Protein AF-A0A9J8BGK1-F1 (afdb_monomer_lite)

Foldseek 3Di:
DVVVVVVVVVVVVVVVVVVVVVVVVVVVVVVVVVVVVVVVVVVVVVVVVVVVVVVVVVVVVVVVVVVVVVVVVVVVVVVVVVVVVVDDDDDDDDDDDDDDDPDVVVVVVVVVVVVVVVVVVVVVVVVVVVVVVVVVVVVVVVVVVVVVVVVVVVVVVVVVVVVVVVVVVVVVVVVVVVVVVVVVVVVVVVVVVVVVVVVVVVVVVVVVVVVVVVVCVVVVVCCVQPPDDDDPPDCVVVVVDDHDPPVVVLVVVLVVLVVVLVVLVVVLVVLLVVLVVLLVVQVPPDPDDDDDDRPPLSVVLNVLSVQLNVLSVQLSVLSVQVSVLSVPPDNDPVSVVVSVVSNVVSVVSNVVSVVVNVVSCVVCVVVVVDPPDPDDDDDDDDPPVVVVVVVVVVVVVVVVVVVVPDDDDPPVVVVVVVVVVVVVVVVVVVVVVVVVVVVVVVVVVVVVVVVVVVVVVVVVVVVVVVVVVVVVVVVVVVPDDDDDDDDDDDDDDDDDDDDDDDDDDPPVVVVVVVVVVVVVVVVVVVVVVVVVVVVVVVVVVVVVVVVVVVVVVVVVVVVVVVVVVVVVVVVVVVVVVVVVVVVVVVVVVVVVVVVVVVVVVVVVVVVVVVVVVVVVVVVVVVVVVVVVVVVVD

Structure (mmCIF, N/CA/C/O backbone):
data_AF-A0A9J8BGK1-F1
#
_entry.id   AF-A0A9J8BGK1-F1
#
loop_
_atom_site.group_PDB
_atom_site.id
_atom_site.type_symbol
_atom_site.label_atom_id
_atom_site.label_alt_id
_atom_site.label_comp_id
_atom_site.label_asym_id
_atom_site.label_entity_id
_atom_site.label_seq_id
_atom_site.pdbx_PDB_ins_code
_atom_site.Cartn_x
_atom_site.Cartn_y
_atom_site.Cartn_z
_atom_site.occupancy
_atom_site.B_iso_or_equiv
_atom_site.auth_seq_id
_atom_site.auth_comp_id
_atom_site.auth_asym_id
_atom_site.auth_atom_id
_atom_site.pdbx_PDB_model_num
ATOM 1 N N . MET A 1 1 ? -11.187 45.393 -24.121 1.00 52.44 1 MET A N 1
ATOM 2 C CA . MET A 1 1 ? -12.188 44.319 -23.912 1.00 52.44 1 MET A CA 1
ATOM 3 C C . MET A 1 1 ? -11.639 43.136 -23.110 1.00 52.44 1 MET A C 1
ATOM 5 O O . MET A 1 1 ? -12.341 42.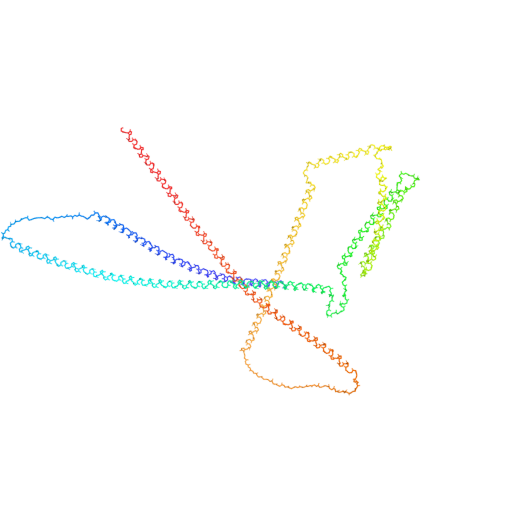702 -22.212 1.00 52.44 1 MET A O 1
ATOM 9 N N . ALA A 1 2 ? -10.394 42.681 -23.325 1.00 55.53 2 ALA A N 1
ATOM 10 C CA . ALA A 1 2 ? -9.804 41.542 -22.594 1.00 55.53 2 ALA A CA 1
ATOM 11 C C . ALA A 1 2 ? -9.775 41.677 -21.050 1.00 55.53 2 ALA A C 1
ATOM 13 O O . ALA A 1 2 ? -10.026 40.707 -20.338 1.00 55.53 2 ALA A O 1
ATOM 14 N N . ASN A 1 3 ? -9.557 42.885 -20.515 1.00 58.50 3 ASN A N 1
ATOM 15 C CA . ASN A 1 3 ? -9.549 43.106 -19.059 1.00 58.50 3 ASN A CA 1
ATOM 16 C C . ASN A 1 3 ? -10.945 43.023 -18.417 1.00 58.50 3 ASN A C 1
ATOM 18 O O . ASN A 1 3 ? -11.054 42.672 -17.248 1.00 58.50 3 ASN A O 1
ATOM 22 N N . VAL A 1 4 ? -12.014 43.321 -19.166 1.00 69.94 4 VAL A N 1
ATOM 23 C CA . VAL A 1 4 ? -13.395 43.262 -18.650 1.00 69.94 4 VAL A CA 1
ATOM 24 C C . VAL A 1 4 ? -13.851 41.807 -18.542 1.00 69.94 4 VAL A C 1
ATOM 26 O O . VAL A 1 4 ? -14.442 41.419 -17.538 1.00 69.94 4 VAL A O 1
ATOM 29 N N . THR A 1 5 ? -13.498 40.979 -19.526 1.00 72.62 5 THR A N 1
ATOM 30 C CA . THR A 1 5 ? -13.788 39.539 -19.521 1.00 72.62 5 THR A CA 1
ATOM 31 C C . THR A 1 5 ? -13.008 38.790 -18.440 1.00 72.62 5 THR A C 1
ATOM 33 O O . THR A 1 5 ? -13.576 37.930 -17.769 1.00 72.62 5 THR A O 1
ATOM 36 N N . ASP A 1 6 ? -11.741 39.150 -18.202 1.00 77.62 6 ASP A N 1
ATOM 37 C CA . ASP A 1 6 ? -10.945 38.556 -17.118 1.00 77.62 6 ASP A CA 1
ATOM 38 C C . ASP A 1 6 ? -11.505 38.940 -15.737 1.00 77.62 6 ASP A C 1
ATOM 40 O O . ASP A 1 6 ? -11.688 38.086 -14.867 1.00 77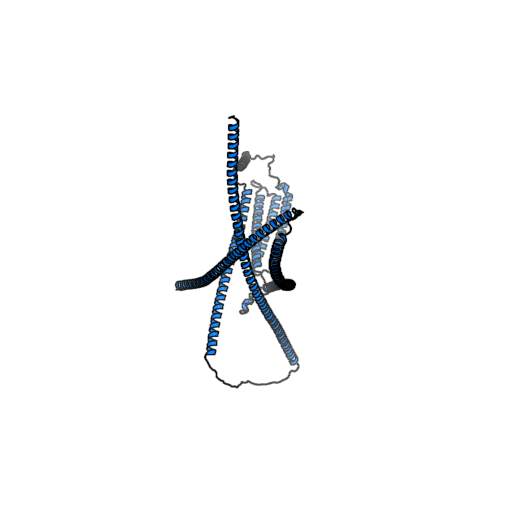.62 6 ASP A O 1
ATOM 44 N N . LEU A 1 7 ? -11.902 40.204 -15.557 1.00 84.19 7 LEU A N 1
ATOM 45 C CA . LEU A 1 7 ? -12.538 40.664 -14.324 1.00 84.19 7 LEU A CA 1
ATOM 46 C C . LEU A 1 7 ? -13.886 39.966 -14.072 1.00 84.19 7 LEU A C 1
ATOM 48 O O . LEU A 1 7 ? -14.152 39.522 -12.956 1.00 84.19 7 LEU A O 1
ATOM 52 N N . GLN A 1 8 ? -14.710 39.797 -15.106 1.00 86.00 8 GLN A N 1
ATOM 53 C CA . GLN A 1 8 ? -15.995 39.101 -15.008 1.00 86.00 8 GLN A CA 1
ATOM 54 C C . GLN A 1 8 ? -15.823 37.613 -14.669 1.00 86.00 8 GLN A C 1
ATOM 56 O O . GLN A 1 8 ? -16.584 37.069 -13.865 1.00 86.00 8 GLN A O 1
ATOM 61 N N . SER A 1 9 ? -14.773 36.972 -15.193 1.00 85.56 9 SER A N 1
ATOM 62 C CA . SER A 1 9 ? -14.420 35.596 -14.829 1.00 85.56 9 SER A CA 1
ATOM 63 C C . SER A 1 9 ? -14.014 35.472 -13.353 1.00 85.56 9 SER A C 1
ATOM 65 O O . SER A 1 9 ? -14.451 34.547 -12.665 1.00 85.56 9 SER A O 1
ATOM 67 N N . LYS A 1 10 ? -13.251 36.444 -12.829 1.00 90.25 10 LYS A N 1
ATOM 68 C CA . LYS A 1 10 ? -12.836 36.496 -11.418 1.00 90.25 10 LYS A CA 1
ATOM 69 C C . LYS A 1 10 ? -14.031 36.714 -10.491 1.00 90.25 10 LYS A C 1
ATOM 71 O O . LYS A 1 10 ? -14.152 36.000 -9.499 1.00 90.25 10 LYS A O 1
ATOM 76 N N . TYR A 1 11 ? -14.955 37.612 -10.844 1.00 93.25 11 TYR A N 1
ATOM 77 C CA . TYR A 1 11 ? -16.207 37.803 -10.102 1.00 93.25 11 TYR A CA 1
ATOM 78 C C . TYR A 1 11 ? -17.088 36.547 -10.105 1.00 93.25 11 TYR A C 1
ATOM 80 O O . TYR A 1 11 ? -17.627 36.179 -9.063 1.00 93.25 11 TYR A O 1
ATOM 88 N N . SER A 1 12 ? -17.190 35.844 -11.237 1.00 89.12 12 SER A N 1
ATOM 89 C CA . SER A 1 12 ? -17.950 34.591 -11.322 1.00 89.12 12 SER A CA 1
ATOM 90 C C . SER A 1 12 ? -17.341 33.483 -10.456 1.00 89.12 12 SER A C 1
ATOM 92 O O . SER A 1 12 ? -18.073 32.777 -9.763 1.00 89.12 12 SER A O 1
ATOM 94 N N . LYS A 1 13 ? -16.008 33.340 -10.456 1.00 91.62 13 LYS A N 1
ATOM 95 C CA . LYS A 1 13 ? -15.305 32.383 -9.584 1.00 91.62 13 LYS A CA 1
ATOM 96 C C . LYS A 1 13 ? -15.504 32.728 -8.108 1.00 91.62 13 LYS A C 1
ATOM 98 O O . LYS A 1 13 ? -15.825 31.849 -7.316 1.00 91.62 13 LYS A O 1
ATOM 103 N N . LEU A 1 14 ? -15.403 34.007 -7.747 1.00 92.88 14 LEU A N 1
ATOM 104 C CA . LEU A 1 14 ? -15.636 34.462 -6.377 1.00 92.88 14 LEU A CA 1
ATOM 105 C C . LEU A 1 14 ? -17.079 34.197 -5.915 1.00 92.88 14 LEU A C 1
ATOM 107 O O . LEU A 1 14 ? -17.285 33.748 -4.792 1.00 92.88 14 LEU A O 1
ATOM 111 N N . ALA A 1 15 ? -18.076 34.405 -6.780 1.00 90.88 15 ALA A N 1
ATOM 112 C CA . ALA A 1 15 ? -19.476 34.102 -6.477 1.00 90.88 15 ALA A CA 1
ATOM 113 C C . ALA A 1 15 ? -19.729 32.595 -6.283 1.00 90.88 15 ALA A C 1
ATOM 115 O O . ALA A 1 15 ? -20.510 32.201 -5.410 1.00 90.88 15 ALA A O 1
ATOM 116 N N . GLN A 1 16 ? -19.051 31.743 -7.059 1.00 90.81 16 GLN A N 1
ATOM 117 C CA . GLN A 1 16 ? -19.110 30.288 -6.891 1.00 90.81 16 GLN A CA 1
ATOM 118 C C . GLN A 1 16 ? -18.462 29.843 -5.578 1.00 90.81 16 GLN A C 1
ATOM 120 O O . GLN A 1 16 ? -19.078 29.083 -4.832 1.00 90.81 16 GLN A O 1
ATOM 125 N N . GLU A 1 17 ? -17.270 30.346 -5.253 1.00 92.81 17 GLU A N 1
ATOM 126 C CA . GLU A 1 17 ? -16.602 30.045 -3.980 1.00 92.81 17 GLU A CA 1
ATOM 127 C C . GLU A 1 17 ? -17.409 30.559 -2.779 1.00 92.81 17 GLU A C 1
ATOM 129 O O . GLU A 1 17 ? -17.601 29.830 -1.806 1.00 92.81 17 GLU A O 1
ATOM 134 N N . TYR A 1 18 ? -18.003 31.752 -2.872 1.00 92.69 18 TYR A N 1
ATOM 135 C CA . TYR A 1 18 ? -18.928 32.266 -1.858 1.00 92.69 18 TYR A CA 1
ATOM 136 C C . TYR A 1 18 ? -20.161 31.365 -1.685 1.00 92.69 18 TYR A C 1
ATOM 138 O O . TYR A 1 18 ? -20.583 31.096 -0.561 1.00 92.69 18 TYR A O 1
ATOM 146 N N . SER A 1 19 ? -20.724 30.848 -2.781 1.00 92.00 19 SER A N 1
ATOM 147 C CA . SER A 1 19 ? -21.877 29.938 -2.735 1.00 92.00 19 SER A CA 1
ATOM 148 C C . SER A 1 19 ? -21.522 28.593 -2.095 1.00 92.00 19 SER A C 1
ATOM 150 O O . SER A 1 19 ? -22.287 28.088 -1.271 1.00 92.00 19 SER A O 1
ATOM 152 N N . LYS A 1 20 ? -20.339 28.042 -2.403 1.00 93.19 20 LYS A N 1
ATOM 153 C CA . LYS A 1 20 ? -19.815 26.827 -1.758 1.00 93.19 20 LYS A CA 1
ATOM 154 C C . LYS A 1 20 ? -19.590 27.045 -0.264 1.00 93.19 20 LYS A C 1
ATOM 156 O O . LYS A 1 20 ? -20.066 26.246 0.541 1.00 93.19 20 LYS A O 1
ATOM 161 N N . LEU A 1 21 ? -18.936 28.145 0.114 1.00 92.31 21 LEU A N 1
ATOM 162 C CA . LEU A 1 21 ? -18.712 28.508 1.515 1.00 92.31 21 LEU A CA 1
ATOM 163 C C . LEU A 1 21 ? -20.031 28.702 2.267 1.00 92.31 21 LEU A C 1
ATOM 165 O O . LEU A 1 21 ? -20.163 28.252 3.402 1.00 92.31 21 LEU A O 1
ATOM 169 N N . ARG A 1 22 ? -21.042 29.308 1.636 1.00 94.88 22 ARG A N 1
ATOM 170 C CA . ARG A 1 22 ? -22.376 29.472 2.226 1.00 94.88 22 ARG A CA 1
ATOM 171 C C . ARG A 1 22 ? -23.067 28.127 2.469 1.00 94.88 22 ARG A C 1
ATOM 173 O O . ARG A 1 22 ? -23.633 27.938 3.544 1.00 94.88 22 ARG A O 1
ATOM 180 N N . ALA A 1 23 ? -22.988 27.196 1.517 1.00 93.19 23 ALA A N 1
ATOM 181 C CA . ALA A 1 23 ? -23.544 25.850 1.668 1.00 93.19 23 ALA A CA 1
ATOM 182 C C . ALA A 1 23 ? -22.828 25.059 2.776 1.00 93.19 23 ALA A C 1
ATOM 184 O O . ALA A 1 23 ? -23.481 24.484 3.646 1.00 93.19 23 ALA A O 1
ATOM 185 N N . GLN A 1 24 ? -21.493 25.102 2.810 1.00 89.06 24 GLN A N 1
ATOM 186 C CA . GLN A 1 24 ? -20.700 24.484 3.877 1.00 89.06 24 GLN A CA 1
ATOM 187 C C . GLN A 1 24 ? -21.033 25.081 5.250 1.00 89.06 24 GLN A C 1
ATOM 189 O O . GLN A 1 24 ? -21.221 24.344 6.215 1.00 89.06 24 GLN A O 1
ATOM 194 N N . ASN A 1 25 ? -21.182 26.406 5.344 1.00 90.94 25 ASN A N 1
ATOM 195 C CA . ASN A 1 25 ? -21.551 27.073 6.591 1.00 90.94 25 ASN A CA 1
ATOM 196 C C . ASN A 1 25 ? -22.950 26.659 7.077 1.00 90.94 25 ASN A C 1
ATOM 198 O O . ASN A 1 25 ? -23.167 26.533 8.278 1.00 90.94 25 ASN A O 1
ATOM 202 N N . GLN A 1 26 ? -23.891 26.405 6.162 1.00 90.44 26 GLN A N 1
ATOM 203 C CA . GLN A 1 26 ? -25.229 25.924 6.510 1.00 90.44 26 GLN A CA 1
ATOM 204 C C . GLN A 1 26 ? -25.204 24.492 7.063 1.00 90.44 26 GLN A C 1
ATOM 206 O O . GLN A 1 26 ? -25.870 24.219 8.061 1.00 90.44 26 GLN A O 1
ATOM 211 N N . VAL A 1 27 ? -24.401 23.603 6.469 1.00 94.50 27 VAL A N 1
ATOM 212 C CA . VAL A 1 27 ? -24.207 22.233 6.975 1.00 94.50 27 VAL A CA 1
ATOM 213 C C . VAL A 1 27 ? -23.528 22.251 8.344 1.00 94.50 27 VAL A C 1
ATOM 215 O O . VAL A 1 27 ? -24.009 21.598 9.264 1.00 94.50 27 VAL A O 1
ATOM 218 N N . LEU A 1 28 ? -22.471 23.052 8.514 1.00 91.50 28 LEU A N 1
ATOM 219 C CA . LEU A 1 28 ? -21.775 23.186 9.797 1.00 91.50 28 LEU A CA 1
ATOM 220 C C . LEU A 1 28 ? -22.684 23.756 10.889 1.00 91.50 28 LEU A C 1
ATOM 222 O O . LEU A 1 28 ? -22.684 23.245 12.002 1.00 91.50 28 LEU A O 1
ATOM 226 N N . LYS A 1 29 ? -23.506 24.768 10.583 1.00 95.00 29 LYS A N 1
ATOM 227 C CA . LYS A 1 29 ? -24.500 25.286 11.535 1.00 95.00 29 LYS A CA 1
ATOM 228 C C . LYS A 1 29 ? -25.495 24.213 11.959 1.00 95.00 29 LYS A C 1
ATOM 230 O O . LYS A 1 29 ? -25.794 24.124 13.143 1.00 95.00 29 LYS A O 1
ATOM 235 N N . LYS A 1 30 ? -25.983 23.400 11.017 1.00 94.12 30 LYS A N 1
ATOM 236 C CA . LYS A 1 30 ? -26.885 22.291 11.336 1.00 94.12 30 LYS A CA 1
ATOM 237 C C . LYS A 1 30 ? -26.196 21.257 12.231 1.00 94.12 30 LYS A C 1
ATOM 239 O O . LYS A 1 30 ? -26.744 20.926 13.269 1.00 94.12 30 LYS A O 1
ATOM 244 N N . ALA A 1 31 ? -24.974 20.846 11.890 1.00 90.44 31 ALA A N 1
ATOM 245 C CA . ALA A 1 31 ? -24.198 19.910 12.700 1.00 90.44 31 ALA A CA 1
ATOM 246 C C . ALA A 1 31 ? -23.949 20.434 14.127 1.00 90.44 31 ALA A C 1
ATOM 248 O O . ALA A 1 31 ? -24.081 19.684 15.083 1.00 90.44 31 ALA A O 1
ATOM 249 N N . VAL A 1 32 ? -23.653 21.730 14.288 1.00 91.56 32 VAL A N 1
ATOM 250 C CA . VAL A 1 32 ? -23.486 22.352 15.614 1.00 91.56 32 VAL A CA 1
ATOM 251 C C . VAL A 1 32 ? -24.789 22.342 16.413 1.00 91.56 32 VAL A C 1
ATOM 253 O O . VAL A 1 32 ? -24.754 22.091 17.613 1.00 91.56 32 VAL A O 1
ATOM 256 N N . VAL A 1 33 ? -25.930 22.612 15.774 1.00 94.38 33 VAL A N 1
ATOM 257 C CA . VAL A 1 33 ? -27.239 22.558 16.444 1.00 94.38 33 VAL A CA 1
ATOM 258 C C . VAL A 1 33 ? -27.577 21.123 16.850 1.00 94.38 33 VAL A C 1
ATOM 260 O O . VAL A 1 33 ? -27.957 20.904 17.997 1.00 94.38 33 VAL A O 1
ATOM 263 N N . ASP A 1 34 ? -27.382 20.152 15.957 1.00 92.19 34 ASP A N 1
ATOM 264 C CA . ASP A 1 34 ? -27.632 18.736 16.239 1.00 92.19 34 ASP A CA 1
ATOM 265 C C . ASP A 1 34 ? -26.748 18.260 17.415 1.00 92.19 34 ASP A C 1
ATOM 267 O O . ASP A 1 34 ? -27.254 17.690 18.384 1.00 92.19 34 ASP A O 1
ATOM 271 N N . GLU A 1 35 ? -25.460 18.616 17.422 1.00 91.25 35 GLU A N 1
ATOM 272 C CA . GLU A 1 35 ? -24.532 18.306 18.520 1.00 91.25 35 GLU A CA 1
ATOM 273 C C . GLU A 1 35 ? -24.928 18.993 19.840 1.00 91.25 35 GLU A C 1
ATOM 275 O O . GLU A 1 35 ? -24.875 18.389 20.911 1.00 91.25 35 GLU A O 1
ATOM 280 N N . GLN A 1 36 ? -25.385 20.250 19.790 1.00 90.44 36 GLN A N 1
ATOM 281 C CA . GLN A 1 36 ? -25.898 20.951 20.972 1.00 90.44 36 GLN A CA 1
ATOM 282 C C . GLN A 1 36 ? -27.139 20.262 21.547 1.00 90.44 36 GLN A C 1
ATOM 284 O O . GLN A 1 36 ? -27.243 20.127 22.768 1.00 90.44 36 GLN A O 1
ATOM 289 N N . THR A 1 37 ? -28.056 19.790 20.696 1.00 91.44 37 THR A N 1
ATOM 290 C CA . THR A 1 37 ? -29.244 19.056 21.155 1.00 91.44 37 THR A CA 1
ATOM 291 C C . THR A 1 37 ? -28.883 17.714 21.789 1.00 91.44 37 THR A C 1
ATOM 293 O O . THR A 1 37 ? -29.388 17.412 22.871 1.00 91.44 37 THR A O 1
ATOM 296 N N . ALA A 1 38 ? -27.949 16.964 21.195 1.00 92.44 38 ALA A N 1
ATOM 297 C CA . ALA A 1 38 ? -27.444 15.713 21.758 1.00 92.44 38 ALA A CA 1
ATOM 298 C C . ALA A 1 38 ? -26.701 15.936 23.089 1.00 92.44 38 ALA A C 1
ATOM 300 O O . ALA A 1 38 ? -26.868 15.184 24.049 1.00 92.44 38 ALA A O 1
ATOM 301 N N . SER A 1 39 ? -25.920 17.014 23.196 1.00 85.38 39 SER A N 1
ATOM 302 C CA . SER A 1 39 ? -25.249 17.383 24.447 1.00 85.38 39 SER A CA 1
ATOM 303 C C . SER A 1 39 ? -26.249 17.750 25.550 1.00 85.38 39 SER A C 1
ATOM 305 O O . SER A 1 39 ? -26.054 17.386 26.711 1.00 85.38 39 SER A O 1
ATOM 307 N N . CYS A 1 40 ? -27.343 18.440 25.209 1.00 91.25 40 CYS A N 1
ATOM 308 C CA . CYS A 1 40 ? -28.428 18.724 26.147 1.00 91.25 40 CYS A CA 1
ATOM 309 C C . CYS A 1 40 ? -29.124 17.445 26.631 1.00 91.25 40 CYS A C 1
ATOM 311 O O . CYS A 1 40 ? -29.282 17.287 27.841 1.00 91.25 40 CYS A O 1
ATOM 313 N N . SER A 1 41 ? -29.466 16.510 25.737 1.00 90.75 41 SER A N 1
ATOM 314 C CA . SER A 1 41 ? -30.109 15.252 26.141 1.00 90.75 41 SER A CA 1
ATOM 315 C C . SER A 1 41 ? -29.202 14.399 27.029 1.00 90.75 41 SER A C 1
ATOM 317 O O . SER A 1 41 ? -29.650 13.904 28.060 1.00 90.75 41 SER A O 1
ATOM 319 N N . LEU A 1 42 ? -27.907 14.300 26.703 1.00 88.75 42 LEU A N 1
ATOM 320 C CA . LEU A 1 42 ? -26.930 13.582 27.531 1.00 88.75 42 LEU A CA 1
ATOM 321 C C . LEU A 1 42 ? -26.777 14.203 28.927 1.00 88.75 42 LEU A C 1
ATOM 323 O O . LEU A 1 42 ? -26.641 13.480 29.913 1.00 88.75 42 LEU A O 1
ATOM 327 N N . LYS A 1 43 ? -26.827 15.537 29.042 1.00 89.81 43 LYS A N 1
ATOM 328 C CA . LYS A 1 43 ? -26.803 16.216 30.349 1.00 89.81 43 LYS A CA 1
ATOM 329 C C . LYS A 1 43 ? -28.037 15.900 31.188 1.00 89.81 43 LYS A C 1
ATOM 331 O O . LYS A 1 43 ? -27.915 15.770 32.405 1.00 89.81 43 LYS A O 1
ATOM 336 N N . ASP A 1 44 ? -29.205 15.792 30.568 1.00 92.50 44 ASP A N 1
ATOM 337 C CA . ASP A 1 44 ? -30.437 15.462 31.284 1.00 92.50 44 ASP A CA 1
ATOM 338 C C . ASP A 1 44 ? -30.467 13.985 31.709 1.00 92.50 44 ASP A C 1
ATOM 340 O O . ASP A 1 44 ? -30.817 13.691 32.856 1.00 92.50 44 ASP A O 1
ATOM 344 N N . GLU A 1 45 ? -29.990 13.068 30.862 1.00 90.31 45 GLU A N 1
ATOM 345 C CA . GLU A 1 45 ? -29.787 11.661 31.233 1.00 90.31 45 GLU A CA 1
ATOM 346 C C . GLU A 1 45 ? -28.790 11.512 32.389 1.00 90.31 45 GLU A C 1
ATOM 348 O O . GLU A 1 45 ? -29.053 10.771 33.341 1.00 90.31 45 GLU A O 1
ATOM 353 N N . LEU A 1 46 ? -27.676 12.253 32.356 1.00 86.62 46 LEU A N 1
ATOM 354 C CA . LEU A 1 46 ? -26.687 12.256 33.433 1.00 86.62 46 LEU A CA 1
ATOM 355 C C . LEU A 1 46 ? -27.317 12.702 34.758 1.00 86.62 46 LEU A C 1
ATOM 357 O O . LEU A 1 46 ? -27.181 12.006 35.762 1.00 86.62 46 LEU A O 1
ATOM 361 N N . LYS A 1 47 ? -28.086 13.800 34.759 1.00 91.75 47 LYS A N 1
ATOM 362 C CA . LYS A 1 47 ? -28.814 14.260 35.954 1.00 91.75 47 LYS A CA 1
ATOM 363 C C . LYS A 1 47 ? -29.802 13.214 36.466 1.00 91.75 47 LYS A C 1
ATOM 365 O O . LYS A 1 47 ? -29.931 13.032 37.676 1.00 91.75 47 LYS A O 1
ATOM 370 N N . GLN A 1 48 ? -30.507 12.521 35.573 1.00 92.00 48 GLN A N 1
ATOM 371 C CA . GLN A 1 48 ? -31.439 11.465 35.965 1.00 92.00 48 GLN A CA 1
ATOM 372 C C . GLN A 1 48 ? -30.703 10.274 36.601 1.00 92.00 48 GLN A C 1
ATOM 374 O O . GLN A 1 48 ? -31.163 9.730 37.610 1.00 92.00 48 GLN A O 1
ATOM 379 N N . LYS A 1 49 ? -29.538 9.894 36.061 1.00 91.00 49 LYS A N 1
ATOM 380 C CA . LYS A 1 49 ? -28.678 8.849 36.634 1.00 91.00 49 LYS A CA 1
ATOM 381 C C . LYS A 1 49 ? -28.091 9.260 37.981 1.00 91.00 49 LYS A C 1
ATOM 383 O O . LYS A 1 49 ? -28.146 8.455 38.904 1.00 91.00 49 LYS A O 1
ATOM 388 N N . GLU A 1 50 ? -27.633 10.500 38.141 1.00 90.12 50 GLU A N 1
ATOM 389 C CA . GLU A 1 50 ? -27.169 11.038 39.429 1.00 90.12 50 GLU A CA 1
ATOM 390 C C . GLU A 1 50 ? -28.275 11.012 40.493 1.00 90.12 50 GLU A C 1
ATOM 392 O O . GLU A 1 50 ? -28.038 10.628 41.637 1.00 90.12 50 GLU A O 1
ATOM 397 N N . GLN A 1 51 ? -29.511 11.368 40.129 1.00 91.81 51 GLN A N 1
ATOM 398 C CA . GLN A 1 51 ? -30.651 11.270 41.044 1.00 91.81 51 GLN A CA 1
ATOM 399 C C . GLN A 1 51 ? -30.967 9.820 41.424 1.00 91.81 51 GLN A C 1
ATOM 401 O O . GLN A 1 51 ? -31.272 9.546 42.584 1.00 91.81 51 GLN A O 1
ATOM 406 N N . SER A 1 52 ? -30.903 8.890 40.467 1.00 89.50 52 SER A N 1
ATOM 407 C CA . SER A 1 52 ? -31.089 7.461 40.735 1.00 89.50 52 SER A CA 1
ATOM 408 C C . SER A 1 52 ? -29.996 6.911 41.648 1.00 89.50 52 SER A C 1
ATOM 410 O O . SER A 1 52 ? -30.305 6.150 42.560 1.00 89.50 52 SER A O 1
ATOM 412 N N . LEU A 1 53 ? -28.741 7.309 41.426 1.00 88.38 53 LEU A N 1
ATOM 413 C CA . LEU A 1 53 ? -27.599 6.912 42.246 1.00 88.38 53 LEU A CA 1
ATOM 414 C C . LEU A 1 53 ? -27.811 7.341 43.702 1.00 88.38 53 LEU A C 1
ATOM 416 O O . LEU A 1 53 ? -27.765 6.500 44.592 1.00 88.38 53 LEU A O 1
ATOM 420 N N . ARG A 1 54 ? -28.178 8.610 43.932 1.00 93.75 54 ARG A N 1
ATOM 421 C CA . ARG A 1 54 ? -28.454 9.127 45.284 1.00 93.75 54 ARG A CA 1
ATOM 422 C C . ARG A 1 54 ? -29.568 8.369 46.005 1.00 93.75 54 ARG A C 1
ATOM 424 O O . ARG A 1 54 ? -29.510 8.215 47.219 1.00 93.75 54 ARG A O 1
ATOM 431 N N . LYS A 1 55 ? -30.596 7.905 45.284 1.00 92.94 55 LYS A N 1
ATOM 432 C CA . LYS A 1 55 ? -31.667 7.086 45.880 1.00 92.94 55 LYS A CA 1
ATOM 433 C C . LYS A 1 55 ? -31.143 5.724 46.329 1.00 92.94 55 LYS A C 1
ATOM 435 O O . LYS A 1 55 ? -31.421 5.317 47.450 1.00 92.94 55 LYS A O 1
ATOM 440 N N . VAL A 1 56 ? -30.352 5.059 45.487 1.00 86.94 56 VAL A N 1
ATOM 441 C CA . VAL A 1 56 ? -29.751 3.756 45.817 1.00 86.94 56 VAL A CA 1
ATOM 442 C C . VAL A 1 56 ? -28.756 3.883 46.973 1.00 86.94 56 VAL A C 1
ATOM 444 O O . VAL A 1 56 ? -28.737 3.029 47.852 1.00 86.94 56 VAL A O 1
ATOM 447 N N . GLU A 1 57 ? -27.976 4.964 47.029 1.00 85.94 57 GLU A N 1
ATOM 448 C CA . GLU A 1 57 ? -27.088 5.255 48.163 1.00 85.94 57 GLU A CA 1
ATOM 449 C C . GLU A 1 57 ? -27.876 5.412 49.471 1.00 85.94 57 GLU A C 1
ATOM 451 O O . GLU A 1 57 ? -27.531 4.796 50.476 1.00 85.94 57 GLU A O 1
ATOM 456 N N . GLN A 1 58 ? -28.994 6.146 49.452 1.00 91.94 58 GLN A N 1
ATOM 457 C CA . GLN A 1 58 ? -29.872 6.274 50.622 1.00 91.94 58 GLN A CA 1
ATOM 458 C C . GLN A 1 58 ? -30.497 4.935 51.046 1.00 91.94 58 GLN A C 1
ATOM 460 O O . GLN A 1 58 ? -30.623 4.658 52.241 1.00 91.94 58 GLN A O 1
ATOM 465 N N . GLU A 1 59 ? -30.886 4.089 50.090 1.00 91.56 59 GLU A N 1
ATOM 466 C CA . GLU A 1 59 ? -31.383 2.737 50.369 1.00 91.56 59 GLU A CA 1
ATOM 467 C C . GLU A 1 59 ? -30.291 1.856 50.989 1.00 91.56 59 GLU A C 1
ATOM 469 O O . GLU A 1 59 ? -30.550 1.155 51.968 1.00 91.56 59 GLU A O 1
ATOM 474 N N . MET A 1 60 ? -29.061 1.936 50.478 1.00 89.69 60 MET A N 1
ATOM 475 C CA . MET A 1 60 ? -27.903 1.228 51.021 1.00 89.69 60 MET A CA 1
ATOM 476 C C . MET A 1 60 ? -27.597 1.670 52.458 1.00 89.69 60 MET A C 1
ATOM 478 O O . MET A 1 60 ? -27.405 0.815 53.322 1.00 89.69 60 MET A O 1
ATOM 482 N N . ASP A 1 61 ? -27.621 2.973 52.745 1.00 91.44 61 ASP A N 1
ATOM 483 C CA . ASP A 1 61 ? -27.430 3.508 54.098 1.00 91.44 61 ASP A CA 1
ATOM 484 C C . ASP A 1 61 ? -28.544 3.050 55.050 1.00 91.44 61 ASP A C 1
ATOM 486 O O . ASP A 1 61 ? -28.281 2.646 56.187 1.00 91.44 61 ASP A O 1
ATOM 490 N N . SER A 1 62 ? -29.795 3.032 54.577 1.00 92.62 62 SER A N 1
ATOM 491 C CA . SER A 1 62 ? -30.941 2.528 55.342 1.00 92.62 62 SER A CA 1
ATOM 492 C C . SER A 1 62 ? -30.807 1.035 55.663 1.00 92.62 62 SER A C 1
ATOM 494 O O . SER A 1 62 ? -31.020 0.617 56.807 1.00 92.62 62 SER A O 1
ATOM 496 N N . LEU A 1 63 ? -30.411 0.224 54.678 1.00 89.19 63 LEU A N 1
ATOM 497 C CA . LEU A 1 63 ? -30.171 -1.210 54.849 1.00 89.19 63 LEU A CA 1
ATOM 498 C C . LEU A 1 63 ? -28.972 -1.479 55.760 1.00 89.19 63 LEU A C 1
ATOM 500 O O . LEU A 1 63 ? -29.048 -2.362 56.613 1.00 89.19 63 LEU A O 1
ATOM 504 N N . SER A 1 64 ? -27.900 -0.698 55.632 1.00 89.50 64 SER A N 1
ATOM 505 C CA . SER A 1 64 ? -26.726 -0.751 56.507 1.00 89.50 64 SER A CA 1
ATOM 506 C C . SER A 1 64 ? -27.113 -0.469 57.958 1.00 89.50 64 SER A C 1
ATOM 508 O O . SER A 1 64 ? -26.778 -1.248 58.851 1.00 89.50 64 SER A O 1
ATOM 510 N N . PHE A 1 65 ? -27.918 0.571 58.199 1.00 94.00 65 PHE A N 1
ATOM 511 C CA . PHE A 1 65 ? -28.427 0.888 59.532 1.00 94.00 65 PHE A CA 1
ATOM 512 C C . PHE A 1 65 ? -29.301 -0.237 60.105 1.00 94.00 65 PHE A C 1
ATOM 514 O O . PHE A 1 65 ? -29.134 -0.629 61.263 1.00 94.00 65 PHE A O 1
ATOM 521 N N . ARG A 1 66 ? -30.199 -0.813 59.293 1.00 92.69 66 ARG A N 1
ATOM 522 C CA . ARG A 1 66 ? -31.026 -1.963 59.697 1.00 92.69 66 ARG A CA 1
ATOM 523 C C . ARG A 1 66 ? -30.182 -3.185 60.042 1.00 92.69 66 ARG A C 1
ATOM 525 O O . ARG A 1 66 ? -30.435 -3.822 61.062 1.00 92.69 66 ARG A O 1
ATOM 532 N N . ASN A 1 67 ? -29.171 -3.484 59.230 1.00 87.56 67 ASN A N 1
ATOM 533 C CA . ASN A 1 67 ? -28.238 -4.574 59.493 1.00 87.56 67 ASN A CA 1
ATOM 534 C C . ASN A 1 67 ? -27.467 -4.339 60.791 1.00 87.56 67 ASN A C 1
ATOM 536 O O . ASN A 1 67 ? -27.447 -5.223 61.634 1.00 87.56 67 ASN A O 1
ATOM 540 N N . GLN A 1 68 ? -26.928 -3.139 61.021 1.00 89.19 68 GLN A N 1
ATOM 541 C CA . GLN A 1 68 ? -26.251 -2.812 62.281 1.00 89.19 68 GLN A CA 1
ATOM 542 C C . GLN A 1 68 ? -27.173 -2.954 63.501 1.00 89.19 68 GLN A C 1
ATOM 544 O O . GLN A 1 68 ? -26.739 -3.420 64.555 1.00 89.19 68 GLN A O 1
ATOM 549 N N . GLN A 1 69 ? -28.447 -2.570 63.379 1.00 91.25 69 GLN A N 1
ATOM 550 C CA . GLN A 1 69 ? -29.426 -2.737 64.452 1.00 91.25 69 GLN A CA 1
ATOM 551 C C . GLN A 1 69 ? -29.722 -4.218 64.732 1.00 91.25 69 GLN A C 1
ATOM 553 O O . GLN A 1 69 ? -29.806 -4.613 65.897 1.00 91.25 69 GLN A O 1
ATOM 558 N N . LEU A 1 70 ? -29.856 -5.035 63.683 1.00 87.25 70 LEU A N 1
ATOM 559 C CA . LEU A 1 70 ? -30.024 -6.482 63.806 1.00 87.25 70 LEU A CA 1
ATOM 560 C C . LEU A 1 70 ? -28.790 -7.133 64.431 1.00 87.25 70 LEU A C 1
ATOM 562 O O . LEU A 1 70 ? -28.953 -7.909 65.367 1.00 87.25 70 LEU A O 1
ATOM 566 N N . THR A 1 71 ? -27.580 -6.763 64.004 1.00 87.81 71 THR A N 1
ATOM 567 C CA . THR A 1 71 ? -26.322 -7.247 64.591 1.00 87.81 71 THR A CA 1
ATOM 568 C C . THR A 1 71 ? -26.270 -6.961 66.089 1.00 87.81 71 THR A C 1
ATOM 570 O O . THR A 1 71 ? -26.106 -7.891 66.870 1.00 87.81 71 THR A O 1
ATOM 573 N N . LYS A 1 72 ? -26.544 -5.719 66.515 1.00 92.81 72 LYS A N 1
ATOM 574 C CA . LYS A 1 72 ? -26.587 -5.362 67.946 1.00 92.81 72 LYS A CA 1
ATOM 575 C C . LYS A 1 72 ? -27.657 -6.130 68.723 1.00 92.81 72 LYS A C 1
ATOM 577 O O . LYS A 1 72 ? -27.448 -6.493 69.875 1.00 92.81 72 LYS A O 1
ATOM 582 N N . ARG A 1 73 ? -28.825 -6.377 68.119 1.00 92.56 73 ARG A N 1
ATOM 583 C CA . ARG A 1 73 ? -29.886 -7.173 68.754 1.00 92.56 73 ARG A CA 1
ATOM 584 C C . ARG A 1 73 ? -29.477 -8.639 68.900 1.00 92.56 73 ARG A C 1
ATOM 586 O O . ARG A 1 73 ? -29.795 -9.246 69.916 1.00 92.56 73 ARG A O 1
ATOM 593 N N . VAL A 1 74 ? -28.791 -9.197 67.905 1.00 85.62 74 VAL A N 1
ATOM 594 C CA . VAL A 1 74 ? -28.248 -10.560 67.953 1.00 85.62 74 VAL A CA 1
ATOM 595 C C . VAL A 1 74 ? -27.151 -10.665 69.012 1.00 85.62 74 VAL A C 1
ATOM 597 O O . VAL A 1 74 ? -27.190 -11.605 69.796 1.00 85.62 74 VAL A O 1
ATOM 600 N N . GLU A 1 75 ? -26.246 -9.688 69.101 1.00 84.81 75 GLU A N 1
ATOM 601 C CA . GLU A 1 75 ? -25.210 -9.616 70.143 1.00 84.81 75 GLU A CA 1
ATOM 602 C C . GLU A 1 75 ? -25.826 -9.600 71.552 1.00 84.81 75 GLU A C 1
ATOM 604 O O . GLU A 1 75 ? -25.463 -10.420 72.390 1.00 84.81 75 GLU A O 1
ATOM 609 N N . LEU A 1 76 ? -26.836 -8.754 71.795 1.00 88.31 76 LEU A N 1
ATOM 610 C CA . LEU A 1 76 ? -27.535 -8.706 73.087 1.00 88.31 76 LEU A CA 1
ATOM 611 C C . LEU A 1 76 ? -28.263 -10.015 73.417 1.00 88.31 76 LEU A C 1
ATOM 613 O O . LEU A 1 76 ? -28.209 -10.478 74.552 1.00 88.31 76 LEU A O 1
ATOM 617 N N . LEU A 1 77 ? -28.924 -10.639 72.437 1.00 85.00 77 LEU A N 1
ATOM 618 C CA . LEU A 1 77 ? -29.589 -11.929 72.643 1.00 85.00 77 LEU A CA 1
ATOM 619 C C . LEU A 1 77 ? -28.584 -13.055 72.919 1.00 85.00 77 LEU A C 1
ATOM 621 O O . LEU A 1 77 ? -28.889 -13.954 73.698 1.00 85.00 77 LEU A O 1
ATOM 625 N N . GLN A 1 78 ? -27.389 -13.006 72.322 1.00 78.81 78 GLN A N 1
ATOM 626 C CA . GLN A 1 78 ? -26.295 -13.931 72.624 1.00 78.81 78 GLN A CA 1
ATOM 627 C C . GLN A 1 78 ? -25.749 -13.712 74.045 1.00 78.81 78 GLN A C 1
ATOM 629 O O . GLN A 1 78 ? -25.529 -14.686 74.764 1.00 78.81 78 GLN A O 1
ATOM 634 N N . GLU A 1 79 ? -25.598 -12.461 74.489 1.00 82.19 79 GLU A N 1
ATOM 635 C CA . GLU A 1 79 ? -25.214 -12.124 75.868 1.00 82.19 79 GLU A CA 1
ATOM 636 C C . GLU A 1 79 ? -26.274 -12.564 76.895 1.00 82.19 79 GLU A C 1
ATOM 638 O O . GLU A 1 79 ? -25.936 -13.147 77.928 1.00 82.19 79 GLU A O 1
ATOM 643 N N . GLU A 1 80 ? -27.562 -12.351 76.608 1.00 82.25 80 GLU A N 1
ATOM 644 C CA . GLU A 1 80 ? -28.675 -12.795 77.457 1.00 82.25 80 GLU A CA 1
ATOM 645 C C . GLU A 1 80 ? -28.756 -14.324 77.554 1.00 82.25 80 GLU A C 1
ATOM 647 O O . GLU A 1 80 ? -28.981 -14.852 78.646 1.00 82.25 80 GLU A O 1
ATOM 652 N N . LEU A 1 81 ? -28.512 -15.048 76.456 1.00 75.50 81 LEU A N 1
ATOM 653 C CA . LEU A 1 81 ? -28.453 -16.513 76.452 1.00 75.50 81 LEU A CA 1
ATOM 654 C C . LEU A 1 81 ? -27.321 -17.026 77.349 1.00 75.50 81 LEU A C 1
ATOM 656 O O . LEU A 1 81 ? -27.581 -17.837 78.240 1.00 75.50 81 LEU A O 1
ATOM 660 N N . LEU A 1 82 ? -26.112 -16.473 77.209 1.00 71.94 82 LEU A N 1
ATOM 661 C CA . LEU A 1 82 ? -24.954 -16.813 78.046 1.00 71.94 82 LEU A CA 1
ATOM 662 C C . LEU A 1 82 ? -25.186 -16.498 79.536 1.00 71.94 82 LEU A C 1
ATOM 664 O O . LEU A 1 82 ? -24.746 -17.240 80.418 1.00 71.94 82 LEU A O 1
ATOM 668 N N . LEU A 1 83 ? -25.916 -15.422 79.845 1.00 68.44 83 LEU A N 1
ATOM 669 C CA . LEU A 1 83 ? -26.295 -15.071 81.216 1.00 68.44 83 LEU A CA 1
ATOM 670 C C . LEU A 1 83 ? -27.411 -15.973 81.765 1.00 68.44 83 LEU A C 1
ATOM 672 O O . LEU A 1 83 ? -27.393 -16.306 82.955 1.00 68.44 83 LEU A O 1
ATOM 676 N N . SER A 1 84 ? -28.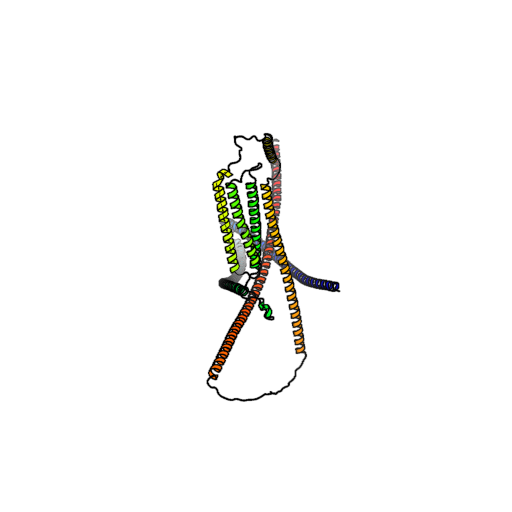361 -16.396 80.929 1.00 61.84 84 SER A N 1
ATOM 677 C CA . SER A 1 84 ? -29.476 -17.269 81.318 1.00 61.84 84 SER A CA 1
ATOM 678 C C . SER A 1 84 ? -29.034 -18.711 81.598 1.00 61.84 84 SER A C 1
ATOM 680 O O . SER A 1 84 ? -29.505 -19.318 82.565 1.00 61.84 84 SER A O 1
ATOM 682 N N . GLU A 1 85 ? -28.034 -19.219 80.868 1.00 56.41 85 GLU A N 1
ATOM 683 C CA . GLU A 1 85 ? -27.407 -20.521 81.135 1.00 56.41 85 GLU A CA 1
ATOM 684 C C . GLU A 1 85 ? -26.682 -20.557 82.497 1.00 56.41 85 GLU A C 1
ATOM 686 O O . GLU A 1 85 ? -26.527 -21.622 83.094 1.00 56.41 85 GLU A O 1
ATOM 691 N N . SER A 1 86 ? -26.328 -19.395 83.066 1.00 47.72 86 SER A N 1
ATOM 692 C CA . SER A 1 86 ? -25.649 -19.286 84.369 1.00 47.72 86 SER A CA 1
ATOM 693 C C . SER A 1 86 ? -26.578 -19.206 85.599 1.00 47.72 86 SER A C 1
ATOM 695 O O . SER A 1 86 ? -26.095 -19.208 86.736 1.00 47.72 86 SER A O 1
ATOM 697 N N . LYS A 1 87 ? -27.913 -19.150 85.430 1.00 44.41 87 LYS A N 1
ATOM 698 C CA . LYS A 1 87 ? -28.873 -18.935 86.538 1.00 44.41 87 LYS A CA 1
ATOM 699 C C . LYS A 1 87 ? -30.128 -19.816 86.455 1.00 44.41 87 LYS A C 1
ATOM 701 O O . LYS A 1 87 ? -31.244 -19.310 86.411 1.00 44.41 87 LYS A O 1
ATOM 706 N N . SER A 1 88 ? -29.987 -21.138 86.557 1.00 37.16 88 SER A N 1
ATOM 707 C CA . SER A 1 88 ? -31.131 -22.029 86.823 1.00 37.16 88 SER A CA 1
ATOM 708 C C . SER A 1 88 ? -30.852 -23.021 87.963 1.00 37.16 88 SER A C 1
ATOM 710 O O . SER A 1 88 ? -30.431 -24.153 87.761 1.00 37.16 88 SER A O 1
ATOM 712 N N . LYS A 1 89 ? -31.094 -22.578 89.208 1.00 39.00 89 LYS A N 1
ATOM 713 C CA . LYS A 1 89 ? -31.440 -23.427 90.372 1.00 39.00 89 LYS A CA 1
ATOM 714 C C . LYS A 1 89 ? -31.818 -22.556 91.577 1.00 39.00 89 LYS A C 1
ATOM 716 O O . LYS A 1 89 ? -30.948 -22.002 92.246 1.00 39.00 89 LYS A O 1
ATOM 721 N N . LYS A 1 90 ? -33.112 -22.476 91.911 1.00 30.34 90 LYS A N 1
ATOM 722 C CA . LYS A 1 90 ? -33.563 -22.103 93.262 1.00 30.34 90 LYS A CA 1
ATOM 723 C C . LYS A 1 90 ? -34.842 -22.847 93.655 1.00 30.34 90 LYS A C 1
ATOM 725 O O . LYS A 1 90 ? -35.882 -22.732 93.026 1.00 30.34 90 LYS A O 1
ATOM 730 N N . SER A 1 91 ? -34.678 -23.625 94.717 1.00 29.94 91 SER A N 1
ATOM 731 C CA . SER A 1 91 ? -35.673 -24.264 95.579 1.00 29.94 91 SER A CA 1
ATOM 732 C C . SER A 1 91 ? -36.359 -23.225 96.495 1.00 29.94 91 SER A C 1
ATOM 734 O O . SER A 1 91 ? -35.713 -22.223 96.813 1.00 29.94 91 SER A O 1
ATOM 736 N N . LYS A 1 92 ? -37.583 -23.510 97.004 1.00 29.11 92 LYS A N 1
ATOM 737 C CA . LYS A 1 92 ? -37.896 -23.783 98.445 1.00 29.11 92 LYS A CA 1
ATOM 738 C C . LYS A 1 92 ? -39.188 -23.139 99.020 1.00 29.11 92 LYS A C 1
ATOM 740 O O . LYS A 1 92 ? -39.377 -21.939 98.865 1.00 29.11 92 LYS A O 1
ATOM 745 N N . ASN A 1 93 ? -39.959 -23.944 99.785 1.00 27.69 93 ASN A N 1
ATOM 746 C CA . ASN A 1 93 ? -40.625 -23.716 101.112 1.00 27.69 93 ASN A CA 1
ATOM 747 C C . ASN A 1 93 ? -42.000 -24.436 101.170 1.00 27.69 93 ASN A C 1
ATOM 749 O O . ASN A 1 93 ? -42.766 -24.278 100.232 1.00 27.69 93 ASN A O 1
ATOM 753 N N . LYS A 1 94 ? -42.394 -25.331 102.104 1.00 29.41 94 LYS A N 1
ATOM 754 C CA . LYS A 1 94 ? -42.208 -25.612 103.563 1.00 29.41 94 LYS A CA 1
ATOM 755 C C . LYS A 1 94 ? -43.042 -24.697 104.490 1.00 29.41 94 LYS A C 1
ATOM 757 O O . LYS A 1 94 ? -42.634 -23.564 104.699 1.00 29.41 94 LYS A O 1
ATOM 762 N N . GLY A 1 95 ? -44.224 -25.153 104.941 1.00 28.19 95 GLY A N 1
ATOM 763 C CA . GLY A 1 95 ? -44.562 -25.532 106.346 1.00 28.19 95 GLY A CA 1
ATOM 764 C C . GLY A 1 95 ? -45.381 -24.410 107.027 1.00 28.19 95 GLY A C 1
ATOM 765 O O . GLY A 1 95 ? -45.239 -23.274 106.603 1.00 28.19 95 GLY A O 1
ATOM 766 N N . ASP A 1 96 ? -46.238 -24.555 108.041 1.00 26.31 96 ASP A N 1
ATOM 767 C CA . ASP A 1 96 ? -46.798 -25.644 108.860 1.00 26.31 96 ASP A CA 1
ATOM 768 C C . ASP A 1 96 ? -47.980 -25.024 109.681 1.00 26.31 96 ASP A C 1
ATOM 770 O O . ASP A 1 96 ? -48.065 -23.797 109.774 1.00 26.31 96 ASP A O 1
ATOM 774 N N . SER A 1 97 ? -48.891 -25.822 110.257 1.00 35.53 97 SER A N 1
ATOM 775 C CA . SER A 1 97 ? -50.054 -25.371 111.090 1.00 35.53 97 SER A CA 1
ATOM 776 C C . SER A 1 97 ? -49.645 -25.058 112.556 1.00 35.53 97 SER A C 1
ATOM 778 O O . SER A 1 97 ? -48.530 -25.448 112.909 1.00 35.53 97 SER A O 1
ATOM 780 N N . PRO A 1 98 ? -50.455 -24.403 113.448 1.00 40.94 98 PRO A N 1
ATOM 781 C CA . PRO A 1 98 ? -51.551 -25.094 114.183 1.00 40.94 98 PRO A CA 1
ATOM 782 C C . PRO A 1 98 ? -52.744 -24.254 114.776 1.00 40.94 98 PRO A C 1
ATOM 784 O O . PRO A 1 98 ? -52.597 -23.120 115.214 1.00 40.94 98 PRO A O 1
ATOM 787 N N . SER A 1 99 ? -53.905 -24.927 114.878 1.00 33.09 99 SER A N 1
ATOM 788 C CA . SER A 1 99 ? -54.875 -25.054 116.007 1.00 33.09 99 SER A CA 1
ATOM 789 C C . SER A 1 99 ? -55.765 -23.919 116.595 1.00 33.09 99 SER A C 1
ATOM 791 O O . SER A 1 99 ? -55.312 -23.046 117.320 1.00 33.09 99 SER A O 1
ATOM 793 N N . GLN A 1 100 ? -57.084 -24.180 116.463 1.00 35.84 100 GLN A N 1
ATOM 794 C CA . GLN A 1 100 ? -58.229 -24.057 117.407 1.00 35.84 100 GLN A CA 1
ATOM 795 C C . GLN A 1 100 ? -58.767 -22.695 117.906 1.00 35.84 100 GLN A C 1
ATOM 797 O O . GLN A 1 100 ? -58.266 -22.142 118.874 1.00 35.84 100 GLN A O 1
ATOM 802 N N . VAL A 1 101 ? -59.973 -22.336 117.425 1.00 38.47 101 VAL A N 1
ATOM 803 C CA . VAL A 1 101 ? -61.124 -21.888 118.250 1.00 38.47 101 VAL A CA 1
ATOM 804 C C . VAL A 1 101 ? -62.392 -22.431 117.582 1.00 38.47 101 VAL A C 1
ATOM 806 O O . VAL A 1 101 ? -62.685 -22.050 116.452 1.00 38.47 101 VAL A O 1
ATOM 809 N N . SER A 1 102 ? -63.109 -23.361 118.223 1.00 48.53 102 SER A N 1
ATOM 810 C CA . SER A 1 102 ? -64.338 -23.980 117.702 1.00 48.53 102 SER A CA 1
ATOM 811 C C . SER A 1 102 ? -65.587 -23.262 118.211 1.00 48.53 102 SER A C 1
ATOM 813 O O . SER A 1 102 ? -65.652 -22.958 119.399 1.00 48.53 102 SER A O 1
ATOM 815 N N . LEU A 1 103 ? -66.579 -23.118 117.322 1.00 45.22 103 LEU A N 1
ATOM 816 C CA . LEU A 1 103 ? -67.998 -22.738 117.520 1.00 45.22 103 LEU A CA 1
ATOM 817 C C . LEU A 1 103 ? -68.412 -21.310 117.120 1.00 45.22 103 LEU A C 1
ATOM 819 O O . LEU A 1 103 ? -69.602 -21.062 116.972 1.00 45.22 103 LEU A O 1
ATOM 823 N N . GLN A 1 104 ? -67.469 -20.423 116.790 1.00 45.66 104 GLN A N 1
ATOM 824 C CA . GLN A 1 104 ? -67.740 -19.182 116.026 1.00 45.66 104 GLN A CA 1
ATOM 825 C C . GLN A 1 104 ? -67.180 -19.241 114.593 1.00 45.66 104 GLN A C 1
ATOM 827 O O . GLN A 1 104 ? -67.518 -18.449 113.719 1.00 45.66 104 GLN A O 1
ATOM 832 N N . THR A 1 105 ? -66.362 -20.261 114.355 1.00 48.28 105 THR A N 1
ATOM 833 C CA . THR A 1 105 ? -65.672 -20.606 113.120 1.00 48.28 105 THR A CA 1
ATOM 834 C C . THR A 1 105 ? -66.585 -21.202 112.063 1.00 48.28 105 THR A C 1
ATOM 836 O O . THR A 1 105 ? -66.212 -21.151 110.912 1.00 48.28 105 THR A O 1
ATOM 839 N N . GLN A 1 106 ? -67.764 -21.739 112.384 1.00 46.78 106 GLN A N 1
ATOM 840 C CA . GLN A 1 106 ? -68.611 -22.364 111.359 1.00 46.78 106 GLN A CA 1
ATOM 841 C C . GLN A 1 106 ? -69.184 -21.317 110.387 1.00 46.78 106 GLN A C 1
ATOM 843 O O . GLN A 1 106 ? -69.034 -21.476 109.188 1.00 46.78 106 GLN A O 1
ATOM 848 N N . ASN A 1 107 ? -69.643 -20.162 110.887 1.00 51.34 107 ASN A N 1
ATOM 849 C CA . ASN A 1 107 ? -70.081 -19.048 110.033 1.00 51.34 107 ASN A CA 1
ATOM 850 C C . ASN A 1 107 ? -68.918 -18.320 109.330 1.00 51.34 107 ASN A C 1
ATOM 852 O O . ASN A 1 107 ? -69.085 -17.864 108.207 1.00 51.34 107 ASN A O 1
ATOM 856 N N . VAL A 1 108 ? -67.735 -18.223 109.954 1.00 56.78 108 VAL A N 1
ATOM 857 C CA . VAL A 1 108 ? -66.542 -17.610 109.327 1.00 56.78 108 VAL A CA 1
ATOM 858 C C . VAL A 1 108 ? -65.892 -18.558 108.313 1.00 56.78 108 VAL A C 1
ATOM 860 O O . VAL A 1 108 ? -65.392 -18.095 107.300 1.00 56.78 108 VAL A O 1
ATOM 863 N N . PHE A 1 109 ? -65.929 -19.875 108.537 1.00 55.53 109 PHE A N 1
ATOM 864 C CA . PHE A 1 109 ? -65.509 -20.885 107.564 1.00 55.53 109 PHE A CA 1
ATOM 865 C C . PHE A 1 109 ? -66.498 -20.992 106.417 1.00 55.53 109 PHE A C 1
ATOM 867 O O . PHE A 1 109 ? -66.043 -21.163 105.297 1.00 55.53 109 PHE A O 1
ATOM 874 N N . ASP A 1 110 ? -67.802 -20.862 106.659 1.00 59.97 110 ASP A N 1
ATOM 875 C CA . ASP A 1 110 ? -68.794 -20.802 105.587 1.00 59.97 110 ASP A CA 1
ATOM 876 C C . ASP A 1 110 ? -68.631 -19.503 104.775 1.00 59.97 110 ASP A C 1
ATOM 878 O O . ASP A 1 110 ? -68.625 -19.557 103.548 1.00 59.97 110 ASP A O 1
ATOM 882 N N . GLU A 1 111 ? -68.361 -18.356 105.416 1.00 69.12 111 GLU A N 1
ATOM 883 C CA . GLU A 1 111 ? -68.001 -17.109 104.718 1.00 69.12 111 GLU A CA 1
ATOM 884 C C . GLU A 1 111 ? -66.655 -17.186 103.975 1.00 69.12 111 GLU A C 1
ATOM 886 O O . GLU A 1 111 ? -66.558 -16.697 102.850 1.00 69.12 111 GLU A O 1
ATOM 891 N N . ASP A 1 112 ? -65.610 -17.789 104.549 1.00 73.00 112 ASP A N 1
ATOM 892 C CA . ASP A 1 112 ? -64.303 -17.966 103.896 1.00 73.00 112 ASP A CA 1
ATOM 893 C C . ASP A 1 112 ? -64.355 -19.022 102.788 1.00 73.00 112 ASP A C 1
ATOM 895 O O . ASP A 1 112 ? -63.689 -18.877 101.763 1.00 73.00 112 ASP A O 1
ATOM 899 N N . LEU A 1 113 ? -65.153 -20.077 102.955 1.00 76.06 113 LEU A N 1
ATOM 900 C CA . LEU A 1 113 ? -65.429 -21.068 101.922 1.00 76.06 113 LEU A CA 1
ATOM 901 C C . LEU A 1 113 ? -66.212 -20.415 100.785 1.00 76.06 113 LEU A C 1
ATOM 903 O O . LEU A 1 113 ? -65.858 -20.611 99.628 1.00 76.06 113 LEU A O 1
ATOM 907 N N . GLN A 1 114 ? -67.199 -19.574 101.091 1.00 78.50 114 GLN A N 1
ATOM 908 C CA . GLN A 1 114 ? -67.961 -18.833 100.091 1.00 78.50 114 GLN A CA 1
ATOM 909 C C . GLN A 1 114 ? -67.105 -17.784 99.371 1.00 78.50 114 GLN A C 1
ATOM 911 O O . GLN A 1 114 ? -67.179 -17.689 98.148 1.00 78.50 114 GLN A O 1
ATOM 916 N N . LYS A 1 115 ? -66.213 -17.074 100.074 1.00 81.94 115 LYS A N 1
ATOM 917 C CA . LYS A 1 115 ? -65.207 -16.195 99.453 1.00 81.94 115 LYS A CA 1
ATOM 918 C C . LYS A 1 115 ? -64.222 -16.974 98.587 1.00 81.94 115 LYS A C 1
ATOM 920 O O . LYS A 1 115 ? -63.937 -16.530 97.485 1.00 81.94 115 LYS A O 1
ATOM 925 N N . LYS A 1 116 ? -63.750 -18.151 99.015 1.00 84.06 116 LYS A N 1
ATOM 926 C CA . LYS A 1 116 ? -62.881 -19.022 98.201 1.00 84.06 116 LYS A CA 1
ATOM 927 C C . LYS A 1 116 ? -63.596 -19.628 97.001 1.00 84.06 116 LYS A C 1
ATOM 929 O O . LYS A 1 116 ? -62.955 -19.841 95.980 1.00 84.06 116 LYS A O 1
ATOM 934 N N . ILE A 1 117 ? -64.892 -19.921 97.105 1.00 82.31 117 ILE A N 1
ATOM 935 C CA . ILE A 1 117 ? -65.714 -20.376 95.978 1.00 82.31 117 ILE A CA 1
ATOM 936 C C . ILE A 1 117 ? -65.885 -19.230 94.980 1.00 82.31 117 ILE A C 1
ATOM 938 O O . ILE A 1 117 ? -65.620 -19.434 93.803 1.00 82.31 117 ILE A O 1
ATOM 942 N N . GLN A 1 118 ? -66.221 -18.022 95.442 1.00 85.88 118 GLN A N 1
ATOM 943 C CA . GLN A 1 118 ? -66.314 -16.827 94.592 1.00 85.88 118 GLN A CA 1
ATOM 944 C C . GLN A 1 118 ? -64.965 -16.451 93.967 1.00 85.88 118 GLN A C 1
ATOM 946 O O . GLN A 1 118 ? -64.897 -16.065 92.803 1.00 85.88 118 GLN A O 1
ATOM 951 N N . GLU A 1 119 ? -63.870 -16.580 94.715 1.00 85.44 119 GLU A N 1
ATOM 952 C CA . GLU A 1 119 ? -62.519 -16.351 94.215 1.00 85.44 119 GLU A CA 1
ATOM 953 C C . GLU A 1 119 ? -62.118 -17.420 93.194 1.00 85.44 119 GLU A C 1
ATOM 955 O O . GLU A 1 119 ? -61.596 -17.062 92.144 1.00 85.44 119 GLU A O 1
ATOM 960 N N . ASN A 1 120 ? -62.421 -18.702 93.432 1.00 83.56 120 ASN A N 1
ATOM 961 C CA . ASN A 1 120 ? -62.223 -19.767 92.445 1.00 83.56 120 ASN A CA 1
ATOM 962 C C . ASN A 1 120 ? -63.077 -19.565 91.199 1.00 83.56 120 ASN A C 1
ATOM 964 O O . ASN A 1 120 ? -62.587 -19.805 90.105 1.00 83.56 120 ASN A O 1
ATOM 968 N N . GLU A 1 121 ? -64.324 -19.123 91.338 1.00 87.94 121 GLU A N 1
ATOM 969 C CA . GLU A 1 121 ? -65.203 -18.819 90.209 1.00 87.94 121 GLU A CA 1
ATOM 970 C C . GLU A 1 121 ? -64.639 -17.650 89.393 1.00 87.94 121 GLU A C 1
ATOM 972 O O . GLU A 1 121 ? -64.499 -17.750 88.174 1.00 87.94 121 GLU A O 1
ATOM 977 N N . ARG A 1 122 ? -64.182 -16.583 90.060 1.00 90.75 122 ARG A N 1
ATOM 978 C CA . ARG A 1 122 ? -63.509 -15.450 89.410 1.00 90.75 122 ARG A CA 1
ATOM 979 C C . ARG A 1 122 ? -62.204 -15.866 88.734 1.00 90.75 122 ARG A C 1
ATOM 981 O O . ARG A 1 122 ? -61.934 -15.427 87.620 1.00 90.75 122 ARG A O 1
ATOM 988 N N . LEU A 1 123 ? -61.392 -16.692 89.392 1.00 89.69 123 LEU A N 1
ATOM 989 C CA . LEU A 1 123 ? -60.151 -17.228 88.835 1.00 89.69 123 LEU A CA 1
ATOM 990 C C . LEU A 1 123 ? -60.433 -18.167 87.662 1.00 89.69 123 LEU A C 1
ATOM 992 O O . LEU A 1 123 ? -59.701 -18.118 86.683 1.00 89.69 123 LEU A O 1
ATOM 996 N N . HIS A 1 124 ? -61.503 -18.962 87.710 1.00 91.06 124 HIS A N 1
ATOM 997 C CA . HIS A 1 124 ? -61.937 -19.802 86.596 1.00 91.06 124 HIS A CA 1
ATOM 998 C C . HIS A 1 124 ? -62.364 -18.969 85.393 1.00 91.06 124 HIS A C 1
ATOM 1000 O O . HIS A 1 124 ? -61.975 -19.295 84.275 1.00 91.06 124 HIS A O 1
ATOM 1006 N N . ILE A 1 125 ? -63.118 -17.889 85.611 1.00 92.06 125 ILE A N 1
ATOM 1007 C CA . ILE A 1 125 ? -63.505 -16.956 84.548 1.00 92.06 125 ILE A CA 1
ATOM 1008 C C . ILE A 1 125 ? -62.259 -16.287 83.963 1.00 92.06 125 ILE A C 1
ATOM 1010 O O . ILE A 1 125 ? -62.069 -16.325 82.753 1.00 92.06 125 ILE A O 1
ATOM 1014 N N . GLN A 1 126 ? -61.361 -15.759 84.800 1.00 91.31 126 GLN A N 1
ATOM 1015 C CA . GLN A 1 126 ? -60.113 -15.139 84.334 1.00 91.31 126 GLN A CA 1
ATOM 1016 C C . GLN A 1 126 ? -59.207 -16.127 83.596 1.00 91.31 126 GLN A C 1
ATOM 1018 O O . GLN A 1 126 ? -58.608 -15.775 82.584 1.00 91.31 126 GLN A O 1
ATOM 1023 N N . PHE A 1 127 ? -59.118 -17.367 84.074 1.00 93.12 127 PHE A N 1
ATOM 1024 C CA . PHE A 1 127 ? -58.368 -18.428 83.417 1.00 93.12 127 PHE A CA 1
ATOM 1025 C C . PHE A 1 127 ? -58.991 -18.786 82.068 1.00 93.12 127 PHE A C 1
ATOM 1027 O O . PHE A 1 127 ? -58.272 -18.886 81.082 1.00 93.12 127 PHE A O 1
ATOM 1034 N N . HIS A 1 128 ? -60.316 -18.924 82.000 1.00 93.56 128 HIS A N 1
ATOM 1035 C CA . HIS A 1 128 ? -61.022 -19.226 80.759 1.00 93.56 128 HIS A CA 1
ATOM 1036 C C . HIS A 1 128 ? -60.909 -18.079 79.744 1.00 93.56 128 HIS A C 1
ATOM 1038 O O . HIS A 1 128 ? -60.676 -18.323 78.564 1.00 93.56 128 HIS A O 1
ATOM 1044 N N . GLU A 1 129 ? -61.028 -16.825 80.181 1.00 92.31 129 GLU A N 1
ATOM 1045 C CA . GLU A 1 129 ? -60.824 -15.648 79.332 1.00 92.31 129 GLU A CA 1
ATOM 1046 C C . GLU A 1 129 ? -59.383 -15.558 78.820 1.00 92.31 129 GLU A C 1
ATOM 1048 O O . GLU A 1 129 ? -59.174 -15.303 77.632 1.00 92.31 129 GLU A O 1
ATOM 1053 N N . ALA A 1 130 ? -58.389 -15.801 79.681 1.00 88.44 130 ALA A N 1
ATOM 1054 C CA . ALA A 1 130 ? -56.985 -15.832 79.287 1.00 88.44 130 ALA A CA 1
ATOM 1055 C C . ALA A 1 130 ? -56.709 -16.976 78.298 1.00 88.44 130 ALA A C 1
ATOM 1057 O O . ALA A 1 130 ? -56.074 -16.753 77.270 1.00 88.44 130 ALA A O 1
ATOM 1058 N N . ASP A 1 131 ? -57.236 -18.173 78.557 1.00 92.44 131 ASP A N 1
ATOM 1059 C CA . ASP A 1 131 ? -57.089 -19.343 77.687 1.00 92.44 131 ASP A CA 1
ATOM 1060 C C . ASP A 1 131 ? -57.774 -19.136 76.326 1.00 92.44 131 ASP A C 1
ATOM 1062 O O . ASP A 1 131 ? -57.213 -19.471 75.284 1.00 92.44 131 ASP A O 1
ATOM 1066 N N . GLU A 1 132 ? -58.944 -18.490 76.289 1.00 92.44 132 GLU A N 1
ATOM 1067 C CA . GLU A 1 132 ? -59.568 -18.086 75.029 1.00 92.44 132 GLU A CA 1
ATOM 1068 C C . GLU A 1 132 ? -58.758 -17.022 74.282 1.00 92.44 132 GLU A C 1
ATOM 1070 O O . GLU A 1 132 ? -58.675 -17.064 73.053 1.00 92.44 132 GLU A O 1
ATOM 1075 N N . GLN A 1 133 ? -58.173 -16.048 74.982 1.00 92.62 133 GLN A N 1
ATOM 1076 C CA . GLN A 1 133 ? -57.303 -15.050 74.358 1.00 92.62 133 GLN A CA 1
ATOM 1077 C C . GLN A 1 133 ? -56.043 -15.700 73.779 1.00 92.62 133 GLN A C 1
ATOM 1079 O O . GLN A 1 133 ? -55.691 -15.400 72.637 1.00 92.62 133 GLN A O 1
ATOM 1084 N N . PHE A 1 134 ? -55.420 -16.634 74.503 1.00 92.56 134 PHE A N 1
ATOM 1085 C CA . PHE A 1 134 ? -54.298 -17.422 73.996 1.00 92.56 134 PHE A CA 1
ATOM 1086 C C . PHE A 1 134 ? -54.704 -18.255 72.782 1.00 92.56 134 PHE A C 1
ATOM 1088 O O . PHE A 1 134 ? -54.036 -18.171 71.754 1.00 92.56 134 PHE A O 1
ATOM 1095 N N . ARG A 1 135 ? -55.844 -18.958 72.827 1.00 93.94 135 ARG A N 1
ATOM 1096 C CA . ARG A 1 135 ? -56.367 -19.701 71.668 1.00 93.94 135 ARG A CA 1
ATOM 1097 C C . ARG A 1 135 ? -56.624 -18.802 70.460 1.00 93.94 135 ARG A C 1
ATOM 1099 O O . ARG A 1 135 ? -56.312 -19.191 69.336 1.00 93.94 135 ARG A O 1
ATOM 1106 N N . ARG A 1 136 ? -57.162 -17.593 70.661 1.00 94.00 136 ARG A N 1
ATOM 1107 C CA . ARG A 1 136 ? -57.362 -16.613 69.577 1.00 94.00 136 ARG A CA 1
ATOM 1108 C C . ARG A 1 136 ? -56.031 -16.140 68.992 1.00 94.00 136 ARG A C 1
ATOM 1110 O O . ARG A 1 136 ? -55.909 -16.081 67.771 1.00 94.00 136 ARG A O 1
ATOM 1117 N N . GLN A 1 137 ? -55.043 -15.823 69.827 1.00 93.75 137 GLN A N 1
ATOM 1118 C CA . GLN A 1 137 ? -53.709 -15.415 69.371 1.00 93.75 137 GLN A CA 1
ATOM 1119 C C . GLN A 1 137 ? -52.994 -16.550 68.631 1.00 93.75 137 GLN A C 1
ATOM 1121 O O . GLN A 1 137 ? -52.434 -16.326 67.562 1.00 93.75 137 GLN A O 1
ATOM 1126 N N . GLU A 1 138 ? -53.067 -17.776 69.145 1.00 92.00 138 GLU A N 1
ATOM 1127 C CA . GLU A 1 138 ? -52.500 -18.962 68.507 1.00 92.00 138 GLU A CA 1
ATOM 1128 C C . GLU A 1 138 ? -53.157 -19.228 67.146 1.00 92.00 138 GLU A C 1
ATOM 1130 O O . GLU A 1 138 ? -52.460 -19.459 66.160 1.00 92.00 138 GLU A O 1
ATOM 1135 N N . ALA A 1 139 ? -54.486 -19.114 67.050 1.00 94.06 139 ALA A N 1
ATOM 1136 C CA . ALA A 1 139 ? -55.202 -19.236 65.782 1.00 94.06 139 ALA A CA 1
ATOM 1137 C C . ALA A 1 139 ? -54.800 -18.140 64.779 1.00 94.06 139 ALA A C 1
ATOM 1139 O O . ALA A 1 139 ? -54.559 -18.439 63.610 1.00 94.06 139 ALA A O 1
ATOM 1140 N N . GLN A 1 140 ? -54.667 -16.884 65.222 1.00 95.19 140 GLN A N 1
ATOM 1141 C CA . GLN A 1 140 ? -54.207 -15.780 64.369 1.00 95.19 140 GLN A CA 1
ATOM 1142 C C . GLN A 1 140 ? -52.769 -15.988 63.877 1.00 95.19 140 GLN A C 1
ATOM 1144 O O . GLN A 1 140 ? -52.485 -15.766 62.700 1.00 95.19 140 GLN A O 1
ATOM 1149 N N . LEU A 1 141 ? -51.866 -16.438 64.753 1.00 92.88 141 LEU A N 1
ATOM 1150 C CA . LEU A 1 141 ? -50.480 -16.739 64.395 1.00 92.88 141 LEU A CA 1
ATOM 1151 C C . LEU A 1 141 ? -50.386 -17.927 63.435 1.00 92.88 141 LEU A C 1
ATOM 1153 O O . LEU A 1 141 ? -49.611 -17.860 62.487 1.00 92.88 141 LEU A O 1
ATOM 1157 N N . ARG A 1 142 ? -51.206 -18.970 63.620 1.00 94.69 142 ARG A N 1
ATOM 1158 C CA . ARG A 1 142 ? -51.287 -20.113 62.696 1.00 94.69 142 ARG A CA 1
ATOM 1159 C C . ARG A 1 142 ? -51.764 -19.703 61.307 1.00 94.69 142 ARG A C 1
ATOM 1161 O O . ARG A 1 142 ? -51.145 -20.093 60.327 1.00 94.69 142 ARG A O 1
ATOM 1168 N N . VAL A 1 143 ? -52.810 -18.878 61.215 1.00 95.94 143 VAL A N 1
ATOM 1169 C CA . VAL A 1 143 ? -53.286 -18.350 59.922 1.00 95.94 143 VAL A CA 1
ATOM 1170 C C . VAL A 1 143 ? -52.213 -17.489 59.256 1.00 95.94 143 VAL A C 1
ATOM 1172 O O . VAL A 1 143 ? -52.007 -17.577 58.050 1.00 95.94 143 VAL A O 1
ATOM 1175 N N . ARG A 1 144 ? -51.494 -16.672 60.034 1.00 95.75 144 ARG A N 1
ATOM 1176 C CA . ARG A 1 144 ? -50.405 -15.845 59.504 1.00 95.75 144 ARG A CA 1
ATOM 1177 C C . ARG A 1 144 ? -49.207 -16.675 59.039 1.00 95.75 144 ARG A C 1
ATOM 1179 O O . ARG A 1 144 ? -48.598 -16.309 58.041 1.00 95.75 144 ARG A O 1
ATOM 1186 N N . LEU A 1 145 ? -48.883 -17.763 59.737 1.00 93.38 145 LEU A N 1
ATOM 1187 C CA . LEU A 1 145 ? -47.862 -18.725 59.316 1.00 93.38 145 LEU A CA 1
ATOM 1188 C C . LEU A 1 145 ? -48.245 -19.393 57.995 1.00 93.38 145 LEU A C 1
ATOM 1190 O O . LEU A 1 145 ? -47.468 -19.311 57.055 1.00 93.38 145 LEU A O 1
ATOM 1194 N N . ASP A 1 146 ? -49.459 -19.936 57.889 1.00 95.25 146 ASP A N 1
ATOM 1195 C CA . ASP A 1 146 ? -49.948 -20.591 56.665 1.00 95.25 146 ASP A CA 1
ATOM 1196 C C . ASP A 1 146 ? -49.975 -19.623 55.464 1.00 95.25 146 ASP A C 1
ATOM 1198 O O . ASP A 1 146 ? -49.642 -19.984 54.336 1.00 95.25 146 ASP A O 1
ATOM 1202 N N . GLN A 1 147 ? -50.311 -18.351 55.703 1.00 95.56 147 GLN A N 1
ATOM 1203 C CA . GLN A 1 147 ? -50.259 -17.316 54.670 1.00 95.56 147 GLN A CA 1
ATOM 1204 C C . GLN A 1 147 ? -48.820 -17.017 54.217 1.00 95.56 147 GLN A C 1
ATOM 1206 O O . GLN A 1 147 ? -48.563 -16.944 53.017 1.00 95.56 147 GLN A O 1
ATOM 1211 N N . LEU A 1 148 ? -47.882 -16.865 55.157 1.00 91.38 148 LEU A N 1
ATOM 1212 C CA . LEU A 1 148 ? -46.471 -16.622 54.840 1.00 91.38 148 LEU A CA 1
ATOM 1213 C C . LEU A 1 148 ? -45.816 -17.828 54.154 1.00 91.38 148 LEU A C 1
ATOM 1215 O O . LEU A 1 148 ? -44.991 -17.644 53.262 1.00 91.38 148 LEU A O 1
ATOM 1219 N N . GLU A 1 149 ? -46.189 -19.051 54.534 1.00 94.38 149 GLU A N 1
ATOM 1220 C CA . GLU A 1 149 ? -45.737 -20.282 53.879 1.00 94.38 149 GLU A CA 1
ATOM 1221 C C . GLU A 1 149 ? -46.207 -20.323 52.419 1.00 94.38 149 GLU A C 1
ATOM 1223 O O . GLU A 1 149 ? -45.384 -20.504 51.522 1.00 94.38 149 GLU A O 1
ATOM 1228 N N . LYS A 1 150 ? -47.484 -20.019 52.151 1.00 95.81 150 LYS A N 1
ATOM 1229 C CA . LYS A 1 150 ? -48.015 -19.914 50.780 1.00 95.81 150 LYS A CA 1
ATOM 1230 C C . LYS A 1 150 ? -47.335 -18.824 49.955 1.00 95.81 150 LYS A C 1
ATOM 1232 O O . LYS A 1 150 ? -47.044 -19.038 48.780 1.00 95.81 150 LYS A O 1
ATOM 1237 N N . GLU A 1 151 ? -47.086 -17.655 50.541 1.00 94.75 151 GLU A N 1
ATOM 1238 C CA . GLU A 1 151 ? -46.369 -16.564 49.866 1.00 94.75 151 GLU A CA 1
ATOM 1239 C C . GLU A 1 151 ? -44.923 -16.969 49.538 1.00 94.75 151 GLU A C 1
ATOM 1241 O O . GLU A 1 151 ? -44.451 -16.733 48.425 1.00 94.75 151 GLU A O 1
ATOM 1246 N N . SER A 1 152 ? -44.241 -17.651 50.462 1.00 92.25 152 SER A N 1
ATOM 1247 C CA . SER A 1 152 ? -42.896 -18.198 50.252 1.00 92.25 152 SER A CA 1
ATOM 1248 C C . SER A 1 152 ? -42.863 -19.228 49.117 1.00 92.25 152 SER A C 1
ATOM 1250 O O . SER A 1 152 ? -42.026 -19.128 48.221 1.00 92.25 152 SER A O 1
ATOM 1252 N N . GLU A 1 153 ? -43.808 -20.173 49.091 1.00 94.81 153 GLU A N 1
ATOM 1253 C CA . GLU A 1 153 ? -43.930 -21.168 48.017 1.00 94.81 153 GLU A CA 1
ATOM 1254 C C . GLU A 1 153 ? -44.189 -20.518 46.651 1.00 94.81 153 GLU A C 1
ATOM 1256 O O . GLU A 1 153 ? -43.583 -20.904 45.648 1.00 94.81 153 GLU A O 1
ATOM 1261 N N . GLN A 1 154 ? -45.045 -19.493 46.597 1.00 95.06 154 GLN A N 1
ATOM 1262 C CA . GLN A 1 154 ? -45.304 -18.739 45.369 1.00 95.06 154 GLN A CA 1
ATOM 1263 C C . GLN A 1 154 ? -44.057 -17.999 44.882 1.00 95.06 154 GLN A C 1
ATOM 1265 O O . GLN A 1 154 ? -43.725 -18.066 43.695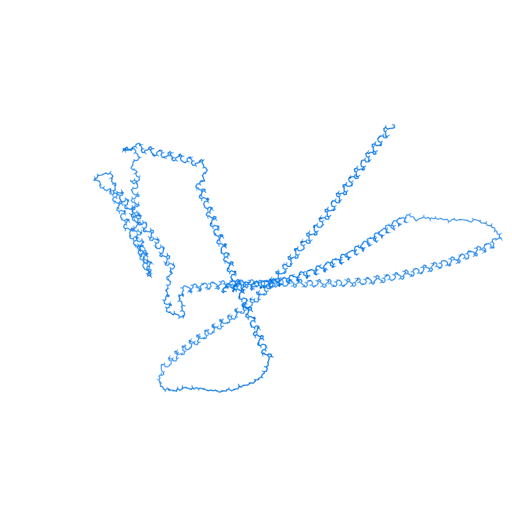 1.00 95.06 154 GLN A O 1
ATOM 1270 N N . HIS A 1 155 ? -43.340 -17.318 45.778 1.00 94.62 155 HIS A N 1
ATOM 1271 C CA . HIS A 1 155 ? -42.087 -16.654 45.431 1.00 94.62 155 HIS A CA 1
ATOM 1272 C C . HIS A 1 155 ? -41.031 -17.656 44.957 1.00 94.62 155 HIS A C 1
ATOM 1274 O O . HIS A 1 155 ? -40.386 -17.406 43.936 1.00 94.62 155 HIS A O 1
ATOM 1280 N N . GLN A 1 156 ? -40.910 -18.812 45.616 1.00 94.31 156 GLN A N 1
ATOM 1281 C CA . GLN A 1 156 ? -39.996 -19.874 45.202 1.00 94.31 156 GLN A CA 1
ATOM 1282 C C . GLN A 1 156 ? -40.339 -20.403 43.802 1.00 94.31 156 GLN A C 1
ATOM 1284 O O . GLN A 1 156 ? -39.455 -20.513 42.954 1.00 94.31 156 GLN A O 1
ATOM 1289 N N . ALA A 1 157 ? -41.621 -20.632 43.504 1.00 95.81 157 ALA A N 1
ATOM 1290 C CA . ALA A 1 157 ? -42.062 -21.068 42.180 1.00 95.81 157 ALA A CA 1
ATOM 1291 C C . ALA A 1 157 ? -41.751 -20.036 41.078 1.00 95.81 157 ALA A C 1
ATOM 1293 O O . ALA A 1 157 ? -41.363 -20.406 39.966 1.00 95.81 157 ALA A O 1
ATOM 1294 N N . VAL A 1 158 ? -41.891 -18.738 41.373 1.00 96.81 158 VAL A N 1
ATOM 1295 C CA . VAL A 1 158 ? -41.529 -17.659 40.438 1.00 96.81 158 VAL A CA 1
ATOM 1296 C C . VAL A 1 158 ? -40.020 -17.621 40.200 1.00 96.81 158 VAL A C 1
ATOM 1298 O O . VAL A 1 158 ? -39.596 -17.502 39.049 1.00 96.81 158 VAL A O 1
ATOM 1301 N N . VAL A 1 159 ? -39.212 -17.755 41.255 1.00 94.12 159 VAL A N 1
ATOM 1302 C CA . VAL A 1 159 ? -37.747 -17.817 41.151 1.00 94.12 159 VAL A CA 1
ATOM 1303 C C . VAL A 1 159 ? -37.317 -19.014 40.307 1.00 94.12 159 VAL A C 1
ATOM 1305 O O . VAL A 1 159 ? -36.526 -18.847 39.381 1.00 94.12 159 VAL A O 1
ATOM 1308 N N . ASP A 1 160 ? -37.890 -20.194 40.539 1.00 95.50 160 ASP A N 1
ATOM 1309 C CA . ASP A 1 160 ? -37.579 -21.397 39.765 1.00 95.50 160 ASP A CA 1
ATOM 1310 C C . ASP A 1 160 ? -37.988 -21.252 38.292 1.00 95.50 160 ASP A C 1
ATOM 1312 O O . ASP A 1 160 ? -37.242 -21.643 37.391 1.00 95.50 160 ASP A O 1
ATOM 1316 N N . ALA A 1 161 ? -39.147 -20.648 38.018 1.00 96.31 161 ALA A N 1
ATOM 1317 C CA . ALA A 1 161 ? -39.598 -20.381 36.655 1.00 96.31 161 ALA A CA 1
ATOM 1318 C C . ALA A 1 161 ? -38.697 -19.370 35.928 1.00 96.31 161 ALA A C 1
ATOM 1320 O O . ALA A 1 161 ? -38.414 -19.541 34.740 1.00 96.31 161 ALA A O 1
ATOM 1321 N N . LEU A 1 162 ? -38.239 -18.322 36.619 1.00 94.44 162 LEU A N 1
ATOM 1322 C CA . LEU A 1 162 ? -37.291 -17.354 36.068 1.00 94.44 162 LEU A CA 1
ATOM 1323 C C . LEU A 1 162 ? -35.923 -17.992 35.831 1.00 94.44 162 LEU A C 1
ATOM 1325 O O . LEU A 1 162 ? -35.375 -17.831 34.744 1.00 94.44 162 LEU A O 1
ATOM 1329 N N . ASN A 1 163 ? -35.414 -18.776 36.782 1.00 92.69 163 ASN A N 1
ATOM 1330 C CA . ASN A 1 163 ? -34.159 -19.509 36.632 1.00 92.69 163 ASN A CA 1
ATOM 1331 C C . ASN A 1 163 ? -34.193 -20.428 35.409 1.00 92.69 163 ASN A C 1
ATOM 1333 O O . ASN A 1 163 ? -33.275 -20.359 34.600 1.00 92.69 163 ASN A O 1
ATOM 1337 N N . ARG A 1 164 ? -35.279 -21.190 35.204 1.00 96.62 164 ARG A N 1
ATOM 1338 C CA . ARG A 1 164 ? -35.459 -22.020 33.996 1.00 96.62 164 ARG A CA 1
ATOM 1339 C C . ARG A 1 164 ? -35.435 -21.195 32.706 1.00 96.62 164 ARG A C 1
ATOM 1341 O O . ARG A 1 164 ? -34.771 -21.558 31.745 1.00 96.62 164 ARG A O 1
ATOM 1348 N N . LYS A 1 165 ? -36.115 -20.043 32.679 1.00 96.88 165 LYS A N 1
ATOM 1349 C CA . LYS A 1 165 ? -36.085 -19.151 31.505 1.00 96.88 165 LYS A CA 1
ATOM 1350 C C . LYS A 1 165 ? -34.683 -18.613 31.226 1.00 96.88 165 LYS A C 1
ATOM 1352 O O . LYS A 1 165 ? -34.299 -18.511 30.063 1.00 96.88 165 LYS A O 1
ATOM 1357 N N . TYR A 1 166 ? -33.932 -18.258 32.267 1.00 93.44 166 TYR A N 1
ATOM 1358 C CA . TYR A 1 166 ? -32.559 -17.788 32.115 1.00 93.44 166 TYR A CA 1
ATOM 1359 C C . TYR A 1 166 ? -31.619 -18.906 31.664 1.00 93.44 166 TYR A C 1
ATOM 1361 O O . TYR A 1 166 ? -30.809 -18.661 30.774 1.00 93.44 166 TYR A O 1
ATOM 1369 N N . THR A 1 167 ? -31.749 -20.127 32.193 1.00 96.12 167 THR A N 1
ATOM 1370 C CA . THR A 1 167 ? -30.949 -21.273 31.733 1.00 96.12 167 THR A CA 1
ATOM 1371 C C . THR A 1 167 ? -31.227 -21.594 30.269 1.00 96.12 167 THR A C 1
ATOM 1373 O O . THR A 1 167 ? -30.284 -21.672 29.488 1.00 96.12 167 THR A O 1
ATOM 1376 N N . ASP A 1 168 ? -32.497 -21.644 29.858 1.00 96.19 168 ASP A N 1
ATOM 1377 C CA . ASP A 1 168 ? -32.872 -21.905 28.462 1.00 96.19 168 ASP A CA 1
ATOM 1378 C C . ASP A 1 168 ? -32.350 -20.809 27.516 1.00 96.19 168 ASP A C 1
ATOM 1380 O O . ASP A 1 168 ? -31.934 -21.080 26.388 1.00 96.19 168 ASP A O 1
ATOM 1384 N N . ALA A 1 169 ? -32.377 -19.546 27.957 1.00 95.94 169 ALA A N 1
ATOM 1385 C CA . ALA A 1 169 ? -31.833 -18.430 27.188 1.00 95.94 169 ALA A CA 1
ATOM 1386 C C . ALA A 1 169 ? -30.307 -18.523 27.053 1.00 95.94 169 ALA A C 1
ATOM 1388 O O . ALA A 1 169 ? -29.777 -18.284 25.968 1.00 95.94 169 ALA A O 1
ATOM 1389 N N . ILE A 1 170 ? -29.603 -18.898 28.125 1.00 93.69 170 ILE A N 1
ATOM 1390 C CA . ILE A 1 170 ? -28.151 -19.098 28.107 1.00 93.69 170 ILE A CA 1
ATOM 1391 C C . ILE A 1 170 ? -27.782 -20.244 27.163 1.00 93.69 170 ILE A C 1
ATOM 1393 O O . ILE A 1 170 ? -26.891 -20.065 26.337 1.00 93.69 170 ILE A O 1
ATOM 1397 N N . GLU A 1 171 ? -28.474 -21.382 27.226 1.00 96.31 171 GLU A N 1
ATOM 1398 C CA . GLU A 1 171 ? -28.215 -22.523 26.338 1.00 96.31 171 GLU A CA 1
ATOM 1399 C C . GLU A 1 171 ? -28.441 -22.165 24.865 1.00 96.31 171 GLU A C 1
ATOM 1401 O O . GLU A 1 171 ? -27.611 -22.482 24.012 1.00 96.31 171 GLU A O 1
ATOM 1406 N N . LYS A 1 172 ? -29.519 -21.434 24.548 1.00 96.56 172 LYS A N 1
ATOM 1407 C CA . LYS A 1 172 ? -29.759 -20.931 23.185 1.00 96.56 172 LYS A CA 1
ATOM 1408 C C . LYS A 1 172 ? -28.636 -20.015 22.712 1.00 96.56 172 LYS A C 1
ATOM 1410 O O . LYS A 1 172 ? -28.094 -20.233 21.635 1.00 96.56 172 LYS A O 1
ATOM 1415 N N . LEU A 1 173 ? -28.234 -19.048 23.537 1.00 94.00 173 LEU A N 1
ATOM 1416 C CA . LEU A 1 173 ? -27.138 -18.137 23.204 1.00 94.00 173 LEU A CA 1
ATOM 1417 C C . LEU A 1 173 ? -25.798 -18.869 23.044 1.00 94.00 173 LEU A C 1
ATOM 1419 O O . LEU A 1 173 ? -24.997 -18.495 22.190 1.00 94.00 173 LEU A O 1
ATOM 1423 N N . GLN A 1 174 ? -25.544 -19.917 23.831 1.00 93.38 174 GLN A N 1
ATOM 1424 C CA . GLN A 1 174 ? -24.351 -20.753 23.690 1.00 93.38 174 GLN A CA 1
ATOM 1425 C C . GLN A 1 174 ? -24.358 -21.548 22.377 1.00 93.38 174 GLN A C 1
ATOM 1427 O O . GLN A 1 174 ? -23.332 -21.597 21.698 1.00 93.38 174 GLN A O 1
ATOM 1432 N N . ASN A 1 175 ? -25.505 -22.107 21.983 1.00 95.25 175 ASN A N 1
ATOM 1433 C CA . ASN A 1 175 ? -25.657 -22.812 20.708 1.00 95.25 175 ASN A CA 1
ATOM 1434 C C . ASN A 1 175 ? -25.505 -21.867 19.508 1.00 95.25 175 ASN A C 1
ATOM 1436 O O . ASN A 1 175 ? -24.766 -22.177 18.572 1.00 95.25 175 ASN A O 1
ATOM 1440 N N . ASP A 1 176 ? -26.136 -20.693 19.558 1.00 93.81 176 ASP A N 1
ATOM 1441 C CA . ASP A 1 176 ? -26.020 -19.674 18.511 1.00 93.81 176 ASP A CA 1
ATOM 1442 C C . ASP A 1 176 ? -24.577 -19.175 18.388 1.00 93.81 176 ASP A C 1
ATOM 1444 O O . ASP A 1 176 ? -24.053 -19.040 17.281 1.00 93.81 176 ASP A O 1
ATOM 1448 N N . LYS A 1 177 ? -23.889 -18.972 19.519 1.00 93.25 177 LYS A N 1
ATOM 1449 C CA . LYS A 1 177 ? -22.464 -18.629 19.539 1.00 93.25 177 LYS A CA 1
ATOM 1450 C C . LYS A 1 177 ? -21.618 -19.706 18.856 1.00 93.25 177 LYS A C 1
ATOM 1452 O O . LYS A 1 177 ? -20.801 -19.367 18.005 1.00 93.25 177 LYS A O 1
ATOM 1457 N N . ALA A 1 178 ? -21.821 -20.981 19.189 1.00 94.62 178 ALA A N 1
ATOM 1458 C CA . ALA A 1 178 ? -21.077 -22.082 18.576 1.00 94.62 178 ALA A CA 1
ATOM 1459 C C . ALA A 1 178 ? -21.328 -22.169 17.059 1.00 94.62 178 ALA A C 1
ATOM 1461 O O . ALA A 1 178 ? -20.389 -22.345 16.280 1.00 94.62 178 ALA A O 1
ATOM 1462 N N . LEU A 1 179 ? -22.577 -21.981 16.622 1.00 95.69 179 LEU A N 1
ATOM 1463 C CA . LEU A 1 179 ? -22.932 -21.959 15.202 1.00 95.69 179 LEU A CA 1
ATOM 1464 C C . LEU A 1 179 ? -22.253 -20.793 14.465 1.00 95.69 179 LEU A C 1
ATOM 1466 O O . LEU A 1 179 ? -21.696 -20.977 13.381 1.00 95.69 179 LEU A O 1
ATOM 1470 N N . LEU A 1 180 ? -22.263 -19.597 15.061 1.00 91.44 180 LEU A N 1
ATOM 1471 C CA . LEU A 1 180 ? -21.608 -18.416 14.499 1.00 91.44 180 LEU A CA 1
ATOM 1472 C C . LEU A 1 180 ? -20.084 -18.572 14.438 1.00 91.44 180 LEU A C 1
ATOM 1474 O O . LEU A 1 180 ? -19.482 -18.160 13.449 1.00 91.44 180 LEU A O 1
ATOM 1478 N N . GLU A 1 181 ? -19.459 -19.204 15.432 1.00 94.38 181 GLU A N 1
ATOM 1479 C CA . GLU A 1 181 ? -18.022 -19.504 15.417 1.00 94.38 181 GLU A CA 1
ATOM 1480 C C . GLU A 1 181 ? -17.650 -20.453 14.267 1.00 94.38 181 GLU A C 1
ATOM 1482 O O . GLU A 1 181 ? -16.674 -20.207 13.554 1.00 94.38 181 GLU A O 1
ATOM 1487 N N . VAL A 1 182 ? -18.448 -21.498 14.024 1.00 95.94 182 VAL A N 1
ATOM 1488 C CA . VAL A 1 182 ? -18.228 -22.418 12.894 1.00 95.94 182 VAL A CA 1
ATOM 1489 C C . VAL A 1 182 ? -18.392 -21.701 11.552 1.00 95.94 182 VAL A C 1
ATOM 1491 O O . VAL A 1 182 ? -17.541 -21.864 10.670 1.00 95.94 182 VAL A O 1
ATOM 1494 N N . ASN A 1 183 ? -19.433 -20.874 11.409 1.00 94.12 183 ASN A N 1
ATOM 1495 C CA . ASN A 1 183 ? -19.676 -20.076 10.202 1.00 94.12 183 ASN A CA 1
ATOM 1496 C C . ASN A 1 183 ? -18.547 -19.065 9.944 1.00 94.12 183 ASN A C 1
ATOM 1498 O O . ASN A 1 183 ? -18.080 -18.923 8.814 1.00 94.12 183 ASN A O 1
ATOM 1502 N N . ALA A 1 184 ? -18.048 -18.400 10.988 1.00 87.12 184 ALA A N 1
ATOM 1503 C CA . ALA A 1 184 ? -16.919 -17.481 10.875 1.00 87.12 184 ALA A CA 1
ATOM 1504 C C . ALA A 1 184 ? -15.653 -18.204 10.387 1.00 87.12 184 ALA A C 1
ATOM 1506 O O . ALA A 1 184 ? -14.986 -17.730 9.468 1.00 87.12 184 ALA A O 1
ATOM 1507 N N . GLN A 1 185 ? -15.357 -19.389 10.932 1.00 94.25 185 GLN A N 1
ATOM 1508 C CA . GLN A 1 185 ? -14.214 -20.191 10.487 1.00 94.25 185 GLN A CA 1
ATOM 1509 C C . GLN A 1 185 ? -14.354 -20.682 9.040 1.00 94.25 185 GLN A C 1
ATOM 1511 O O . GLN A 1 185 ? -13.355 -20.789 8.330 1.00 94.25 185 GLN A O 1
ATOM 1516 N N . THR A 1 186 ? -15.562 -21.027 8.589 1.00 93.12 186 THR A N 1
ATOM 1517 C CA . THR A 1 186 ? -15.790 -21.439 7.192 1.00 93.12 186 THR A CA 1
ATOM 1518 C C . THR A 1 186 ? -15.583 -20.270 6.239 1.00 93.12 186 THR A C 1
ATOM 1520 O O . THR A 1 186 ? -14.800 -20.404 5.300 1.00 93.12 186 THR A O 1
ATOM 1523 N N . LEU A 1 187 ? -16.156 -19.103 6.542 1.00 88.75 187 LEU A N 1
ATOM 1524 C CA . LEU A 1 187 ? -15.934 -17.882 5.762 1.00 88.75 187 LEU A CA 1
ATOM 1525 C C . LEU A 1 187 ? -14.457 -17.464 5.737 1.00 88.75 187 LEU A C 1
ATOM 1527 O O . LEU A 1 187 ? -13.961 -17.003 4.710 1.00 88.75 187 LEU A O 1
ATOM 1531 N N . GLU A 1 188 ? -13.718 -17.657 6.833 1.00 90.44 188 GLU A N 1
ATOM 1532 C CA . GLU A 1 188 ? -12.280 -17.373 6.870 1.00 90.44 188 GLU A CA 1
ATOM 1533 C C . GLU A 1 188 ? -11.481 -18.306 5.943 1.00 90.44 188 GLU A C 1
ATOM 1535 O O . GLU A 1 188 ? -10.561 -17.853 5.256 1.00 90.44 188 GLU A O 1
ATOM 1540 N N . ARG A 1 189 ? -11.833 -19.600 5.886 1.00 94.25 189 ARG A N 1
ATOM 1541 C CA . ARG A 1 189 ? -11.216 -20.557 4.949 1.00 94.25 189 ARG A CA 1
ATOM 1542 C C . ARG A 1 189 ? -11.522 -20.181 3.500 1.00 94.25 189 ARG A C 1
ATOM 1544 O O . ARG A 1 189 ? -10.596 -20.048 2.706 1.00 94.25 189 ARG A O 1
ATOM 1551 N N . GLU A 1 190 ? -12.781 -19.899 3.179 1.00 92.94 190 GLU A N 1
ATOM 1552 C CA . GLU A 1 190 ? -13.184 -19.481 1.831 1.00 92.94 190 GLU A CA 1
ATOM 1553 C C . GLU A 1 190 ? -12.500 -18.177 1.396 1.00 92.94 190 GLU A C 1
ATOM 1555 O O . GLU A 1 190 ? -12.062 -18.046 0.249 1.00 92.94 190 GLU A O 1
ATOM 1560 N N . ALA A 1 191 ? -12.346 -17.217 2.312 1.00 88.00 191 ALA A N 1
ATOM 1561 C CA . ALA A 1 191 ? -11.619 -15.981 2.050 1.00 88.00 191 ALA A CA 1
ATOM 1562 C C . ALA A 1 191 ? -10.131 -16.238 1.756 1.00 88.00 191 ALA A C 1
ATOM 1564 O O . ALA A 1 191 ? -9.576 -15.608 0.850 1.00 88.00 191 ALA A O 1
ATOM 1565 N N . LYS A 1 192 ? -9.482 -17.165 2.477 1.00 94.69 192 LYS A N 1
ATOM 1566 C CA . LYS A 1 192 ? -8.092 -17.578 2.207 1.00 94.69 192 LYS A CA 1
ATOM 1567 C C . LYS A 1 192 ? -7.967 -18.218 0.825 1.00 94.69 192 LYS A C 1
ATOM 1569 O O . LYS A 1 192 ? -7.110 -17.798 0.050 1.00 94.69 192 LYS A O 1
ATOM 1574 N N . ASP A 1 193 ? -8.872 -19.120 0.465 1.00 94.06 193 ASP A N 1
ATOM 1575 C CA . ASP A 1 193 ? -8.870 -19.770 -0.851 1.00 94.06 193 ASP A CA 1
ATOM 1576 C C . ASP A 1 193 ? -9.125 -18.771 -1.992 1.00 94.06 193 ASP A C 1
ATOM 1578 O O . ASP A 1 193 ? -8.534 -18.859 -3.071 1.00 94.06 193 ASP A O 1
ATOM 1582 N N . CYS A 1 194 ? -9.983 -17.770 -1.771 1.00 88.25 194 CYS A N 1
ATOM 1583 C CA . CYS A 1 194 ? -10.192 -16.684 -2.730 1.00 88.25 194 CYS A CA 1
ATOM 1584 C C . CYS A 1 194 ? -8.942 -15.809 -2.904 1.00 88.25 194 CYS A C 1
ATOM 1586 O O . CYS A 1 194 ? -8.646 -15.392 -4.028 1.00 88.25 194 CYS A O 1
ATOM 1588 N N . ARG A 1 195 ? -8.193 -15.543 -1.825 1.00 91.19 195 ARG A N 1
ATOM 1589 C CA . ARG A 1 195 ? -6.919 -14.809 -1.895 1.00 91.19 195 ARG A CA 1
ATOM 1590 C C . ARG A 1 195 ? -5.881 -15.580 -2.701 1.00 91.19 195 ARG A C 1
ATOM 1592 O O . ARG A 1 195 ? -5.337 -15.008 -3.639 1.00 91.19 195 ARG A O 1
ATOM 1599 N N . ILE A 1 196 ? -5.698 -16.871 -2.416 1.00 94.06 196 ILE A N 1
ATOM 1600 C CA . ILE A 1 196 ? -4.745 -17.730 -3.139 1.00 94.06 196 ILE A CA 1
ATOM 1601 C C . ILE A 1 196 ? -5.064 -17.738 -4.639 1.00 94.06 196 ILE A C 1
ATOM 1603 O O . ILE A 1 196 ? -4.204 -17.410 -5.453 1.00 94.06 196 ILE A O 1
ATOM 1607 N N . ARG A 1 197 ? -6.327 -17.982 -5.018 1.00 92.88 197 ARG A N 1
ATOM 1608 C CA . ARG A 1 197 ? -6.743 -17.942 -6.434 1.00 92.88 197 ARG A CA 1
ATOM 1609 C C . ARG A 1 197 ? -6.496 -16.581 -7.088 1.00 92.88 197 ARG A C 1
ATOM 1611 O O . ARG A 1 197 ? -6.147 -16.505 -8.263 1.00 92.88 197 ARG A O 1
ATOM 1618 N N . THR A 1 198 ? -6.677 -15.490 -6.345 1.00 86.00 198 THR A N 1
ATOM 1619 C CA . THR A 1 198 ? -6.415 -14.138 -6.860 1.00 86.00 198 THR A CA 1
ATOM 1620 C C . THR A 1 198 ? -4.921 -13.911 -7.093 1.00 86.00 198 THR A C 1
ATOM 1622 O O . THR A 1 198 ? -4.546 -13.348 -8.121 1.00 86.00 198 THR A O 1
ATOM 1625 N N . GLU A 1 199 ? -4.066 -14.370 -6.180 1.00 93.25 199 GLU A N 1
ATOM 1626 C CA . GLU A 1 199 ? -2.609 -14.297 -6.315 1.00 93.25 199 GLU A CA 1
ATOM 1627 C C . GLU A 1 199 ? -2.109 -15.131 -7.500 1.00 93.25 199 GLU A C 1
ATOM 1629 O O . GLU A 1 199 ? -1.305 -14.640 -8.293 1.00 93.25 199 GLU A O 1
ATOM 1634 N N . GLU A 1 200 ? -2.633 -16.343 -7.688 1.00 95.00 200 GLU A N 1
ATOM 1635 C CA . GLU A 1 200 ? -2.328 -17.192 -8.844 1.00 95.00 200 GLU A CA 1
ATOM 1636 C C . GLU A 1 200 ? -2.715 -16.513 -10.165 1.00 95.00 200 GLU A C 1
ATOM 1638 O O . GLU A 1 200 ? -1.887 -16.413 -11.076 1.00 95.00 200 GLU A O 1
ATOM 1643 N N . CYS A 1 201 ? -3.931 -15.962 -10.255 1.00 89.31 201 CYS A N 1
ATOM 1644 C CA . CYS A 1 201 ? -4.377 -15.192 -11.418 1.00 89.31 201 CYS A CA 1
ATOM 1645 C C . CYS A 1 201 ? -3.478 -13.974 -11.683 1.00 89.31 201 CYS A C 1
ATOM 1647 O O . CYS A 1 201 ? -3.113 -13.709 -12.829 1.00 89.31 201 CYS A O 1
ATOM 1649 N N . GLN A 1 202 ? -3.073 -13.235 -10.644 1.00 89.75 202 GLN A N 1
ATOM 1650 C CA . GLN A 1 202 ? -2.155 -12.101 -10.794 1.00 89.75 202 GLN A CA 1
ATOM 1651 C C . GLN A 1 202 ? -0.769 -12.538 -11.276 1.00 89.75 202 GLN A C 1
ATOM 1653 O O . GLN A 1 202 ? -0.166 -11.863 -12.112 1.00 89.75 202 GLN A O 1
ATOM 1658 N N . GLN A 1 203 ? -0.251 -13.659 -10.774 1.00 94.19 203 GLN A N 1
ATOM 1659 C CA . GLN A 1 203 ? 1.028 -14.204 -11.223 1.00 94.19 203 GLN A CA 1
ATOM 1660 C C . GLN A 1 203 ? 0.968 -14.637 -12.689 1.00 94.19 203 GLN A C 1
ATOM 1662 O O . GLN A 1 203 ? 1.888 -14.326 -13.447 1.00 94.19 203 GLN A O 1
ATOM 1667 N N . GLN A 1 204 ? -0.110 -15.301 -13.109 1.00 94.88 204 GLN A N 1
ATOM 1668 C CA . GLN A 1 204 ? -0.330 -15.655 -14.512 1.00 94.88 204 GLN A CA 1
ATOM 1669 C C . GLN A 1 204 ? -0.416 -14.406 -15.394 1.00 94.88 204 GLN A C 1
ATOM 1671 O O . GLN A 1 204 ? 0.276 -14.329 -16.406 1.00 94.88 204 GLN A O 1
ATOM 1676 N N . LEU A 1 205 ? -1.165 -13.381 -14.974 1.00 91.50 205 LEU A N 1
ATOM 1677 C CA . LEU A 1 205 ? -1.262 -12.118 -15.707 1.00 91.50 205 LEU A CA 1
ATOM 1678 C C . LEU A 1 205 ? 0.106 -11.440 -15.866 1.00 91.50 205 LEU A C 1
ATOM 1680 O O . LEU A 1 205 ? 0.436 -10.983 -16.956 1.00 91.50 205 LEU A O 1
ATOM 1684 N N . ARG A 1 206 ? 0.936 -11.420 -14.813 1.00 94.12 206 ARG A N 1
ATOM 1685 C CA . ARG A 1 206 ? 2.307 -10.884 -14.884 1.00 94.12 206 ARG A CA 1
ATOM 1686 C C . ARG A 1 206 ? 3.184 -11.672 -15.854 1.00 94.12 206 ARG A C 1
ATOM 1688 O O . ARG A 1 206 ? 3.965 -11.061 -16.582 1.00 94.12 206 ARG A O 1
ATOM 1695 N N . LYS A 1 207 ? 3.062 -13.004 -15.879 1.00 96.06 207 LYS A N 1
ATOM 1696 C CA . LYS A 1 207 ? 3.775 -13.856 -16.843 1.00 96.06 207 LYS A CA 1
ATOM 1697 C C . LYS A 1 207 ? 3.357 -13.517 -18.273 1.00 96.06 207 LYS A C 1
ATOM 1699 O O . LYS A 1 207 ? 4.222 -13.160 -19.068 1.00 96.06 207 LYS A O 1
ATOM 1704 N N . TYR A 1 208 ? 2.055 -13.489 -18.559 1.00 93.00 208 TYR A N 1
ATOM 1705 C CA . TYR A 1 208 ? 1.543 -13.117 -19.881 1.00 93.00 208 TYR A CA 1
ATOM 1706 C C . TYR A 1 208 ? 1.932 -11.694 -20.284 1.00 93.00 208 TYR A C 1
ATOM 1708 O O . TYR A 1 208 ? 2.346 -11.468 -21.415 1.00 93.00 208 TYR A O 1
ATOM 1716 N N . GLN A 1 209 ? 1.871 -10.730 -19.365 1.00 93.06 209 GLN A N 1
ATOM 1717 C CA . GLN A 1 209 ? 2.290 -9.357 -19.635 1.00 93.06 209 GLN A CA 1
ATOM 1718 C C . GLN A 1 209 ? 3.787 -9.281 -19.965 1.00 93.06 209 GLN A C 1
ATOM 1720 O O . GLN A 1 209 ? 4.172 -8.575 -20.896 1.00 93.06 209 GLN A O 1
ATOM 1725 N N . SER A 1 210 ? 4.628 -10.027 -19.243 1.00 93.19 210 SER A N 1
ATOM 1726 C CA . SER A 1 210 ? 6.061 -10.132 -19.529 1.00 93.19 210 SER A CA 1
ATOM 1727 C C . SER A 1 210 ? 6.311 -10.743 -20.911 1.00 93.19 210 SER A C 1
ATOM 1729 O O . SER A 1 210 ? 7.017 -10.144 -21.724 1.00 93.19 210 SER A O 1
ATOM 1731 N N . GLU A 1 211 ? 5.673 -11.873 -21.218 1.00 95.62 211 GLU A N 1
ATOM 1732 C CA . GLU A 1 211 ? 5.794 -12.570 -22.503 1.00 95.62 211 GLU A CA 1
ATOM 1733 C C . GLU A 1 211 ? 5.335 -11.699 -23.674 1.00 95.62 211 GLU A C 1
ATOM 1735 O O . GLU A 1 211 ? 6.096 -11.503 -24.621 1.00 95.62 211 GLU A O 1
ATOM 1740 N N . VAL A 1 212 ? 4.148 -11.092 -23.579 1.00 93.38 212 VAL A N 1
ATOM 1741 C CA . VAL A 1 212 ? 3.620 -10.174 -24.597 1.00 93.38 212 VAL A CA 1
ATOM 1742 C C . VAL A 1 212 ? 4.521 -8.951 -24.740 1.00 93.38 212 VAL A C 1
ATOM 1744 O O . VAL A 1 212 ? 4.808 -8.538 -25.859 1.00 93.38 212 VAL A O 1
ATOM 1747 N N . SER A 1 213 ? 5.033 -8.385 -23.643 1.00 91.75 213 SER A N 1
ATOM 1748 C CA . SER A 1 213 ? 5.956 -7.245 -23.719 1.00 91.75 213 SER A CA 1
ATOM 1749 C C . SER A 1 213 ? 7.281 -7.609 -24.393 1.00 91.75 213 SER A C 1
ATOM 1751 O O . SER A 1 213 ? 7.835 -6.804 -25.139 1.00 91.75 213 SER A O 1
ATOM 1753 N N . SER A 1 214 ? 7.780 -8.826 -24.165 1.00 92.62 214 SER A N 1
ATOM 1754 C CA . SER A 1 214 ? 8.990 -9.344 -24.799 1.00 92.62 214 SER A CA 1
ATOM 1755 C C . SER A 1 214 ? 8.761 -9.583 -26.291 1.00 92.62 214 SER A C 1
ATOM 1757 O O . SER A 1 214 ? 9.537 -9.108 -27.119 1.00 92.62 214 SER A O 1
ATOM 1759 N N . GLN A 1 215 ? 7.643 -10.219 -26.651 1.00 91.81 215 GLN A N 1
ATOM 1760 C CA . GLN A 1 215 ? 7.237 -10.431 -28.041 1.00 91.81 215 GLN A CA 1
ATOM 1761 C C . GLN A 1 215 ? 6.992 -9.111 -28.778 1.00 91.81 215 GLN A C 1
ATOM 1763 O O . GLN A 1 215 ? 7.403 -8.975 -29.929 1.00 91.81 215 GLN A O 1
ATOM 1768 N N . LEU A 1 216 ? 6.387 -8.118 -28.123 1.00 90.19 216 LEU A N 1
ATOM 1769 C CA . LEU A 1 216 ? 6.181 -6.783 -28.680 1.00 90.19 216 LEU A CA 1
ATOM 1770 C C . LEU A 1 216 ? 7.514 -6.071 -28.905 1.00 90.19 216 LEU A C 1
ATOM 1772 O O . LEU A 1 216 ? 7.722 -5.510 -29.973 1.00 90.19 216 LEU A O 1
ATOM 1776 N N . LYS A 1 217 ? 8.440 -6.118 -27.939 1.00 90.81 217 LYS A N 1
ATOM 1777 C CA . LYS A 1 217 ? 9.790 -5.553 -28.098 1.00 90.81 217 LYS A CA 1
ATOM 1778 C C . LYS A 1 217 ? 10.553 -6.229 -29.229 1.00 90.81 217 LYS A C 1
ATOM 1780 O O . LYS A 1 217 ? 11.168 -5.541 -30.035 1.00 90.81 217 LYS A O 1
ATOM 1785 N N . HIS A 1 218 ? 10.489 -7.555 -29.308 1.00 87.12 218 HIS A N 1
ATOM 1786 C CA . HIS A 1 218 ? 11.115 -8.316 -30.381 1.00 87.12 218 HIS A CA 1
ATOM 1787 C C . HIS A 1 218 ? 10.521 -7.937 -31.743 1.00 87.12 218 HIS A C 1
ATOM 1789 O O . HIS A 1 218 ? 11.255 -7.537 -32.640 1.00 87.12 218 HIS A O 1
ATOM 1795 N N . SER A 1 219 ? 9.193 -7.952 -31.866 1.00 76.50 219 SER A N 1
ATOM 1796 C CA . SER A 1 219 ? 8.489 -7.582 -33.099 1.00 76.50 219 SER A CA 1
ATOM 1797 C C . SER A 1 219 ? 8.737 -6.122 -33.479 1.00 76.50 219 SER A C 1
ATOM 1799 O O . SER A 1 219 ? 8.968 -5.826 -34.643 1.00 76.50 219 SER A O 1
ATOM 1801 N N . SER A 1 220 ? 8.769 -5.208 -32.507 1.00 80.12 220 SER A N 1
ATOM 1802 C CA . SER A 1 220 ? 9.087 -3.793 -32.719 1.00 80.12 220 SER A CA 1
ATOM 1803 C C . SER A 1 220 ? 10.532 -3.596 -33.163 1.00 80.12 220 SER A C 1
ATOM 1805 O O . SER A 1 220 ? 10.774 -2.759 -34.021 1.00 80.12 220 SER A O 1
ATOM 1807 N N . SER A 1 221 ? 11.486 -4.357 -32.618 1.00 78.12 221 SER A N 1
ATOM 1808 C CA . SER A 1 221 ? 12.883 -4.329 -33.063 1.00 78.12 221 SER A CA 1
ATOM 1809 C C . SER A 1 221 ? 13.004 -4.824 -34.500 1.00 78.12 221 SER A C 1
ATOM 1811 O O . SER A 1 221 ? 13.687 -4.201 -35.302 1.00 78.12 221 SER A O 1
ATOM 1813 N N . VAL A 1 222 ? 12.305 -5.910 -34.840 1.00 71.94 222 VAL A N 1
ATOM 1814 C CA . VAL A 1 222 ? 12.265 -6.447 -36.204 1.00 71.94 222 VAL A CA 1
ATOM 1815 C C . VAL A 1 222 ? 11.623 -5.441 -37.158 1.00 71.94 222 VAL A C 1
ATOM 1817 O O . VAL A 1 222 ? 12.186 -5.170 -38.210 1.00 71.94 222 VAL A O 1
ATOM 1820 N N . ILE A 1 223 ? 10.497 -4.825 -36.794 1.00 68.44 223 ILE A N 1
ATOM 1821 C CA . ILE A 1 223 ? 9.842 -3.798 -37.616 1.00 68.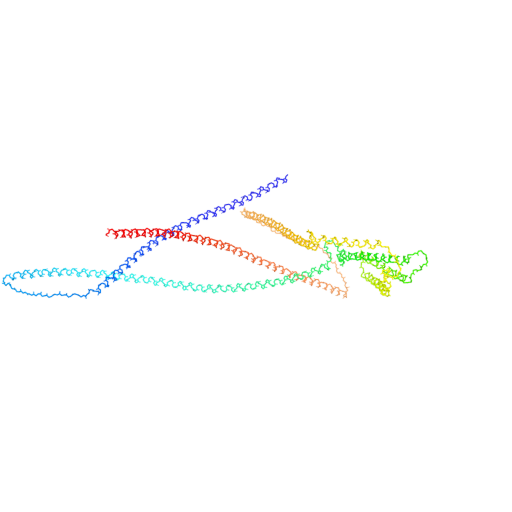44 223 ILE A CA 1
ATOM 1822 C C . ILE A 1 223 ? 10.754 -2.578 -37.777 1.00 68.44 223 ILE A C 1
ATOM 1824 O O . ILE A 1 223 ? 10.932 -2.093 -38.882 1.00 68.44 223 ILE A O 1
ATOM 1828 N N . GLN A 1 224 ? 11.392 -2.107 -36.710 1.00 65.00 224 GLN A N 1
ATOM 1829 C CA . GLN A 1 224 ? 12.264 -0.933 -36.761 1.00 65.00 224 GLN A CA 1
ATOM 1830 C C . GLN A 1 224 ? 13.554 -1.178 -37.558 1.00 65.00 224 GLN A C 1
ATOM 1832 O O . GLN A 1 224 ? 14.088 -0.257 -38.171 1.00 65.00 224 GLN A O 1
ATOM 1837 N N . GLU A 1 225 ? 14.065 -2.407 -37.555 1.00 60.47 225 GLU A N 1
ATOM 1838 C CA . GLU A 1 225 ? 15.243 -2.794 -38.331 1.00 60.47 225 GLU A CA 1
ATOM 1839 C C . GLU A 1 225 ? 14.896 -3.102 -39.795 1.00 60.47 225 GLU A C 1
ATOM 1841 O O . GLU A 1 225 ? 15.711 -2.868 -40.688 1.00 60.47 225 GLU A O 1
ATOM 1846 N N . LYS A 1 226 ? 13.703 -3.651 -40.052 1.00 56.91 226 LYS A N 1
ATOM 1847 C CA . LYS A 1 226 ? 13.321 -4.204 -41.360 1.00 56.91 226 LYS A CA 1
ATOM 1848 C C . LYS A 1 226 ? 12.270 -3.389 -42.124 1.00 56.91 226 LYS A C 1
ATOM 1850 O O . LYS A 1 226 ? 12.053 -3.690 -43.293 1.00 56.91 226 LYS A O 1
ATOM 1855 N N . VAL A 1 227 ? 11.631 -2.382 -41.522 1.00 58.84 227 VAL A N 1
ATOM 1856 C CA . VAL A 1 227 ? 10.573 -1.564 -42.149 1.00 58.84 227 VAL A CA 1
ATOM 1857 C C . VAL A 1 227 ? 11.001 -0.089 -42.209 1.00 58.84 227 VAL A C 1
ATOM 1859 O O . VAL A 1 227 ? 10.835 0.651 -41.238 1.00 58.84 227 VAL A O 1
ATOM 1862 N N . PRO A 1 228 ? 11.580 0.350 -43.337 1.00 57.31 228 PRO A N 1
ATOM 1863 C CA . PRO A 1 228 ? 11.847 1.758 -43.616 1.00 57.31 228 PRO A CA 1
ATOM 1864 C C . PRO A 1 228 ? 10.543 2.514 -43.996 1.00 57.31 228 PRO A C 1
ATOM 1866 O O . PRO A 1 228 ? 9.495 1.890 -44.164 1.00 57.31 228 PRO A O 1
ATOM 1869 N N . PHE A 1 229 ? 10.599 3.856 -44.039 1.00 53.03 229 PHE A N 1
ATOM 1870 C CA . PHE A 1 229 ? 9.489 4.820 -44.224 1.00 53.03 229 PHE A CA 1
ATOM 1871 C C . PHE A 1 229 ? 8.347 4.298 -45.117 1.00 53.03 229 PHE A C 1
ATOM 1873 O O . PHE A 1 229 ? 8.559 3.946 -46.273 1.00 53.03 229 PHE A O 1
ATOM 1880 N N . ASN A 1 230 ? 7.123 4.258 -44.588 1.00 54.84 230 ASN A N 1
ATOM 1881 C CA . ASN A 1 230 ? 5.957 3.786 -45.332 1.00 54.84 230 ASN A CA 1
ATOM 1882 C C . ASN A 1 230 ? 4.828 4.811 -45.222 1.00 54.84 230 ASN A C 1
ATOM 1884 O O . ASN A 1 230 ? 4.013 4.767 -44.298 1.00 54.84 230 ASN A O 1
ATOM 1888 N N . ASP A 1 231 ? 4.836 5.768 -46.146 1.00 58.03 231 ASP A N 1
ATOM 1889 C CA . ASP A 1 231 ? 3.752 6.720 -46.334 1.00 58.03 231 ASP A CA 1
ATOM 1890 C C . ASP A 1 231 ? 2.690 6.094 -47.251 1.00 58.03 231 ASP A C 1
ATOM 1892 O O . ASP A 1 231 ? 2.979 5.642 -48.364 1.00 58.03 231 ASP A O 1
ATOM 1896 N N . THR A 1 232 ? 1.456 6.024 -46.749 1.00 56.91 232 THR A N 1
ATOM 1897 C CA . THR A 1 232 ? 0.322 5.369 -47.422 1.00 56.91 232 THR A CA 1
ATOM 1898 C C . THR A 1 232 ? -0.439 6.299 -48.364 1.00 56.91 232 THR A C 1
ATOM 1900 O O . THR A 1 232 ? -1.272 5.817 -49.128 1.00 56.91 232 THR A O 1
ATOM 1903 N N . GLN A 1 233 ? -0.165 7.609 -48.346 1.00 54.50 233 GLN A N 1
ATOM 1904 C CA . GLN A 1 233 ? -0.848 8.585 -49.200 1.00 54.50 233 GLN A CA 1
ATOM 1905 C C . GLN A 1 233 ? 0.037 9.131 -50.327 1.00 54.50 233 GLN A C 1
ATOM 1907 O O . GLN A 1 233 ? -0.488 9.454 -51.391 1.00 54.50 233 GLN A O 1
ATOM 1912 N N . LEU A 1 234 ? 1.360 9.209 -50.141 1.00 54.41 234 LEU A N 1
ATOM 1913 C CA . LEU A 1 234 ? 2.293 9.735 -51.147 1.00 54.41 234 LEU A CA 1
ATOM 1914 C C . LEU A 1 234 ? 3.455 8.761 -51.388 1.00 54.41 234 LEU A C 1
ATOM 1916 O O . LEU A 1 234 ? 4.482 8.802 -50.711 1.00 54.41 234 LEU A O 1
ATOM 1920 N N . SER A 1 235 ? 3.296 7.887 -52.387 1.00 52.34 235 SER A N 1
ATOM 1921 C CA . SER A 1 235 ? 4.171 6.717 -52.577 1.00 52.34 235 SER A CA 1
ATOM 1922 C C . SER A 1 235 ? 5.613 7.044 -52.990 1.00 52.34 235 SER A C 1
ATOM 1924 O O . SER A 1 235 ? 6.518 6.255 -52.726 1.00 52.34 235 SER A O 1
ATOM 1926 N N . ASP A 1 236 ? 5.856 8.215 -53.583 1.00 59.56 236 ASP A N 1
ATOM 1927 C CA . ASP A 1 236 ? 7.178 8.599 -54.099 1.00 59.56 236 ASP A CA 1
ATOM 1928 C C . ASP A 1 236 ? 8.205 8.815 -52.978 1.00 59.56 236 ASP A C 1
ATOM 1930 O O . ASP A 1 236 ? 9.401 8.587 -53.164 1.00 59.56 236 ASP A O 1
ATOM 1934 N N . TYR A 1 237 ? 7.748 9.159 -51.773 1.00 54.94 237 TYR A N 1
ATOM 1935 C CA . TYR A 1 237 ? 8.606 9.307 -50.596 1.00 54.94 237 TYR A CA 1
ATOM 1936 C C . TYR A 1 237 ? 9.116 7.968 -50.048 1.00 54.94 237 TYR A C 1
ATOM 1938 O O . TYR A 1 237 ? 10.144 7.939 -49.373 1.00 54.94 237 TYR A O 1
ATOM 1946 N N . ASN A 1 238 ? 8.481 6.848 -50.411 1.00 55.88 238 ASN A N 1
ATOM 1947 C CA . ASN A 1 238 ? 8.940 5.506 -50.041 1.00 55.88 238 ASN A CA 1
ATOM 1948 C C . ASN A 1 238 ? 10.228 5.102 -50.794 1.00 55.88 238 ASN A C 1
ATOM 1950 O O . ASN A 1 238 ? 10.901 4.150 -50.400 1.00 55.88 238 ASN A O 1
ATOM 1954 N N . SER A 1 239 ? 10.616 5.839 -51.845 1.00 55.12 239 SER A N 1
ATOM 1955 C CA . SER A 1 239 ? 11.893 5.669 -52.562 1.00 55.12 239 SER A CA 1
ATOM 1956 C C . SER A 1 239 ? 13.111 6.221 -51.802 1.00 55.12 239 SER A C 1
ATOM 1958 O O . SER A 1 239 ? 14.249 5.896 -52.135 1.00 55.12 239 SER A O 1
ATOM 1960 N N . LEU A 1 240 ? 12.887 6.997 -50.734 1.00 55.22 240 LEU A N 1
ATOM 1961 C CA . LEU A 1 240 ? 13.928 7.488 -49.820 1.00 55.22 240 LEU A CA 1
ATOM 1962 C C . LEU A 1 240 ? 14.353 6.437 -48.781 1.00 55.22 240 LEU A C 1
ATOM 1964 O O . LEU A 1 240 ? 15.205 6.702 -47.929 1.00 55.22 240 LEU A O 1
ATOM 1968 N N . ASN A 1 241 ? 13.771 5.240 -48.840 1.00 56.41 241 ASN A N 1
ATOM 1969 C CA . ASN A 1 241 ? 14.134 4.115 -47.994 1.00 56.41 241 ASN A CA 1
ATOM 1970 C C . ASN A 1 241 ? 15.496 3.543 -48.383 1.00 56.41 241 ASN A C 1
ATOM 1972 O O . ASN A 1 241 ? 15.604 2.673 -49.244 1.00 56.41 241 ASN A O 1
ATOM 1976 N N . VAL A 1 242 ? 16.541 4.007 -47.703 1.00 55.12 242 VAL A N 1
ATOM 1977 C CA . VAL A 1 242 ? 17.899 3.469 -47.833 1.00 55.12 242 VAL A CA 1
ATOM 1978 C C . VAL A 1 242 ? 18.105 2.334 -46.814 1.00 55.12 242 VAL A C 1
ATOM 1980 O O . VAL A 1 242 ? 17.883 2.556 -45.619 1.00 55.12 242 VAL A O 1
ATOM 1983 N N . PRO A 1 243 ? 18.548 1.127 -47.226 1.00 48.75 243 PRO A N 1
ATOM 1984 C CA . PRO A 1 243 ? 18.946 0.069 -46.297 1.00 48.75 243 PRO A CA 1
ATOM 1985 C C . PRO A 1 243 ? 20.073 0.530 -45.360 1.00 48.75 243 PRO A C 1
ATOM 1987 O O . PRO A 1 243 ? 20.992 1.223 -45.783 1.00 48.75 243 PRO A O 1
ATOM 1990 N N . LEU A 1 244 ? 19.978 0.126 -44.089 1.00 47.09 244 LEU A N 1
ATOM 1991 C CA . LEU A 1 244 ? 20.776 0.520 -42.916 1.00 47.09 244 LEU A CA 1
ATOM 1992 C C . LEU A 1 244 ? 22.258 0.884 -43.165 1.00 47.09 244 LEU A C 1
ATOM 1994 O O . LEU A 1 244 ? 23.168 0.136 -42.813 1.00 47.09 244 LEU A O 1
ATOM 1998 N N . HIS A 1 245 ? 22.502 2.124 -43.587 1.00 54.25 245 HIS A N 1
ATOM 1999 C CA . HIS A 1 245 ? 23.657 2.891 -43.132 1.00 54.25 245 HIS A CA 1
ATOM 2000 C C . HIS A 1 245 ? 23.227 3.535 -41.818 1.00 54.25 245 HIS A C 1
ATOM 2002 O O . HIS A 1 245 ? 22.454 4.494 -41.796 1.00 54.25 245 HIS A O 1
ATOM 2008 N N . ASN A 1 246 ? 23.611 2.949 -40.685 1.00 55.09 246 ASN A N 1
ATOM 2009 C CA . ASN A 1 246 ? 23.266 3.503 -39.381 1.00 55.09 246 ASN A CA 1
ATOM 2010 C C . ASN A 1 246 ? 23.982 4.854 -39.248 1.00 55.09 246 ASN A C 1
ATOM 2012 O O . ASN A 1 246 ? 25.125 4.907 -38.808 1.00 55.09 246 ASN A O 1
ATOM 2016 N N . ARG A 1 247 ? 23.332 5.951 -39.656 1.00 61.78 247 ARG A N 1
ATOM 2017 C CA . ARG A 1 247 ? 23.933 7.292 -39.733 1.00 61.78 247 ARG A CA 1
ATOM 2018 C C . ARG A 1 247 ? 24.570 7.714 -38.411 1.00 61.78 247 ARG A C 1
ATOM 2020 O O . ARG A 1 247 ? 25.592 8.385 -38.403 1.00 61.78 247 ARG A O 1
ATOM 2027 N N . ARG A 1 248 ? 24.031 7.246 -37.280 1.00 59.66 248 ARG A N 1
ATOM 2028 C CA . ARG A 1 248 ? 24.632 7.446 -35.955 1.00 59.66 248 ARG A CA 1
ATOM 2029 C C . ARG A 1 248 ? 25.957 6.694 -35.788 1.00 59.66 248 ARG A C 1
ATOM 2031 O O . ARG A 1 248 ? 26.876 7.237 -35.187 1.00 59.66 248 ARG A O 1
ATOM 2038 N N . HIS A 1 249 ? 26.067 5.469 -36.292 1.00 64.75 249 HIS A N 1
ATOM 2039 C CA . HIS A 1 249 ? 27.329 4.726 -36.312 1.00 64.75 249 HIS A CA 1
ATOM 2040 C C . HIS A 1 249 ? 28.303 5.258 -37.363 1.00 64.75 249 HIS A C 1
ATOM 2042 O O . HIS A 1 249 ? 29.484 5.334 -37.060 1.00 64.75 249 HIS A O 1
ATOM 2048 N N . GLN A 1 250 ? 27.837 5.693 -38.537 1.00 66.12 250 GLN A N 1
ATOM 2049 C CA . GLN A 1 250 ? 28.690 6.325 -39.549 1.00 66.12 250 GLN A CA 1
ATOM 2050 C C . GLN A 1 250 ? 29.279 7.642 -39.030 1.00 66.12 250 GLN A C 1
ATOM 2052 O O . GLN A 1 250 ? 30.478 7.858 -39.154 1.00 66.12 250 GLN A O 1
ATOM 2057 N N . LEU A 1 251 ? 28.470 8.492 -38.383 1.00 70.81 251 LEU A N 1
ATOM 2058 C CA . LEU A 1 251 ? 28.953 9.726 -37.757 1.00 70.81 251 LEU A CA 1
ATOM 2059 C C . LEU A 1 251 ? 29.964 9.427 -36.645 1.00 70.81 251 LEU A C 1
ATOM 2061 O O . LEU A 1 251 ? 31.035 10.017 -36.635 1.00 70.81 251 LEU A O 1
ATOM 2065 N N . LYS A 1 252 ? 29.692 8.441 -35.779 1.00 75.62 252 LYS A N 1
ATOM 2066 C CA . LYS A 1 252 ? 30.664 8.002 -34.764 1.00 75.62 252 LYS A CA 1
ATOM 2067 C C . LYS A 1 252 ? 31.952 7.449 -35.377 1.00 75.62 252 LYS A C 1
ATOM 2069 O O . LYS A 1 252 ? 33.028 7.773 -34.895 1.00 75.62 252 LYS A O 1
ATOM 2074 N N . ALA A 1 253 ? 31.860 6.628 -36.420 1.00 71.12 253 ALA A N 1
ATOM 2075 C CA . ALA A 1 253 ? 33.020 6.072 -37.110 1.00 71.12 253 ALA A CA 1
ATOM 2076 C C . ALA A 1 253 ? 33.843 7.176 -37.786 1.00 71.12 253 ALA A C 1
ATOM 2078 O O . ALA A 1 253 ? 35.065 7.166 -37.693 1.00 71.12 253 ALA A O 1
ATOM 2079 N N . ARG A 1 254 ? 33.177 8.168 -38.387 1.00 77.44 254 ARG A N 1
ATOM 2080 C CA . ARG A 1 254 ? 33.807 9.361 -38.958 1.00 77.44 254 ARG A CA 1
ATOM 2081 C C . ARG A 1 254 ? 34.515 10.190 -37.889 1.00 77.44 254 ARG A C 1
ATOM 2083 O O . ARG A 1 254 ? 35.656 10.582 -38.100 1.00 77.44 254 ARG A O 1
ATOM 2090 N N . ASP A 1 255 ? 33.867 10.427 -36.751 1.00 80.38 255 ASP A N 1
ATOM 2091 C CA . ASP A 1 255 ? 34.435 11.218 -35.655 1.00 80.38 255 ASP A CA 1
ATOM 2092 C C . ASP A 1 255 ? 35.639 10.500 -35.016 1.00 80.38 255 ASP A C 1
ATOM 2094 O O . ASP A 1 255 ? 36.658 11.129 -34.737 1.00 80.38 255 ASP A O 1
ATOM 2098 N N . VAL A 1 256 ? 35.571 9.174 -34.850 1.00 82.50 256 VAL A N 1
ATOM 2099 C CA . VAL A 1 256 ? 36.695 8.356 -34.360 1.00 82.50 256 VAL A CA 1
ATOM 2100 C C . VAL A 1 256 ? 37.838 8.312 -35.378 1.00 82.50 256 VAL A C 1
ATOM 2102 O O . VAL A 1 256 ? 38.993 8.481 -34.994 1.00 82.50 256 VAL A O 1
ATOM 2105 N N . ALA A 1 257 ? 37.543 8.145 -36.671 1.00 81.38 257 ALA A N 1
ATOM 2106 C CA . ALA A 1 257 ? 38.553 8.172 -37.728 1.00 81.38 257 ALA A CA 1
ATOM 2107 C C . ALA A 1 257 ? 39.236 9.547 -37.835 1.00 81.38 257 ALA A C 1
ATOM 2109 O O . ALA A 1 257 ? 40.448 9.607 -38.013 1.00 81.38 257 ALA A O 1
ATOM 2110 N N . ALA A 1 258 ? 38.488 10.644 -37.663 1.00 84.19 258 ALA A N 1
ATOM 2111 C CA . ALA A 1 258 ? 39.039 12.000 -37.621 1.00 84.19 258 ALA A CA 1
ATOM 2112 C C . ALA A 1 258 ? 39.993 12.197 -36.432 1.00 84.19 258 ALA A C 1
ATOM 2114 O O . ALA A 1 258 ? 41.070 12.770 -36.583 1.00 84.19 258 ALA A O 1
ATOM 2115 N N . GLN A 1 259 ? 39.616 11.700 -35.248 1.00 88.25 259 GLN A N 1
ATOM 2116 C CA . GLN A 1 259 ? 40.469 11.755 -34.058 1.00 88.25 259 GLN A CA 1
ATOM 2117 C C . GLN A 1 259 ? 41.741 10.920 -34.237 1.00 88.25 259 GLN A C 1
ATOM 2119 O O . GLN A 1 259 ? 42.835 11.402 -33.950 1.00 88.25 259 GLN A O 1
ATOM 2124 N N . ALA A 1 260 ? 41.611 9.692 -34.747 1.00 84.38 260 ALA A N 1
ATOM 2125 C CA . ALA A 1 260 ? 42.745 8.816 -35.030 1.00 84.38 260 ALA A CA 1
ATOM 2126 C C . ALA A 1 260 ? 43.716 9.455 -36.032 1.00 84.38 260 ALA A C 1
ATOM 2128 O O . ALA A 1 260 ? 44.922 9.469 -35.791 1.00 84.38 260 ALA A O 1
ATOM 2129 N N . LEU A 1 261 ? 43.186 10.052 -37.103 1.00 87.38 261 LEU A N 1
ATOM 2130 C CA . LEU A 1 261 ? 43.970 10.803 -38.074 1.00 87.38 261 LEU A CA 1
ATOM 2131 C C . LEU A 1 261 ? 44.736 11.956 -37.403 1.00 87.38 261 LEU A C 1
ATOM 2133 O O . LEU A 1 261 ? 45.951 12.039 -37.552 1.00 87.38 261 LEU A O 1
ATOM 2137 N N . GLY A 1 262 ? 44.069 12.792 -36.600 1.00 88.19 262 GLY A N 1
ATOM 2138 C CA . GLY A 1 262 ? 44.721 13.909 -35.905 1.00 88.19 262 GLY A CA 1
ATOM 2139 C C . GLY A 1 262 ? 45.848 13.476 -34.954 1.00 88.19 262 GLY A C 1
ATOM 2140 O O . GLY A 1 262 ? 46.895 14.131 -34.884 1.00 88.19 262 GLY A O 1
ATOM 2141 N N . PHE A 1 263 ? 45.683 12.346 -34.255 1.00 88.88 263 PHE A N 1
ATOM 2142 C CA . PHE A 1 263 ? 46.746 11.780 -33.420 1.00 88.88 263 PHE A CA 1
ATOM 2143 C C . PHE A 1 263 ? 47.934 11.291 -34.245 1.00 88.88 263 PHE A C 1
ATOM 2145 O O . PHE A 1 263 ? 49.077 11.558 -33.869 1.00 88.88 263 PHE A O 1
ATOM 2152 N N . VAL A 1 264 ? 47.688 10.614 -35.369 1.00 87.88 264 VAL A N 1
ATOM 2153 C CA . VAL A 1 264 ? 48.775 10.113 -36.217 1.00 87.88 264 VAL A CA 1
ATOM 2154 C C . VAL A 1 264 ? 49.518 11.251 -36.905 1.00 87.88 264 VAL A C 1
ATOM 2156 O O . VAL A 1 264 ? 50.742 11.236 -36.884 1.00 87.88 264 VAL A O 1
ATOM 2159 N N . GLN A 1 265 ? 48.833 12.287 -37.392 1.00 90.12 265 GLN A N 1
ATOM 2160 C CA . GLN A 1 265 ? 49.489 13.486 -37.933 1.00 90.12 265 GLN A CA 1
ATOM 2161 C C . GLN A 1 265 ? 50.394 14.163 -36.895 1.00 90.12 265 GLN A C 1
ATOM 2163 O O . GLN A 1 265 ? 51.531 14.539 -37.187 1.00 90.12 265 GLN A O 1
ATOM 2168 N N . SER A 1 266 ? 49.922 14.265 -35.649 1.00 91.25 266 SER A N 1
ATOM 2169 C CA . SER A 1 266 ? 50.716 14.820 -34.546 1.00 91.25 266 SER A CA 1
ATOM 2170 C C . SER A 1 266 ? 51.943 13.956 -34.235 1.00 91.25 266 SER A C 1
ATOM 2172 O O . SER A 1 266 ? 53.039 14.484 -34.039 1.00 91.25 266 SER A O 1
ATOM 2174 N N . LEU A 1 267 ? 51.778 12.629 -34.218 1.00 87.56 267 LEU A N 1
ATOM 2175 C CA . LEU A 1 267 ? 52.857 11.673 -33.968 1.00 87.56 267 LEU A CA 1
ATOM 2176 C C . LEU A 1 267 ? 53.898 11.673 -35.095 1.00 87.56 267 LEU A C 1
ATOM 2178 O O . LEU A 1 267 ? 55.091 11.756 -34.814 1.00 87.56 267 LEU A O 1
ATOM 2182 N N . VAL A 1 268 ? 53.457 11.606 -36.353 1.00 90.38 268 VAL A N 1
ATOM 2183 C CA . VAL A 1 268 ? 54.320 11.628 -37.542 1.00 90.38 268 VAL A CA 1
ATOM 2184 C C . VAL A 1 268 ? 55.115 12.928 -37.581 1.00 90.38 268 VAL A C 1
ATOM 2186 O O . VAL A 1 268 ? 56.336 12.884 -37.698 1.00 90.38 268 VAL A O 1
ATOM 2189 N N . SER A 1 269 ? 54.467 14.076 -37.365 1.00 91.25 269 SER A N 1
ATOM 2190 C CA . SER A 1 269 ? 55.150 15.371 -37.278 1.00 91.25 269 SER A CA 1
ATOM 2191 C C . SER A 1 269 ? 56.191 15.406 -36.151 1.00 91.25 269 SER A C 1
ATOM 2193 O O . SER A 1 269 ? 57.339 15.796 -36.372 1.00 91.25 269 SER A O 1
ATOM 2195 N N . ALA A 1 270 ? 55.844 14.934 -34.948 1.00 90.50 270 ALA A N 1
ATOM 2196 C CA . ALA A 1 270 ? 56.775 14.884 -33.821 1.00 90.50 270 ALA A CA 1
ATOM 2197 C C . ALA A 1 270 ? 57.985 13.974 -34.092 1.00 90.50 270 ALA A C 1
ATOM 2199 O O . ALA A 1 270 ? 59.117 14.358 -33.793 1.00 90.50 270 ALA A O 1
ATOM 2200 N N . LEU A 1 271 ? 57.768 12.798 -34.686 1.00 88.25 271 LEU A N 1
ATOM 2201 C CA . LEU A 1 271 ? 58.833 11.851 -35.024 1.00 88.25 271 LEU A CA 1
ATOM 2202 C C . LEU A 1 271 ? 59.715 12.352 -36.171 1.00 88.25 271 LEU A C 1
ATOM 2204 O O . LEU A 1 271 ? 60.934 12.246 -36.079 1.00 88.25 271 LEU A O 1
ATOM 2208 N N . LEU A 1 272 ? 59.143 12.958 -37.214 1.00 90.12 272 LEU A N 1
ATOM 2209 C CA . LEU A 1 272 ? 59.914 13.568 -38.302 1.00 90.12 272 LEU A CA 1
ATOM 2210 C C . LEU A 1 272 ? 60.770 14.737 -37.798 1.00 90.12 272 LEU A C 1
ATOM 2212 O O . LEU A 1 272 ? 61.937 14.851 -38.179 1.00 90.12 272 LEU A O 1
ATOM 2216 N N . ASN A 1 273 ? 60.231 15.565 -36.898 1.00 91.81 273 ASN A N 1
ATOM 2217 C CA . ASN A 1 273 ? 60.995 16.622 -36.236 1.00 91.81 273 ASN A CA 1
ATOM 2218 C C . ASN A 1 273 ? 62.110 16.037 -35.362 1.00 91.81 273 ASN A C 1
ATOM 2220 O O . ASN A 1 273 ? 63.248 16.496 -35.432 1.00 91.81 273 ASN A O 1
ATOM 2224 N N . LEU A 1 274 ? 61.818 14.991 -34.581 1.00 88.62 274 LEU A N 1
ATOM 2225 C CA . LEU A 1 274 ? 62.821 14.295 -33.778 1.00 88.62 274 LEU A CA 1
ATOM 2226 C C . LEU A 1 274 ? 63.942 13.735 -34.656 1.00 88.62 274 LEU A C 1
ATOM 2228 O O . LEU A 1 274 ? 65.109 13.944 -34.332 1.00 88.62 274 LEU A O 1
ATOM 2232 N N . HIS A 1 275 ? 63.614 13.059 -35.759 1.00 89.38 275 HIS A N 1
ATOM 2233 C CA . HIS A 1 275 ? 64.599 12.525 -36.698 1.00 89.38 275 HIS A CA 1
ATOM 2234 C C . HIS A 1 275 ? 65.449 13.645 -37.298 1.00 89.38 275 HIS A C 1
ATOM 2236 O O . HIS A 1 275 ? 66.670 13.558 -37.227 1.00 89.38 275 HIS A O 1
ATOM 2242 N N . SER A 1 276 ? 64.825 14.729 -37.768 1.00 88.06 276 SER A N 1
ATOM 2243 C CA . SER A 1 276 ? 65.522 15.874 -38.370 1.00 88.06 276 SER A CA 1
ATOM 2244 C C . SER A 1 276 ? 66.463 16.571 -37.381 1.00 88.06 276 SER A C 1
ATOM 2246 O O . SER A 1 276 ? 67.618 16.841 -37.699 1.00 88.06 276 SER A O 1
ATOM 2248 N N . TYR A 1 277 ? 66.013 16.836 -36.150 1.00 87.88 277 TYR A N 1
ATOM 2249 C CA . TYR A 1 277 ? 66.864 17.453 -35.128 1.00 87.88 277 TYR A CA 1
ATOM 2250 C C . TYR A 1 277 ? 67.961 16.508 -34.639 1.00 87.88 277 TYR A C 1
ATOM 2252 O O . TYR A 1 277 ? 69.084 16.942 -34.382 1.00 87.88 277 TYR A O 1
ATOM 2260 N N . THR A 1 278 ? 67.662 15.215 -34.512 1.00 85.56 278 THR A N 1
ATOM 2261 C CA . THR A 1 278 ? 68.661 14.211 -34.133 1.00 85.56 278 THR A CA 1
ATOM 2262 C C . THR A 1 278 ? 69.734 14.109 -35.208 1.00 85.56 278 THR A C 1
ATOM 2264 O O . THR A 1 278 ? 70.917 14.150 -34.886 1.00 85.56 278 THR A O 1
ATOM 2267 N N . GLU A 1 279 ? 69.337 14.069 -36.475 1.00 84.69 279 GLU A N 1
ATOM 2268 C CA . GLU A 1 279 ? 70.244 14.075 -37.611 1.00 84.69 279 GLU A CA 1
ATOM 2269 C C . GLU A 1 279 ? 71.126 15.329 -37.614 1.00 84.69 279 GLU A C 1
ATOM 2271 O O . GLU A 1 279 ? 72.349 15.205 -37.656 1.00 84.69 279 GLU A O 1
ATOM 2276 N N . GLN A 1 280 ? 70.547 16.526 -37.481 1.00 83.31 280 GLN A N 1
ATOM 2277 C CA . GLN A 1 280 ? 71.316 17.772 -37.393 1.00 83.31 280 GLN A CA 1
ATOM 2278 C C . GLN A 1 280 ? 72.354 17.712 -36.267 1.00 83.31 280 GLN A C 1
ATOM 2280 O O . GLN A 1 280 ? 73.517 18.038 -36.480 1.00 83.31 280 GLN A O 1
ATOM 2285 N N . ARG A 1 281 ? 71.981 17.225 -35.077 1.00 80.00 281 ARG A N 1
ATOM 2286 C CA . ARG A 1 281 ? 72.915 17.084 -33.946 1.00 80.00 281 ARG A CA 1
ATOM 2287 C C . ARG A 1 281 ? 74.030 16.075 -34.211 1.00 80.00 281 ARG A C 1
ATOM 2289 O O . ARG A 1 281 ? 75.160 16.305 -33.792 1.00 80.00 281 ARG A O 1
ATOM 2296 N N . VAL A 1 282 ? 73.716 14.984 -34.904 1.00 77.31 282 VAL A N 1
ATOM 2297 C CA . VAL A 1 282 ? 74.675 13.946 -35.309 1.00 77.31 282 VAL A CA 1
ATOM 2298 C C . VAL A 1 282 ? 75.669 14.475 -36.355 1.00 77.31 282 VAL A C 1
ATOM 2300 O O . VAL A 1 282 ? 76.815 14.030 -36.370 1.00 77.31 282 VAL A O 1
ATOM 2303 N N . HIS A 1 283 ? 75.257 15.451 -37.173 1.00 71.56 283 HIS A N 1
ATOM 2304 C CA . HIS A 1 283 ? 76.085 16.108 -38.193 1.00 71.56 283 HIS A CA 1
ATOM 2305 C C . HIS A 1 283 ? 76.854 17.346 -37.690 1.00 71.56 283 HIS A C 1
ATOM 2307 O O . HIS A 1 283 ? 77.838 17.732 -38.310 1.00 71.56 283 HIS A O 1
ATOM 2313 N N . ILE A 1 284 ? 76.431 17.973 -36.584 1.00 67.19 284 ILE A N 1
ATOM 2314 C CA . ILE A 1 284 ? 77.096 19.153 -35.987 1.00 67.19 284 ILE A CA 1
ATOM 2315 C C . ILE A 1 284 ? 78.385 18.779 -35.228 1.00 67.19 284 ILE A C 1
ATOM 2317 O O . ILE A 1 284 ? 79.233 19.637 -34.992 1.00 67.19 284 ILE A O 1
ATOM 2321 N N . TYR A 1 285 ? 78.564 17.514 -34.842 1.00 54.28 285 TYR A N 1
ATOM 2322 C CA . TYR A 1 285 ? 79.798 17.049 -34.200 1.00 54.28 285 TYR A CA 1
ATOM 2323 C C . TYR A 1 285 ? 80.827 16.631 -35.272 1.00 54.28 285 TYR A C 1
ATOM 2325 O O . TYR A 1 285 ? 80.493 15.746 -36.064 1.00 54.28 285 TYR A O 1
ATOM 2333 N N . PRO A 1 286 ? 82.051 17.206 -35.310 1.00 51.50 286 PRO A N 1
ATOM 2334 C CA . PRO A 1 286 ? 82.767 17.887 -34.227 1.00 51.50 286 PRO A CA 1
ATOM 2335 C C . PRO A 1 286 ? 82.833 19.424 -34.352 1.00 51.50 286 PRO A C 1
ATOM 2337 O O . PRO A 1 286 ? 82.958 19.995 -35.433 1.00 51.50 286 PRO A O 1
ATOM 2340 N N . LEU A 1 287 ? 82.813 20.083 -33.188 1.00 51.62 287 LEU A N 1
ATOM 2341 C CA . LEU A 1 287 ? 83.127 21.501 -32.982 1.00 51.62 287 LEU A CA 1
ATOM 2342 C C . LEU A 1 287 ? 84.613 21.776 -33.277 1.00 51.62 287 LEU A C 1
ATOM 2344 O O . LEU A 1 287 ? 85.402 21.864 -32.347 1.00 51.62 287 LEU A O 1
ATOM 2348 N N . ASP A 1 288 ? 84.999 21.857 -34.547 1.00 43.88 288 ASP A N 1
ATOM 2349 C CA . ASP A 1 288 ? 85.892 22.905 -35.054 1.00 43.88 288 ASP A CA 1
ATOM 2350 C C . ASP A 1 288 ? 86.156 22.721 -36.553 1.00 43.88 288 ASP A C 1
ATOM 2352 O O . ASP A 1 288 ? 86.515 21.652 -37.033 1.00 43.88 288 ASP A O 1
ATOM 2356 N N . SER A 1 289 ? 85.941 23.809 -37.286 1.00 48.81 289 SER A N 1
ATOM 2357 C CA . SER A 1 289 ? 86.511 24.171 -38.584 1.00 48.81 289 SER A CA 1
ATOM 2358 C C . SER A 1 289 ? 87.296 23.093 -39.359 1.00 48.81 289 SER A C 1
ATOM 2360 O O . SER A 1 289 ? 88.469 22.843 -39.105 1.00 48.81 289 SER A O 1
ATOM 2362 N N . SER A 1 290 ? 86.682 22.621 -40.449 1.00 54.59 290 SER A N 1
ATOM 2363 C CA . SER A 1 290 ? 87.308 22.039 -41.649 1.00 54.59 290 SER A CA 1
ATOM 2364 C C . SER A 1 290 ? 88.089 20.710 -41.506 1.00 54.59 290 SER A C 1
ATOM 2366 O O . SER A 1 290 ? 89.207 20.673 -41.011 1.00 54.59 290 SER A O 1
ATOM 2368 N N . ILE A 1 291 ? 87.552 19.674 -42.180 1.00 53.38 291 ILE A N 1
ATOM 2369 C CA . ILE A 1 291 ? 88.212 18.427 -42.649 1.00 53.38 291 ILE A CA 1
ATOM 2370 C C . ILE A 1 291 ? 88.126 17.188 -41.725 1.00 53.38 291 ILE A C 1
ATOM 2372 O O . ILE A 1 291 ? 89.048 16.383 -41.690 1.00 53.38 291 ILE A O 1
ATOM 2376 N N . GLU A 1 292 ? 86.995 16.912 -41.068 1.00 57.12 292 GLU A N 1
ATOM 2377 C CA . GLU A 1 292 ? 86.707 15.530 -40.631 1.00 57.12 292 GLU A CA 1
ATOM 2378 C C . GLU A 1 292 ? 85.366 15.036 -41.175 1.00 57.12 292 GLU A C 1
ATOM 2380 O O . GLU A 1 292 ? 84.332 15.693 -41.059 1.00 57.12 292 GLU A O 1
ATOM 2385 N N . ALA A 1 293 ? 85.404 13.877 -41.837 1.00 61.16 293 ALA A N 1
ATOM 2386 C CA . ALA A 1 293 ? 84.213 13.211 -42.337 1.00 61.16 293 ALA A CA 1
ATOM 2387 C C . ALA A 1 293 ? 83.373 12.707 -41.155 1.00 61.16 293 ALA A C 1
ATOM 2389 O O . ALA A 1 293 ? 83.914 12.173 -40.186 1.00 61.16 293 ALA A O 1
ATOM 2390 N N . ILE A 1 294 ? 82.048 12.848 -41.256 1.00 67.38 294 ILE A N 1
ATOM 2391 C CA . ILE A 1 294 ? 81.094 12.325 -40.270 1.00 67.38 294 ILE A CA 1
ATOM 2392 C C . ILE A 1 294 ? 81.430 10.856 -39.995 1.00 67.38 294 ILE A C 1
ATOM 2394 O O . ILE A 1 294 ? 81.598 10.070 -40.931 1.00 67.38 294 ILE A O 1
ATOM 2398 N N . SER A 1 295 ? 81.516 10.487 -38.714 1.00 73.69 295 SER A N 1
ATOM 2399 C CA . SER A 1 295 ? 81.824 9.113 -38.307 1.00 73.69 295 SER A CA 1
ATOM 2400 C C . SER A 1 295 ? 80.929 8.106 -39.046 1.00 73.69 295 SER A C 1
ATOM 2402 O O . SER A 1 295 ? 79.718 8.331 -39.158 1.00 73.69 295 SER A O 1
ATOM 2404 N N . PRO A 1 296 ? 81.466 6.960 -39.505 1.00 77.38 296 PRO A N 1
ATOM 2405 C CA . PRO A 1 296 ? 80.672 5.940 -40.191 1.00 77.38 296 PRO A CA 1
ATOM 2406 C C . PRO A 1 296 ? 79.498 5.427 -39.338 1.00 77.38 296 PRO A C 1
ATOM 2408 O O . PRO A 1 296 ? 78.468 5.031 -39.881 1.00 77.38 296 PRO A O 1
ATOM 2411 N N . VAL A 1 297 ? 79.617 5.483 -38.006 1.00 79.94 297 VAL A N 1
ATOM 2412 C CA . VAL A 1 297 ? 78.543 5.142 -37.055 1.00 79.94 297 VAL A CA 1
ATOM 2413 C C . VAL A 1 297 ? 77.409 6.169 -37.121 1.00 79.94 297 VAL A C 1
ATOM 2415 O O . VAL A 1 297 ? 76.240 5.799 -37.210 1.00 79.94 297 VAL A O 1
ATOM 2418 N N . ASN A 1 298 ? 77.760 7.454 -37.158 1.00 81.50 298 ASN A N 1
ATOM 2419 C CA . ASN A 1 298 ? 76.821 8.566 -37.270 1.00 81.50 298 ASN A CA 1
ATOM 2420 C C . ASN A 1 298 ? 76.127 8.588 -38.639 1.00 81.50 298 ASN A C 1
ATOM 2422 O O . ASN A 1 298 ? 74.916 8.775 -38.700 1.00 81.50 298 ASN A O 1
ATOM 2426 N N . LEU A 1 299 ? 76.852 8.305 -39.728 1.00 83.31 299 LEU A N 1
ATOM 2427 C CA . LEU A 1 299 ? 76.262 8.148 -41.064 1.00 83.31 299 LEU A CA 1
ATOM 2428 C C . LEU A 1 299 ? 75.252 6.996 -41.106 1.00 83.31 299 LEU A C 1
ATOM 2430 O O . LEU A 1 299 ? 74.150 7.158 -41.627 1.00 83.31 299 LEU A O 1
ATOM 2434 N N . LYS A 1 300 ? 75.596 5.843 -40.520 1.00 84.81 300 LYS A N 1
ATOM 2435 C CA . LYS A 1 300 ? 74.700 4.681 -40.452 1.00 84.81 300 LYS A CA 1
ATOM 2436 C C . LYS A 1 300 ? 73.461 4.953 -39.595 1.00 84.81 300 LYS A C 1
ATOM 2438 O O . LYS A 1 300 ? 72.370 4.507 -39.935 1.00 84.81 300 LYS A O 1
ATOM 2443 N N . PHE A 1 301 ? 73.607 5.714 -38.512 1.00 86.44 301 PHE A N 1
ATOM 2444 C CA . PHE A 1 301 ? 72.475 6.137 -37.693 1.00 86.44 301 PHE A CA 1
ATOM 2445 C C . PHE A 1 301 ? 71.548 7.100 -38.445 1.00 86.44 301 PHE A C 1
ATOM 2447 O O . PHE A 1 301 ? 70.337 6.888 -38.466 1.00 86.44 301 PHE A O 1
ATOM 2454 N N . SER A 1 302 ? 72.109 8.089 -39.146 1.00 87.25 302 SER A N 1
ATOM 2455 C CA . SER A 1 302 ? 71.347 8.989 -40.017 1.00 87.25 302 SER A CA 1
ATOM 2456 C C . SER A 1 302 ? 70.606 8.226 -41.118 1.00 87.25 302 SER A C 1
ATOM 2458 O O . SER A 1 302 ? 69.446 8.527 -41.383 1.00 87.25 302 SER A O 1
ATOM 2460 N N . GLN A 1 303 ? 71.207 7.188 -41.712 1.00 88.56 303 GLN A N 1
ATOM 2461 C CA . GLN A 1 303 ? 70.518 6.317 -42.676 1.00 88.56 303 GLN A CA 1
ATOM 2462 C C . GLN A 1 303 ? 69.288 5.633 -42.067 1.00 88.56 303 GLN A C 1
ATOM 2464 O O . GLN A 1 303 ? 68.234 5.617 -42.699 1.00 88.56 303 GLN A O 1
ATOM 2469 N N . TYR A 1 304 ? 69.377 5.127 -40.832 1.00 89.12 304 TYR A N 1
ATOM 2470 C CA . TYR A 1 304 ? 68.216 4.542 -40.157 1.00 89.12 304 TYR A CA 1
ATOM 2471 C C . TYR A 1 304 ? 67.133 5.574 -39.821 1.00 89.12 304 TYR A C 1
ATOM 2473 O O . TYR A 1 304 ? 65.952 5.249 -39.917 1.00 89.12 304 TYR A O 1
ATOM 2481 N N . LEU A 1 305 ? 67.502 6.814 -39.481 1.00 88.81 305 LEU A N 1
ATOM 2482 C CA . LEU A 1 305 ? 66.535 7.899 -39.267 1.00 88.81 305 LEU A CA 1
ATOM 2483 C C . LEU A 1 305 ? 65.763 8.237 -40.554 1.00 88.81 305 LEU A C 1
ATOM 2485 O O . LEU A 1 305 ? 64.545 8.414 -40.506 1.00 88.81 305 LEU A O 1
ATOM 2489 N N . HIS A 1 306 ? 66.441 8.256 -41.705 1.00 88.25 306 HIS A N 1
ATOM 2490 C CA . HIS A 1 306 ? 65.804 8.466 -43.011 1.00 88.25 306 HIS A CA 1
ATOM 2491 C C . HIS A 1 306 ? 64.923 7.290 -43.432 1.00 88.25 306 HIS A C 1
ATOM 2493 O O . HIS A 1 306 ? 63.807 7.504 -43.900 1.00 88.25 306 HIS A O 1
ATOM 2499 N N . GLU A 1 307 ? 65.401 6.056 -43.242 1.00 88.94 307 GLU A N 1
ATOM 2500 C CA . GLU A 1 307 ? 64.619 4.845 -43.514 1.00 88.94 307 GLU A CA 1
ATOM 2501 C C . GLU A 1 307 ? 63.348 4.823 -42.650 1.00 88.94 307 GLU A C 1
ATOM 2503 O O . GLU A 1 307 ? 62.266 4.492 -43.119 1.00 88.94 307 GLU A O 1
ATOM 2508 N N . ASN A 1 308 ? 63.442 5.241 -41.386 1.00 87.50 308 ASN A N 1
ATOM 2509 C CA . ASN A 1 308 ? 62.289 5.356 -40.502 1.00 87.50 308 ASN A CA 1
ATOM 2510 C C . ASN A 1 308 ? 61.321 6.462 -40.973 1.00 87.50 308 ASN A C 1
ATOM 2512 O O . ASN A 1 308 ? 60.117 6.233 -41.093 1.00 87.50 308 ASN A O 1
ATOM 2516 N N . ALA A 1 309 ? 61.846 7.632 -41.354 1.00 88.94 309 ALA A N 1
ATOM 2517 C CA . ALA A 1 309 ? 61.055 8.733 -41.904 1.00 88.94 309 ALA A CA 1
ATOM 2518 C C . ALA A 1 309 ? 60.297 8.367 -43.196 1.00 88.94 309 ALA A C 1
ATOM 2520 O O . ALA A 1 309 ? 59.180 8.854 -43.392 1.00 88.94 309 ALA A O 1
ATOM 2521 N N . SER A 1 310 ? 60.846 7.498 -44.056 1.00 88.19 310 SER A N 1
ATOM 2522 C CA . SER A 1 310 ? 60.166 7.080 -45.290 1.00 88.19 310 SER A CA 1
ATOM 2523 C C . SER A 1 310 ? 58.956 6.174 -45.051 1.00 88.19 310 SER A C 1
ATOM 2525 O O . SER A 1 310 ? 58.088 6.120 -45.914 1.00 88.19 310 SER A O 1
ATOM 2527 N N . TYR A 1 311 ? 58.856 5.504 -43.896 1.00 86.25 311 TYR A N 1
ATOM 2528 C CA . TYR A 1 311 ? 57.671 4.715 -43.521 1.00 86.25 311 TYR A CA 1
ATOM 2529 C C . TYR A 1 311 ? 56.611 5.530 -42.762 1.00 86.25 311 TYR A C 1
ATOM 2531 O O . TYR A 1 311 ? 55.448 5.137 -42.723 1.00 86.25 311 TYR A O 1
ATOM 2539 N N . LEU A 1 312 ? 56.985 6.677 -42.184 1.00 86.38 312 LEU A N 1
ATOM 2540 C CA . LEU A 1 312 ? 56.061 7.534 -41.433 1.00 86.38 312 LEU A CA 1
ATOM 2541 C C . LEU A 1 312 ? 55.110 8.341 -42.332 1.00 86.38 312 LEU A C 1
ATOM 2543 O O . LEU A 1 312 ? 53.962 8.547 -41.949 1.00 86.38 312 LEU A O 1
ATOM 2547 N N . ARG A 1 313 ? 55.554 8.779 -43.519 1.00 84.88 313 ARG A N 1
ATOM 2548 C CA . ARG A 1 313 ? 54.703 9.548 -44.452 1.00 84.88 313 ARG A CA 1
ATOM 2549 C C . ARG A 1 313 ? 53.584 8.712 -45.098 1.00 84.88 313 ARG A C 1
ATOM 2551 O O . ARG A 1 313 ? 52.445 9.164 -45.044 1.00 84.88 313 ARG A O 1
ATOM 2558 N N . PRO A 1 314 ? 53.839 7.490 -45.610 1.00 85.75 314 PRO A N 1
ATOM 2559 C CA . PRO A 1 314 ? 52.775 6.624 -46.123 1.00 85.75 314 PRO A CA 1
ATOM 2560 C C . PRO A 1 314 ? 51.712 6.292 -45.070 1.00 85.75 314 PRO A C 1
ATOM 2562 O O . PRO A 1 314 ? 50.530 6.268 -45.378 1.00 85.75 314 PRO A O 1
ATOM 2565 N N . LEU A 1 315 ? 52.109 6.122 -43.802 1.00 84.00 315 LEU A N 1
ATOM 2566 C CA . LEU A 1 315 ? 51.172 5.886 -42.699 1.00 84.00 315 LEU A CA 1
ATOM 2567 C C . LEU A 1 315 ? 50.173 7.045 -42.513 1.00 84.00 315 LEU A C 1
ATOM 2569 O O . LEU A 1 315 ? 49.005 6.813 -42.200 1.00 84.00 315 LEU A O 1
ATOM 2573 N N . GLU A 1 316 ? 50.634 8.286 -42.684 1.00 86.81 316 GLU A N 1
ATOM 2574 C CA . GLU A 1 316 ? 49.782 9.476 -42.639 1.00 86.81 316 GLU A CA 1
ATOM 2575 C C . GLU A 1 316 ? 48.849 9.543 -43.859 1.00 86.81 316 GLU A C 1
ATOM 2577 O O . GLU A 1 316 ? 47.646 9.762 -43.705 1.00 86.81 316 GLU A O 1
ATOM 2582 N N . GLU A 1 317 ? 49.385 9.307 -45.059 1.00 85.81 317 GLU A N 1
ATOM 2583 C CA . GLU A 1 317 ? 48.641 9.330 -46.326 1.00 85.81 317 GLU A CA 1
ATOM 2584 C C . GLU A 1 317 ? 47.550 8.243 -46.386 1.00 85.81 317 GLU A C 1
ATOM 2586 O O . GLU A 1 317 ? 46.407 8.535 -46.750 1.00 85.81 317 GLU A O 1
ATOM 2591 N N . ASP A 1 318 ? 47.852 7.023 -45.936 1.00 82.38 318 ASP A N 1
ATOM 2592 C CA . ASP A 1 318 ? 46.916 5.893 -45.893 1.00 82.38 318 ASP A CA 1
ATOM 2593 C C . ASP A 1 318 ? 45.733 6.163 -44.936 1.00 82.38 318 ASP A C 1
ATOM 2595 O O . ASP A 1 318 ? 44.577 5.846 -45.241 1.00 82.38 318 ASP A O 1
ATOM 2599 N N . LEU A 1 319 ? 45.986 6.792 -43.778 1.00 82.88 319 LEU A N 1
ATOM 2600 C CA . LEU A 1 319 ? 44.931 7.181 -42.829 1.00 82.88 319 LEU A CA 1
ATOM 2601 C C . LEU A 1 319 ? 44.110 8.376 -43.313 1.00 82.88 319 LEU A C 1
ATOM 2603 O O . LEU A 1 319 ? 42.905 8.430 -43.050 1.00 82.88 319 LEU A O 1
ATOM 2607 N N . LEU A 1 320 ? 44.728 9.316 -44.032 1.00 85.56 320 LEU A N 1
ATOM 2608 C CA . LEU A 1 320 ? 44.019 10.408 -44.701 1.00 85.56 320 LEU A CA 1
ATOM 2609 C C . LEU A 1 320 ? 43.061 9.864 -45.761 1.00 85.56 320 LEU A C 1
ATOM 2611 O O . LEU A 1 320 ? 41.895 10.264 -45.807 1.00 85.56 320 LEU A O 1
ATOM 2615 N N . GLN A 1 321 ? 43.522 8.910 -46.570 1.00 81.00 321 GLN A N 1
ATOM 2616 C CA . GLN A 1 321 ? 42.706 8.257 -47.585 1.00 81.00 321 GLN A CA 1
ATOM 2617 C C . GLN A 1 321 ? 41.560 7.451 -46.958 1.00 81.00 321 GLN A C 1
ATOM 2619 O O . GLN A 1 321 ? 40.425 7.525 -47.437 1.00 81.00 321 GLN A O 1
ATOM 2624 N N . LEU A 1 322 ? 41.814 6.747 -45.848 1.00 78.38 322 LEU A N 1
ATOM 2625 C CA . LEU A 1 322 ? 40.773 6.072 -45.071 1.00 78.38 322 LEU A CA 1
ATOM 2626 C C . LEU A 1 322 ? 39.727 7.070 -44.561 1.00 78.38 322 LEU A C 1
ATOM 2628 O O . LEU A 1 322 ? 38.530 6.861 -44.767 1.00 78.38 322 LEU A O 1
ATOM 2632 N N . HIS A 1 323 ? 40.155 8.170 -43.938 1.00 81.50 323 HIS A N 1
ATOM 2633 C CA . HIS A 1 323 ? 39.245 9.196 -43.436 1.00 81.50 323 HIS A CA 1
ATOM 2634 C C . HIS A 1 323 ? 38.382 9.786 -44.561 1.00 81.50 323 HIS A C 1
ATOM 2636 O O . HIS A 1 323 ? 37.162 9.867 -44.412 1.00 81.50 323 HIS A O 1
ATOM 2642 N N . HIS A 1 324 ? 38.984 10.101 -45.712 1.00 80.25 324 HIS A N 1
ATOM 2643 C CA . HIS A 1 324 ? 38.262 10.615 -46.875 1.00 80.25 324 HIS A CA 1
ATOM 2644 C C . HIS A 1 324 ? 37.262 9.592 -47.439 1.00 80.25 324 HIS A C 1
ATOM 2646 O O . HIS A 1 324 ? 36.110 9.924 -47.723 1.00 80.25 324 HIS A O 1
ATOM 2652 N N . SER A 1 325 ? 37.651 8.315 -47.495 1.00 72.31 325 SER A N 1
ATOM 2653 C CA . SER A 1 325 ? 36.768 7.234 -47.944 1.00 72.31 325 SER A CA 1
ATOM 2654 C C . SER A 1 325 ? 35.555 7.028 -47.030 1.00 72.31 325 SER A C 1
ATOM 2656 O O . SER A 1 325 ? 34.494 6.663 -47.521 1.00 72.31 325 SER A O 1
ATOM 2658 N N . ILE A 1 326 ? 35.689 7.302 -45.724 1.00 69.31 326 ILE A N 1
ATOM 2659 C CA . ILE A 1 326 ? 34.589 7.248 -44.747 1.00 69.31 326 ILE A CA 1
ATOM 2660 C C . ILE A 1 326 ? 33.653 8.465 -44.886 1.00 69.31 326 ILE A C 1
ATOM 2662 O O . ILE A 1 326 ? 32.475 8.384 -44.524 1.00 69.31 326 ILE A O 1
ATOM 2666 N N . THR A 1 327 ? 34.164 9.593 -45.395 1.00 66.00 327 THR A N 1
ATOM 2667 C CA . THR A 1 327 ? 33.380 10.820 -45.615 1.00 66.00 327 THR A CA 1
ATOM 2668 C C . THR A 1 327 ? 32.575 10.829 -46.911 1.00 66.00 327 THR A C 1
ATOM 2670 O O . THR A 1 327 ? 31.556 11.513 -46.957 1.00 66.00 327 THR A O 1
ATOM 2673 N N . GLU A 1 328 ? 32.981 10.077 -47.935 1.00 60.31 328 GLU A N 1
ATOM 2674 C CA . GLU A 1 328 ? 32.171 9.883 -49.139 1.00 60.31 328 GLU A CA 1
ATOM 2675 C C . GLU A 1 328 ? 31.082 8.829 -48.876 1.00 60.31 328 GLU A C 1
ATOM 2677 O O . GLU A 1 328 ? 31.360 7.752 -48.350 1.00 60.31 328 GLU A O 1
ATOM 2682 N N . ASP A 1 329 ? 29.835 9.095 -49.276 1.00 53.47 329 ASP A N 1
ATOM 2683 C CA . ASP A 1 329 ? 28.653 8.245 -49.019 1.00 53.47 329 ASP A CA 1
ATOM 2684 C C . ASP A 1 329 ? 28.689 6.846 -49.697 1.00 53.47 329 ASP A C 1
ATOM 2686 O O . ASP A 1 329 ? 27.689 6.131 -49.726 1.00 53.47 329 ASP A O 1
ATOM 2690 N N . SER A 1 330 ? 29.844 6.411 -50.216 1.00 55.09 330 SER A N 1
ATOM 2691 C CA . SER A 1 330 ? 30.066 5.126 -50.894 1.00 55.09 330 SER A CA 1
ATOM 2692 C C . SER A 1 330 ? 31.216 4.315 -50.267 1.00 55.09 330 SER A C 1
ATOM 2694 O O . SER A 1 330 ? 32.221 3.976 -50.905 1.00 55.09 330 SER A O 1
ATOM 2696 N N . ILE A 1 331 ? 31.072 3.962 -48.987 1.00 59.62 331 ILE A N 1
ATOM 2697 C CA . ILE A 1 331 ? 32.007 3.044 -48.322 1.00 59.62 331 ILE A CA 1
ATOM 2698 C C . ILE A 1 331 ? 31.719 1.614 -48.790 1.00 59.62 331 ILE A C 1
ATOM 2700 O O . ILE A 1 331 ? 30.768 0.973 -48.349 1.00 59.62 331 ILE A O 1
ATOM 2704 N N . THR A 1 332 ? 32.569 1.075 -49.659 1.00 60.41 332 THR A N 1
ATOM 2705 C CA . THR A 1 332 ? 32.570 -0.361 -49.976 1.00 60.41 332 THR A CA 1
ATOM 2706 C C . THR A 1 332 ? 33.488 -1.103 -49.008 1.00 60.41 332 THR A C 1
ATOM 2708 O O . THR A 1 332 ? 34.615 -0.656 -48.793 1.00 60.41 332 THR A O 1
ATOM 2711 N N . ALA A 1 333 ? 33.071 -2.266 -48.495 1.00 60.25 333 ALA A N 1
ATOM 2712 C CA . ALA A 1 333 ? 33.893 -3.114 -47.617 1.00 60.25 333 ALA A CA 1
ATOM 2713 C C . ALA A 1 333 ? 35.293 -3.410 -48.197 1.00 60.25 333 ALA A C 1
ATOM 2715 O O . ALA A 1 333 ? 36.272 -3.456 -47.460 1.00 60.25 333 ALA A O 1
ATOM 2716 N N . LEU A 1 334 ? 35.397 -3.505 -49.527 1.00 63.38 334 LEU A N 1
ATOM 2717 C CA . LEU A 1 334 ? 36.658 -3.697 -50.242 1.00 63.38 334 LEU A CA 1
ATOM 2718 C C . LEU A 1 334 ? 37.666 -2.557 -50.003 1.00 63.38 334 LEU A C 1
ATOM 2720 O O . LEU A 1 334 ? 38.825 -2.841 -49.724 1.00 63.38 334 LEU A O 1
ATOM 2724 N N . LYS A 1 335 ? 37.220 -1.290 -50.038 1.00 65.44 335 LYS A N 1
ATOM 2725 C CA . LYS A 1 335 ? 38.073 -0.109 -49.789 1.00 65.44 335 LYS A CA 1
ATOM 2726 C C . LYS A 1 335 ? 38.654 -0.124 -48.369 1.00 65.44 335 LYS A C 1
ATOM 2728 O O . LYS A 1 335 ? 39.832 0.164 -48.197 1.00 65.44 335 LYS A O 1
ATOM 2733 N N . LEU A 1 336 ? 37.852 -0.514 -47.372 1.00 66.81 336 LEU A N 1
ATOM 2734 C CA . LEU A 1 336 ? 38.293 -0.626 -45.974 1.00 66.81 336 LEU A CA 1
ATOM 2735 C C . LEU A 1 336 ? 39.309 -1.758 -45.771 1.00 66.81 336 LEU A C 1
ATOM 2737 O O . LEU A 1 336 ? 40.277 -1.601 -45.027 1.00 66.81 336 LEU A O 1
ATOM 2741 N N . CYS A 1 337 ? 39.104 -2.901 -46.432 1.00 73.31 337 CYS A N 1
ATOM 2742 C CA . CYS A 1 337 ? 40.057 -4.008 -46.394 1.00 73.31 337 CYS A CA 1
ATOM 2743 C C . CYS A 1 337 ? 41.404 -3.597 -46.995 1.00 73.31 337 CYS A C 1
ATOM 2745 O O . CYS A 1 337 ? 42.432 -3.804 -46.356 1.00 73.31 337 CYS A O 1
ATOM 2747 N N . THR A 1 338 ? 41.403 -2.947 -48.164 1.00 73.75 338 THR A N 1
ATOM 2748 C CA . THR A 1 338 ? 42.642 -2.501 -48.818 1.00 73.75 338 THR A CA 1
ATOM 2749 C C . THR A 1 338 ? 43.401 -1.466 -47.991 1.00 73.75 338 THR A C 1
ATOM 2751 O O . THR A 1 338 ? 44.613 -1.579 -47.848 1.00 73.75 338 THR A O 1
ATOM 2754 N N . THR A 1 339 ? 42.711 -0.498 -47.376 1.00 73.75 339 THR A N 1
ATOM 2755 C CA . THR A 1 339 ? 43.370 0.496 -46.511 1.00 73.75 339 THR A CA 1
ATOM 2756 C C . THR A 1 339 ? 43.952 -0.138 -45.251 1.00 73.75 339 THR A C 1
ATOM 2758 O O . THR A 1 339 ? 45.045 0.227 -44.834 1.00 73.75 339 THR A O 1
ATOM 2761 N N . ASN A 1 340 ? 43.260 -1.113 -44.649 1.00 80.75 340 ASN A N 1
ATOM 2762 C CA . ASN A 1 340 ? 43.779 -1.817 -43.476 1.00 80.75 340 ASN A CA 1
ATOM 2763 C C . ASN A 1 340 ? 45.053 -2.604 -43.803 1.00 80.75 340 ASN A C 1
ATOM 2765 O O . ASN A 1 340 ? 45.981 -2.598 -42.999 1.00 80.75 340 ASN A O 1
ATOM 2769 N N . GLU A 1 341 ? 45.125 -3.248 -44.970 1.00 83.12 341 GLU A N 1
ATOM 2770 C CA . GLU A 1 341 ? 46.345 -3.945 -45.388 1.00 83.12 341 GLU A CA 1
ATOM 2771 C C . GLU A 1 341 ? 47.516 -2.982 -45.622 1.00 83.12 341 GLU A C 1
ATOM 2773 O O . GLU A 1 341 ? 48.616 -3.252 -45.134 1.00 83.12 341 GLU A O 1
ATOM 2778 N N . CYS A 1 342 ? 47.282 -1.830 -46.264 1.00 78.50 342 CYS A N 1
ATOM 2779 C CA . CYS A 1 342 ? 48.309 -0.795 -46.420 1.00 78.50 342 CYS A CA 1
ATOM 2780 C C . CYS A 1 342 ? 48.828 -0.308 -45.057 1.00 78.50 342 CYS A C 1
ATOM 2782 O O . CYS A 1 342 ? 50.035 -0.353 -44.811 1.00 78.50 342 CYS A O 1
ATOM 2784 N N . LEU A 1 343 ? 47.933 0.022 -44.118 1.00 81.00 343 LEU A N 1
ATOM 2785 C CA . LEU A 1 343 ? 48.310 0.469 -42.771 1.00 81.00 343 LEU A CA 1
ATOM 2786 C C . LEU A 1 343 ? 49.108 -0.579 -41.998 1.00 81.00 343 LEU A C 1
ATOM 2788 O O . LEU A 1 343 ? 50.120 -0.255 -41.375 1.00 81.00 343 LEU A O 1
ATOM 2792 N N . LEU A 1 344 ? 48.680 -1.841 -42.049 1.00 85.88 344 LEU A N 1
ATOM 2793 C CA . LEU A 1 344 ? 49.402 -2.938 -41.409 1.00 85.88 344 LEU A CA 1
ATOM 2794 C C . LEU A 1 344 ? 50.794 -3.122 -42.024 1.00 85.88 344 LEU A C 1
ATOM 2796 O O . LEU A 1 344 ? 51.755 -3.344 -41.287 1.00 85.88 344 LEU A O 1
ATOM 2800 N N . SER A 1 345 ? 50.928 -2.975 -43.344 1.00 85.62 345 SER A N 1
ATOM 2801 C CA . SER A 1 345 ? 52.218 -3.076 -44.036 1.00 85.62 345 SER A CA 1
ATOM 2802 C C . SER A 1 345 ? 53.177 -1.928 -43.677 1.00 85.62 345 SER A C 1
ATOM 2804 O O . SER A 1 345 ? 54.357 -2.172 -43.389 1.00 85.62 345 SER A O 1
ATOM 2806 N N . SER A 1 346 ? 52.666 -0.694 -43.591 1.00 83.69 346 SER A N 1
ATOM 2807 C CA . SER A 1 346 ? 53.412 0.506 -43.193 1.00 83.69 346 SER A CA 1
ATOM 2808 C C . SER A 1 346 ? 53.866 0.415 -41.731 1.00 83.69 346 SER A C 1
ATOM 2810 O O . SER A 1 346 ? 55.037 0.646 -41.422 1.00 83.69 346 SER A O 1
ATOM 2812 N N . LEU A 1 347 ? 52.983 -0.026 -40.826 1.00 85.88 347 LEU A N 1
ATOM 2813 C CA . LEU A 1 347 ? 53.310 -0.241 -39.410 1.00 85.88 347 LEU A CA 1
ATOM 2814 C C . LEU A 1 347 ? 54.295 -1.395 -39.189 1.00 85.88 347 LEU A C 1
ATOM 2816 O O . LEU A 1 347 ? 55.178 -1.290 -38.333 1.00 85.88 347 LEU A O 1
ATOM 2820 N N . ALA A 1 348 ? 54.182 -2.485 -39.950 1.00 87.94 348 ALA A N 1
ATOM 2821 C CA . ALA A 1 348 ? 55.127 -3.597 -39.881 1.00 87.94 348 ALA A CA 1
ATOM 2822 C C . ALA A 1 348 ? 56.534 -3.164 -40.325 1.00 87.94 348 ALA A C 1
ATOM 2824 O O . ALA A 1 348 ? 57.524 -3.476 -39.658 1.00 87.94 348 ALA A O 1
ATOM 2825 N N . SER A 1 349 ? 56.617 -2.382 -41.405 1.00 87.38 349 SER A N 1
ATOM 2826 C CA . SER A 1 349 ? 57.875 -1.826 -41.918 1.00 87.38 349 SER A CA 1
ATOM 2827 C C . SER A 1 349 ? 58.510 -0.842 -40.929 1.00 87.38 349 SER A C 1
ATOM 2829 O O . SER A 1 349 ? 59.707 -0.939 -40.646 1.00 87.38 349 SER A O 1
ATOM 2831 N N . LEU A 1 350 ? 57.700 0.032 -40.321 1.00 86.94 350 LEU A N 1
ATOM 2832 C CA . LEU A 1 350 ? 58.126 0.948 -39.260 1.00 86.94 350 LEU A CA 1
ATOM 2833 C C . LEU A 1 350 ? 58.623 0.203 -38.013 1.00 86.94 350 LEU A C 1
ATOM 2835 O O . LEU A 1 350 ? 59.657 0.542 -37.447 1.00 86.94 350 LEU A O 1
ATOM 2839 N N . THR A 1 351 ? 57.919 -0.846 -37.591 1.00 89.25 351 THR A N 1
ATOM 2840 C CA . THR A 1 351 ? 58.325 -1.669 -36.440 1.00 89.25 351 THR A CA 1
ATOM 2841 C C . THR A 1 351 ? 59.672 -2.337 -36.697 1.00 89.25 351 THR A C 1
ATOM 2843 O O . THR A 1 351 ? 60.548 -2.331 -35.831 1.00 89.25 351 THR A O 1
ATOM 2846 N N . ASN A 1 352 ? 59.873 -2.861 -37.907 1.00 88.25 352 ASN A N 1
ATOM 2847 C CA . ASN A 1 352 ? 61.138 -3.466 -38.299 1.00 88.25 352 ASN A CA 1
ATOM 2848 C C . ASN A 1 352 ? 62.284 -2.433 -38.333 1.00 88.25 352 ASN A C 1
ATOM 2850 O O . ASN A 1 352 ? 63.369 -2.706 -37.819 1.00 88.25 352 ASN A O 1
ATOM 2854 N N . SER A 1 353 ? 62.057 -1.227 -38.871 1.00 85.44 353 SER A N 1
ATOM 2855 C CA . SER A 1 353 ? 63.076 -0.161 -38.905 1.00 85.44 353 SER A CA 1
ATOM 2856 C C . SER A 1 353 ? 63.424 0.361 -37.503 1.00 85.44 353 SER A C 1
ATOM 2858 O O . SER A 1 353 ? 64.604 0.484 -37.164 1.00 85.44 353 SER A O 1
ATOM 2860 N N . CYS A 1 354 ? 62.426 0.552 -36.637 1.00 86.38 354 CYS A N 1
ATOM 2861 C CA . CYS A 1 354 ? 62.618 0.842 -35.216 1.00 86.38 354 CYS A CA 1
ATOM 2862 C C . CYS A 1 354 ? 63.418 -0.271 -34.518 1.00 86.38 354 CYS A C 1
ATOM 2864 O O . CYS A 1 354 ? 64.300 0.021 -33.712 1.00 86.38 354 CYS A O 1
ATOM 2866 N N . GLY A 1 355 ? 63.179 -1.540 -34.865 1.00 88.25 355 GLY A N 1
ATOM 2867 C CA . GLY A 1 355 ? 63.958 -2.685 -34.386 1.00 88.25 355 GLY A CA 1
ATOM 2868 C C . GLY A 1 355 ? 65.435 -2.629 -34.795 1.00 88.25 355 GLY A C 1
ATOM 2869 O O . GLY A 1 355 ? 66.316 -2.882 -33.966 1.00 88.25 355 GLY A O 1
ATOM 2870 N N . LYS A 1 356 ? 65.735 -2.220 -36.038 1.00 87.62 356 LYS A N 1
ATOM 2871 C CA . LYS A 1 356 ? 67.116 -1.970 -36.498 1.00 87.62 356 LYS A CA 1
ATOM 2872 C C . LYS A 1 356 ? 67.784 -0.853 -35.691 1.00 87.62 356 LYS A C 1
ATOM 2874 O O . LYS A 1 356 ? 68.925 -1.023 -35.264 1.00 87.62 356 LYS A O 1
ATOM 2879 N N . MET A 1 357 ? 67.077 0.254 -35.436 1.00 84.62 357 MET A N 1
ATOM 2880 C CA . MET A 1 357 ? 67.578 1.361 -34.606 1.00 84.62 357 MET A CA 1
ATOM 2881 C C . MET A 1 357 ? 67.819 0.931 -33.157 1.00 84.62 357 MET A C 1
ATOM 2883 O O . MET A 1 357 ? 68.865 1.242 -32.598 1.00 84.62 357 MET A O 1
ATOM 2887 N N . ALA A 1 358 ? 66.894 0.182 -32.556 1.00 87.25 358 ALA A N 1
ATOM 2888 C CA . ALA A 1 358 ? 67.040 -0.331 -31.197 1.00 87.25 358 ALA A CA 1
ATOM 2889 C C . ALA A 1 358 ? 68.256 -1.261 -31.080 1.00 87.25 358 ALA A C 1
ATOM 2891 O O . ALA A 1 358 ? 69.084 -1.085 -30.192 1.00 87.25 358 ALA A O 1
ATOM 2892 N N . THR A 1 359 ? 68.422 -2.178 -32.036 1.00 88.12 359 THR A N 1
ATOM 2893 C CA . THR A 1 359 ? 69.589 -3.073 -32.098 1.00 88.12 359 THR A CA 1
ATOM 2894 C C . THR A 1 359 ? 70.884 -2.280 -32.290 1.00 88.12 359 THR A C 1
ATOM 2896 O O . THR A 1 359 ? 71.897 -2.577 -31.662 1.00 88.12 359 THR A O 1
ATOM 2899 N N . PHE A 1 360 ? 70.859 -1.229 -33.116 1.00 86.56 360 PHE A N 1
ATOM 2900 C CA . PHE A 1 360 ? 71.985 -0.311 -33.275 1.00 86.56 360 PHE A CA 1
ATOM 2901 C C . PHE A 1 360 ? 72.334 0.399 -31.960 1.00 86.56 360 PHE A C 1
ATOM 2903 O O . PHE A 1 360 ? 73.508 0.435 -31.600 1.00 86.56 360 PHE A O 1
ATOM 2910 N N . PHE A 1 361 ? 71.348 0.903 -31.215 1.00 83.00 361 PHE A N 1
ATOM 2911 C CA . PHE A 1 361 ? 71.573 1.517 -29.906 1.00 83.00 361 PHE A CA 1
ATOM 2912 C C . PHE A 1 361 ? 72.120 0.527 -28.882 1.00 83.00 361 PHE A C 1
ATOM 2914 O O . PHE A 1 361 ? 73.070 0.864 -28.187 1.00 83.00 361 PHE A O 1
ATOM 2921 N N . SER A 1 362 ? 71.587 -0.695 -28.813 1.00 85.44 362 SER A N 1
ATOM 2922 C CA . SER A 1 362 ? 72.090 -1.732 -27.903 1.00 85.44 362 SER A CA 1
ATOM 2923 C C . SER A 1 362 ? 73.534 -2.121 -28.216 1.00 85.44 362 SER A C 1
ATOM 2925 O O . SER A 1 362 ? 74.344 -2.239 -27.303 1.00 85.44 362 SER A O 1
ATOM 2927 N N . ASN A 1 363 ? 73.882 -2.250 -29.498 1.00 85.38 363 ASN A N 1
ATOM 2928 C CA . ASN A 1 363 ? 75.236 -2.608 -29.926 1.00 85.38 363 ASN A CA 1
ATOM 2929 C C . ASN A 1 363 ? 76.255 -1.470 -29.748 1.00 85.38 363 ASN A C 1
ATOM 2931 O O . ASN A 1 363 ? 77.453 -1.732 -29.718 1.00 85.38 363 ASN A O 1
ATOM 2935 N N . ASN A 1 364 ? 75.798 -0.218 -29.651 1.00 76.44 364 ASN A N 1
ATOM 2936 C CA . ASN A 1 364 ? 76.647 0.966 -29.476 1.00 76.44 364 ASN A CA 1
ATOM 2937 C C . ASN A 1 364 ? 76.411 1.660 -28.121 1.00 76.44 364 ASN A C 1
ATOM 2939 O O . ASN A 1 364 ? 76.836 2.801 -27.934 1.00 76.44 364 ASN A O 1
ATOM 2943 N N . LEU A 1 365 ? 75.736 0.998 -27.174 1.00 77.12 365 LEU A N 1
ATOM 2944 C CA . LEU A 1 365 ? 75.329 1.588 -25.897 1.00 77.12 365 LEU A CA 1
ATOM 2945 C C . LEU A 1 365 ? 76.544 2.062 -25.098 1.00 77.12 365 LEU A C 1
ATOM 2947 O O . LEU A 1 365 ? 76.531 3.170 -24.575 1.00 77.12 365 LEU A O 1
ATOM 2951 N N . ASP A 1 366 ? 77.613 1.266 -25.073 1.00 69.38 366 ASP A N 1
ATOM 2952 C CA . ASP A 1 366 ? 78.843 1.592 -24.348 1.00 69.38 366 ASP A CA 1
ATOM 2953 C C . ASP A 1 366 ? 79.524 2.851 -24.900 1.00 69.38 366 ASP A C 1
ATOM 2955 O O . ASP A 1 366 ? 80.068 3.639 -24.129 1.00 69.38 366 ASP A O 1
ATOM 2959 N N . PHE A 1 367 ? 79.441 3.080 -26.216 1.00 68.12 367 PHE A N 1
ATOM 2960 C CA . PHE A 1 367 ? 79.947 4.279 -26.892 1.00 68.12 367 PHE A CA 1
ATOM 2961 C C . PHE A 1 367 ? 79.051 5.508 -26.660 1.00 68.12 367 PHE A C 1
ATOM 2963 O O . PHE A 1 367 ? 79.547 6.622 -26.532 1.00 68.12 367 PHE A O 1
ATOM 2970 N N . LEU A 1 368 ? 77.730 5.322 -26.577 1.00 63.91 368 LEU A N 1
ATOM 2971 C CA . LEU A 1 368 ? 76.768 6.411 -26.361 1.00 63.91 368 LEU A CA 1
ATOM 2972 C C . LEU A 1 368 ? 76.615 6.804 -24.881 1.00 63.91 368 LEU A C 1
ATOM 2974 O O . LEU A 1 368 ? 76.282 7.949 -24.581 1.00 63.91 368 LEU A O 1
ATOM 2978 N N . ALA A 1 369 ? 76.843 5.865 -23.960 1.00 64.31 369 ALA A N 1
ATOM 2979 C CA . ALA A 1 369 ? 76.760 6.063 -22.514 1.00 64.31 369 ALA A CA 1
ATOM 2980 C C . ALA A 1 369 ? 78.085 6.533 -21.890 1.00 64.31 369 ALA A C 1
ATOM 2982 O O . ALA A 1 369 ? 78.102 6.952 -20.729 1.00 64.31 369 ALA A O 1
ATOM 2983 N N . SER A 1 370 ? 79.196 6.498 -22.633 1.00 56.62 370 SER A N 1
ATOM 2984 C CA . SER A 1 370 ? 80.452 7.086 -22.172 1.00 56.62 370 SER A CA 1
ATOM 2985 C C . SER A 1 370 ? 80.361 8.616 -22.244 1.00 56.62 370 SER A C 1
ATOM 2987 O O . SER A 1 370 ? 80.500 9.232 -23.295 1.00 56.62 370 SER A O 1
ATOM 2989 N N . CYS A 1 371 ? 80.103 9.252 -21.095 1.00 43.97 371 CYS A N 1
ATOM 2990 C CA . CYS A 1 371 ? 80.191 10.705 -20.931 1.00 43.97 371 CYS A CA 1
ATOM 2991 C C . CYS A 1 371 ? 81.539 11.230 -21.471 1.00 43.97 371 CYS A C 1
ATOM 2993 O O . CYS A 1 371 ? 82.577 10.659 -21.117 1.00 43.97 371 CYS A O 1
ATOM 2995 N N . PRO A 1 372 ? 81.583 12.362 -22.202 1.00 49.09 372 PRO A N 1
ATOM 2996 C CA . PRO A 1 372 ? 82.825 13.098 -22.373 1.00 49.09 372 PRO A CA 1
ATOM 2997 C C . PRO A 1 372 ? 83.242 13.666 -21.004 1.00 49.09 372 PRO A C 1
ATOM 2999 O O . PRO A 1 372 ? 82.757 14.701 -20.564 1.00 49.09 372 PRO A O 1
ATOM 3002 N N . GLY A 1 373 ? 84.074 12.903 -20.293 1.00 41.62 373 GLY A N 1
ATOM 3003 C CA . GLY A 1 373 ? 84.977 13.302 -19.211 1.00 41.62 373 GLY A CA 1
ATOM 3004 C C . GLY A 1 373 ? 84.501 14.324 -18.169 1.00 41.62 373 GLY A C 1
ATOM 3005 O O . GLY A 1 373 ? 84.936 15.467 -18.194 1.00 41.62 373 GLY A O 1
ATOM 3006 N N . TYR A 1 374 ? 83.800 13.863 -17.128 1.00 45.25 374 TYR A N 1
ATOM 3007 C CA . TYR A 1 374 ? 84.096 14.291 -15.750 1.00 45.25 374 TYR A CA 1
ATOM 3008 C C . TYR A 1 374 ? 84.885 13.153 -15.081 1.00 45.25 374 TYR A C 1
ATOM 3010 O O . TYR A 1 374 ? 84.327 12.288 -14.412 1.00 45.25 374 TYR A O 1
ATOM 3018 N N . GLY A 1 375 ? 86.193 13.102 -15.343 1.00 41.41 375 GLY A N 1
ATOM 3019 C CA . GLY A 1 375 ? 87.130 12.098 -14.824 1.00 41.41 375 GLY A CA 1
ATOM 3020 C C . GLY A 1 375 ? 88.561 12.422 -15.275 1.00 41.41 375 GLY A C 1
ATOM 3021 O O . GLY A 1 375 ? 88.728 13.018 -16.339 1.00 41.41 375 GLY A O 1
ATOM 3022 N N . PRO A 1 376 ? 89.604 12.122 -14.478 1.00 47.81 376 PRO A N 1
ATOM 3023 C CA . PRO A 1 376 ? 90.882 12.821 -14.541 1.00 47.81 376 PRO A CA 1
ATOM 3024 C C . PRO A 1 376 ? 91.740 12.325 -15.708 1.00 47.81 376 PRO A C 1
ATOM 3026 O O . PRO A 1 376 ? 92.603 11.464 -15.555 1.00 47.81 376 PRO A O 1
ATOM 3029 N N . ARG A 1 377 ? 91.537 12.912 -16.886 1.00 43.47 377 ARG A N 1
ATOM 3030 C CA . ARG A 1 377 ? 92.563 12.975 -17.927 1.00 43.47 377 ARG A CA 1
ATOM 3031 C C . ARG A 1 377 ? 92.334 14.202 -18.805 1.00 43.47 377 ARG A C 1
ATOM 3033 O O . ARG A 1 377 ? 91.565 14.163 -19.750 1.00 43.47 377 ARG A O 1
ATOM 3040 N N . GLY A 1 378 ? 93.036 15.277 -18.442 1.00 46.31 378 GLY A N 1
ATOM 3041 C CA . GLY A 1 378 ? 93.403 16.391 -19.320 1.00 46.31 378 GLY A CA 1
ATOM 3042 C C . GLY A 1 378 ? 92.258 17.247 -19.865 1.00 46.31 378 GLY A C 1
ATOM 3043 O O . GLY A 1 378 ? 91.830 17.045 -20.991 1.00 46.31 378 GLY A O 1
ATOM 3044 N N . GLY A 1 379 ? 91.844 18.268 -19.112 1.00 44.62 379 GLY A N 1
ATOM 3045 C CA . GLY A 1 379 ? 91.011 19.358 -19.634 1.00 44.62 379 GLY A CA 1
ATOM 3046 C C . GLY A 1 379 ? 90.437 20.224 -18.515 1.00 44.62 379 GLY A C 1
ATOM 3047 O O . GLY A 1 379 ? 89.497 19.818 -17.841 1.00 44.62 379 GLY A O 1
ATOM 3048 N N . PHE A 1 380 ? 91.030 21.393 -18.273 1.00 42.41 380 PHE A N 1
ATOM 3049 C CA . PHE A 1 380 ? 90.591 22.342 -17.245 1.00 42.41 380 PHE A CA 1
ATOM 3050 C C . PHE A 1 380 ? 89.238 22.980 -17.614 1.00 42.41 380 PHE A C 1
ATOM 3052 O O . PHE A 1 380 ? 89.117 23.569 -18.685 1.00 42.41 380 PHE A O 1
ATOM 3059 N N . LEU A 1 381 ? 88.261 22.952 -16.699 1.00 45.47 381 LEU A N 1
ATOM 3060 C CA . LEU A 1 381 ? 87.102 23.856 -16.714 1.00 45.47 381 LEU A CA 1
ATOM 3061 C C . LEU A 1 381 ? 87.144 24.803 -15.505 1.00 45.47 381 LEU A C 1
ATOM 3063 O O . LEU A 1 381 ? 87.627 24.456 -14.428 1.00 45.47 381 LEU A O 1
ATOM 3067 N N . ASN A 1 382 ? 86.669 26.027 -15.734 1.00 55.72 382 ASN A N 1
ATOM 3068 C CA . ASN A 1 382 ? 86.892 27.220 -14.917 1.00 55.72 382 ASN A CA 1
ATOM 3069 C C . ASN A 1 382 ? 86.225 27.136 -13.513 1.00 55.72 382 ASN A C 1
ATOM 3071 O O . ASN A 1 382 ? 85.024 26.860 -13.443 1.00 55.72 382 ASN A O 1
ATOM 3075 N N . PRO A 1 383 ? 86.927 27.451 -12.400 1.00 53.44 383 PRO A N 1
ATOM 3076 C CA . PRO A 1 383 ? 86.428 27.289 -11.020 1.00 53.44 383 PRO A CA 1
ATOM 3077 C C . PRO A 1 383 ? 85.102 28.002 -10.684 1.00 53.44 383 PRO A C 1
ATOM 3079 O O . PRO A 1 383 ? 84.347 27.548 -9.830 1.00 53.44 383 PRO A O 1
ATOM 3082 N N . GLN A 1 384 ? 84.767 29.089 -11.382 1.00 51.69 384 GLN A N 1
ATOM 3083 C CA . GLN A 1 384 ? 83.610 29.942 -11.066 1.00 51.69 384 GLN A CA 1
ATOM 3084 C C . GLN A 1 384 ? 82.240 29.306 -11.370 1.00 51.69 384 GLN A C 1
ATOM 3086 O O . GLN A 1 384 ? 81.229 29.694 -10.784 1.00 51.69 384 GLN A O 1
ATOM 3091 N N . GLN A 1 385 ? 82.176 28.320 -12.270 1.00 55.62 385 GLN A N 1
ATOM 3092 C CA . GLN A 1 385 ? 80.924 27.615 -12.579 1.00 55.62 385 GLN A CA 1
ATOM 3093 C C . GLN A 1 385 ? 80.594 26.523 -11.551 1.00 55.62 385 GLN A C 1
ATOM 3095 O O . GLN A 1 385 ? 79.424 26.196 -11.367 1.00 55.62 385 GLN A O 1
ATOM 3100 N N . ALA A 1 386 ? 81.594 26.002 -10.833 1.00 56.94 386 ALA A N 1
ATOM 3101 C CA . ALA A 1 386 ? 81.374 25.055 -9.741 1.00 56.94 386 ALA A CA 1
ATOM 3102 C C . ALA A 1 386 ? 80.763 25.747 -8.506 1.00 56.94 386 ALA A C 1
ATOM 3104 O O . ALA A 1 386 ? 79.865 25.198 -7.863 1.00 56.94 386 ALA A O 1
ATOM 3105 N N . ASP A 1 387 ? 81.182 26.983 -8.225 1.00 54.72 387 ASP A N 1
ATOM 3106 C CA . ASP A 1 387 ? 80.703 27.754 -7.072 1.00 54.72 387 ASP A CA 1
ATOM 3107 C C . ASP A 1 387 ? 79.237 28.196 -7.213 1.00 54.72 387 ASP A C 1
ATOM 3109 O O . ASP A 1 387 ? 78.469 28.127 -6.250 1.00 54.72 387 ASP A O 1
ATOM 3113 N N . SER A 1 388 ? 78.796 28.572 -8.419 1.00 59.38 388 SER A N 1
ATOM 3114 C CA . SER A 1 388 ? 77.410 29.008 -8.666 1.00 59.38 388 SER A CA 1
ATOM 3115 C C . SER A 1 388 ? 76.381 27.883 -8.482 1.00 59.38 388 SER A C 1
ATOM 3117 O O . SER A 1 388 ? 75.273 28.110 -7.985 1.00 59.38 388 SER A O 1
ATOM 3119 N N . VAL A 1 389 ? 76.755 26.644 -8.809 1.00 59.09 389 VAL A N 1
ATOM 3120 C CA . VAL A 1 389 ? 75.913 25.456 -8.606 1.00 59.09 389 VAL A CA 1
ATOM 3121 C C . VAL A 1 389 ? 75.791 25.119 -7.115 1.00 59.09 389 VAL A C 1
ATOM 3123 O O . VAL A 1 389 ? 74.703 24.785 -6.635 1.00 59.09 389 VAL A O 1
ATOM 3126 N N . MET A 1 390 ? 76.877 25.266 -6.352 1.00 66.75 390 MET A N 1
ATOM 3127 C CA . MET A 1 390 ? 76.887 25.013 -4.907 1.00 66.75 390 MET A CA 1
ATOM 3128 C C . MET A 1 390 ? 76.119 26.082 -4.113 1.00 66.75 390 MET A C 1
ATOM 3130 O O . MET A 1 390 ? 75.422 25.754 -3.147 1.00 66.75 390 MET A O 1
ATOM 3134 N N . GLU A 1 391 ? 76.167 27.338 -4.556 1.00 68.81 391 GLU A N 1
ATOM 3135 C CA . GLU A 1 391 ? 75.396 28.459 -4.003 1.00 68.81 391 GLU A CA 1
ATOM 3136 C C . GLU A 1 391 ? 73.879 28.250 -4.182 1.00 68.81 391 GLU A C 1
ATOM 3138 O O . GLU A 1 391 ? 73.101 28.362 -3.228 1.00 68.81 391 GLU A O 1
ATOM 3143 N N . ASN A 1 392 ? 73.448 27.841 -5.380 1.00 67.69 392 ASN A N 1
ATOM 3144 C CA . ASN A 1 392 ? 72.041 27.537 -5.663 1.00 67.69 392 ASN A CA 1
ATOM 3145 C C . ASN A 1 392 ? 71.518 26.358 -4.827 1.00 67.69 392 ASN A C 1
ATOM 3147 O O . ASN A 1 392 ? 70.383 26.387 -4.341 1.00 67.69 392 ASN A O 1
ATOM 3151 N N . LYS A 1 393 ? 72.364 25.353 -4.573 1.00 70.69 393 LYS A N 1
ATOM 3152 C CA . LYS A 1 393 ? 72.030 24.218 -3.702 1.00 70.69 393 LYS A CA 1
ATOM 3153 C C . LYS A 1 393 ? 71.803 24.647 -2.247 1.00 70.69 393 LYS A C 1
ATOM 3155 O O . LYS A 1 393 ? 70.861 24.166 -1.614 1.00 70.69 393 LYS A O 1
ATOM 3160 N N . ARG A 1 394 ? 72.611 25.574 -1.713 1.00 73.88 394 ARG A N 1
ATOM 3161 C CA . ARG A 1 394 ? 72.399 26.140 -0.364 1.00 73.88 394 ARG A CA 1
ATOM 3162 C C . ARG A 1 394 ? 71.101 26.936 -0.275 1.00 73.88 394 ARG A C 1
ATOM 3164 O O . ARG A 1 394 ? 70.353 26.746 0.679 1.00 73.88 394 ARG A O 1
ATOM 3171 N N . ARG A 1 395 ? 70.796 27.769 -1.276 1.00 71.81 395 ARG A N 1
ATOM 3172 C CA . ARG A 1 395 ? 69.548 28.556 -1.310 1.00 71.81 395 ARG A CA 1
ATOM 3173 C C . ARG A 1 395 ? 68.301 27.671 -1.302 1.00 71.81 395 ARG A C 1
ATOM 3175 O O . ARG A 1 395 ? 67.372 27.941 -0.541 1.00 71.81 395 ARG A O 1
ATOM 3182 N N . ALA A 1 396 ? 68.310 26.580 -2.068 1.00 64.75 396 ALA A N 1
ATOM 3183 C CA . ALA A 1 396 ? 67.220 25.604 -2.077 1.00 64.75 396 ALA A CA 1
ATOM 3184 C C . ALA A 1 396 ? 67.025 24.921 -0.707 1.00 64.75 396 ALA A C 1
ATOM 3186 O O . ALA A 1 396 ? 65.893 24.746 -0.254 1.00 64.75 396 ALA A O 1
ATOM 3187 N N . ALA A 1 397 ? 68.115 24.588 -0.008 1.00 73.75 397 ALA A N 1
ATOM 3188 C CA . ALA A 1 397 ? 68.048 23.985 1.324 1.00 73.75 397 ALA A CA 1
ATOM 3189 C C . ALA A 1 397 ? 67.478 24.951 2.381 1.00 73.75 397 ALA A C 1
ATOM 3191 O O . ALA A 1 397 ? 66.665 24.548 3.216 1.00 73.75 397 ALA A O 1
ATOM 3192 N N . THR A 1 398 ? 67.844 26.234 2.315 1.00 73.38 398 THR A N 1
ATOM 3193 C CA . THR A 1 398 ? 67.329 27.259 3.232 1.00 73.38 398 THR A CA 1
ATOM 3194 C C . THR A 1 398 ? 65.829 27.483 3.031 1.00 73.38 398 THR A C 1
ATOM 3196 O O . THR A 1 398 ? 65.092 27.495 4.015 1.00 73.38 398 THR A O 1
ATOM 3199 N N . TYR A 1 399 ? 65.357 27.539 1.779 1.00 69.81 399 TYR A N 1
ATOM 3200 C CA . TYR A 1 399 ? 63.931 27.647 1.435 1.00 69.81 399 TYR A CA 1
ATOM 3201 C C . TYR A 1 399 ? 63.096 26.461 1.952 1.00 69.81 399 TYR A C 1
ATOM 3203 O O . TYR A 1 399 ? 62.013 26.634 2.504 1.00 69.81 399 TYR A O 1
ATOM 3211 N N . MET A 1 400 ? 63.623 25.238 1.864 1.00 67.31 400 MET A N 1
ATOM 3212 C CA . MET A 1 400 ? 62.927 24.059 2.397 1.00 67.31 400 MET A CA 1
ATOM 3213 C C . MET A 1 400 ? 62.831 24.060 3.929 1.00 67.31 400 MET A C 1
ATOM 3215 O O . MET A 1 400 ? 61.898 23.482 4.491 1.00 67.31 400 MET A O 1
ATOM 3219 N N . SER A 1 401 ? 63.770 24.710 4.622 1.00 68.81 401 SER A N 1
ATOM 3220 C CA . SER A 1 401 ? 63.742 24.797 6.087 1.00 68.81 401 SER A CA 1
ATOM 3221 C C . SER A 1 401 ? 62.781 25.872 6.610 1.00 68.81 401 SER A C 1
ATOM 3223 O O . SER A 1 401 ? 62.230 25.704 7.698 1.00 68.81 401 SER A O 1
ATOM 3225 N N . THR A 1 402 ? 62.506 26.923 5.828 1.00 62.66 402 THR A N 1
ATOM 3226 C CA . THR A 1 402 ? 61.528 27.968 6.175 1.00 62.66 402 THR A CA 1
ATOM 3227 C C . THR A 1 402 ? 60.079 27.517 5.972 1.00 62.66 402 THR A C 1
ATOM 3229 O O . THR A 1 402 ? 59.229 27.865 6.788 1.00 62.66 402 THR A O 1
ATOM 3232 N N . ILE A 1 403 ? 59.793 26.658 4.983 1.00 58.53 403 ILE A N 1
ATOM 3233 C CA . ILE A 1 403 ? 58.446 26.084 4.755 1.00 58.53 403 ILE A CA 1
ATOM 3234 C C . ILE A 1 403 ? 57.967 25.218 5.933 1.00 58.53 403 ILE A C 1
ATOM 3236 O O . ILE A 1 403 ? 56.771 25.119 6.183 1.00 58.53 403 ILE A O 1
ATOM 3240 N N . ARG A 1 404 ? 58.878 24.609 6.702 1.00 58.06 404 ARG A N 1
ATOM 3241 C CA . ARG A 1 404 ? 58.510 23.770 7.858 1.00 58.06 404 ARG A CA 1
ATOM 3242 C C . ARG A 1 404 ? 58.029 24.549 9.093 1.00 58.06 404 ARG A C 1
ATOM 3244 O O . ARG A 1 404 ? 57.639 23.898 10.056 1.00 58.06 404 ARG A O 1
ATOM 3251 N N . LYS A 1 405 ? 58.093 25.889 9.116 1.00 59.03 405 LYS A N 1
ATOM 3252 C CA . LYS A 1 405 ? 57.895 26.692 10.343 1.00 59.03 405 LYS A CA 1
ATOM 3253 C C . LYS A 1 405 ? 56.642 27.586 10.409 1.00 59.03 405 LYS A C 1
ATOM 3255 O O . LYS A 1 405 ? 56.446 28.170 11.468 1.00 59.03 405 LYS A O 1
ATOM 3260 N N . SER A 1 406 ? 55.776 27.666 9.393 1.00 46.25 406 SER A N 1
ATOM 3261 C CA . SER A 1 406 ? 54.564 28.519 9.460 1.00 46.25 406 SER A CA 1
ATOM 3262 C C . SER A 1 406 ? 53.304 27.859 8.881 1.00 46.25 406 SER A C 1
ATOM 3264 O O . SER A 1 406 ? 53.402 27.014 7.995 1.00 46.25 406 SER A O 1
ATOM 3266 N N . GLU A 1 407 ? 52.139 28.277 9.400 1.00 56.47 407 GLU A N 1
ATOM 3267 C CA . GLU A 1 407 ? 50.757 27.795 9.185 1.00 56.47 407 GLU A CA 1
ATOM 3268 C C . GLU A 1 407 ? 50.279 27.801 7.715 1.00 56.47 407 GLU A C 1
ATOM 3270 O O . GLU A 1 407 ? 49.402 28.564 7.318 1.00 56.47 407 GLU A O 1
ATOM 3275 N N . SER A 1 408 ? 50.849 26.939 6.877 1.00 57.28 408 SER A N 1
ATOM 3276 C CA . SER A 1 408 ? 50.374 26.689 5.516 1.00 57.28 408 SER A CA 1
ATOM 3277 C C . SER A 1 408 ? 49.939 25.235 5.390 1.00 57.28 408 SER A C 1
ATOM 3279 O O . SER A 1 408 ? 50.699 24.323 5.726 1.00 57.28 408 SER A O 1
ATOM 3281 N N . VAL A 1 409 ? 48.703 25.021 4.927 1.00 58.72 409 VAL A N 1
ATOM 3282 C CA . VAL A 1 409 ? 48.130 23.682 4.748 1.00 58.72 409 VAL A CA 1
ATOM 3283 C C . VAL A 1 409 ? 48.966 22.927 3.707 1.00 58.72 409 VAL A C 1
ATOM 3285 O O . VAL A 1 409 ? 49.100 23.400 2.572 1.00 58.72 409 VAL A O 1
ATOM 3288 N N . PRO A 1 410 ? 49.532 21.756 4.049 1.00 66.38 410 PRO A N 1
ATOM 3289 C CA . PRO A 1 410 ? 50.308 20.954 3.116 1.00 66.38 410 PRO A CA 1
ATOM 3290 C C . PRO A 1 410 ? 49.530 20.679 1.823 1.00 66.38 410 PRO A C 1
ATOM 3292 O O . PRO A 1 410 ? 48.356 20.321 1.852 1.00 66.38 410 PRO A O 1
ATOM 3295 N N . TYR A 1 411 ? 50.194 20.778 0.668 1.00 65.19 411 TYR A N 1
ATOM 3296 C CA . TYR A 1 411 ? 49.570 20.636 -0.659 1.00 65.19 411 TYR A CA 1
ATOM 3297 C C . TYR A 1 411 ? 48.718 19.361 -0.820 1.00 65.19 411 TYR A C 1
ATOM 3299 O O . TYR A 1 411 ? 47.673 19.369 -1.468 1.00 65.19 411 TYR A O 1
ATOM 3307 N N . ARG A 1 412 ? 49.123 18.266 -0.169 1.00 69.62 412 ARG A N 1
ATOM 3308 C CA . ARG A 1 412 ? 48.371 17.004 -0.145 1.00 69.62 412 ARG A CA 1
ATOM 3309 C C . ARG A 1 412 ? 47.002 17.141 0.527 1.00 69.62 412 ARG A C 1
ATOM 3311 O O . ARG A 1 412 ? 46.025 16.567 0.060 1.00 69.62 412 ARG A O 1
ATOM 3318 N N . GLU A 1 413 ? 46.942 17.903 1.608 1.00 70.62 413 GLU A N 1
ATOM 3319 C CA . GLU A 1 413 ? 45.729 18.159 2.380 1.00 70.62 413 GLU A CA 1
ATOM 3320 C C . GLU A 1 413 ? 44.833 19.183 1.665 1.00 70.62 413 GLU A C 1
ATOM 3322 O O . GLU A 1 413 ? 43.618 19.008 1.607 1.00 70.62 413 GLU A O 1
ATOM 3327 N N . ALA A 1 414 ? 45.426 20.158 0.965 1.00 73.44 414 ALA A N 1
ATOM 3328 C CA . ALA A 1 414 ? 44.695 21.041 0.052 1.00 73.44 414 ALA A CA 1
ATOM 3329 C C . ALA A 1 414 ? 44.022 20.269 -1.104 1.00 73.44 414 ALA A C 1
ATOM 3331 O O . ALA A 1 414 ? 42.874 20.548 -1.457 1.00 73.44 414 ALA A O 1
ATOM 3332 N N . LEU A 1 415 ? 44.698 19.259 -1.666 1.00 68.06 415 LEU A N 1
ATOM 3333 C CA . LEU A 1 415 ? 44.120 18.383 -2.691 1.00 68.06 415 LEU A CA 1
ATOM 3334 C C . LEU A 1 415 ? 42.982 17.507 -2.147 1.00 68.06 415 LEU A C 1
ATOM 3336 O O . LEU A 1 415 ? 41.973 17.343 -2.835 1.00 68.06 415 LEU A O 1
ATOM 3340 N N . ALA A 1 416 ? 43.112 16.984 -0.924 1.00 72.31 416 ALA A N 1
ATOM 3341 C CA . ALA A 1 416 ? 42.055 16.210 -0.269 1.00 72.31 416 ALA A CA 1
ATOM 3342 C C . ALA A 1 416 ? 40.809 17.072 -0.003 1.00 72.31 416 ALA A C 1
ATOM 3344 O O . ALA A 1 416 ? 39.701 16.688 -0.378 1.00 72.31 416 ALA A O 1
ATOM 3345 N N . ASN A 1 417 ? 40.996 18.282 0.532 1.00 76.50 417 ASN A N 1
ATOM 3346 C CA . ASN A 1 417 ? 39.910 19.234 0.775 1.00 76.50 417 ASN A CA 1
ATOM 3347 C C . ASN A 1 417 ? 39.209 19.653 -0.525 1.00 76.50 417 ASN A C 1
ATOM 3349 O O . ASN A 1 417 ? 37.981 19.734 -0.568 1.00 76.50 417 ASN A O 1
ATOM 3353 N N . ARG A 1 418 ? 39.961 19.837 -1.621 1.00 76.81 418 ARG A N 1
ATOM 3354 C CA . ARG A 1 418 ? 39.384 20.082 -2.951 1.00 76.81 418 ARG A CA 1
ATOM 3355 C C . ARG A 1 418 ? 38.500 18.918 -3.399 1.00 76.81 418 ARG A C 1
ATOM 3357 O O . ARG A 1 418 ? 37.394 19.148 -3.877 1.00 76.81 418 ARG A O 1
ATOM 3364 N N . HIS A 1 419 ? 38.948 17.678 -3.220 1.00 76.44 419 HIS A N 1
ATOM 3365 C CA . HIS A 1 419 ? 38.178 16.490 -3.599 1.00 76.44 419 HIS A CA 1
ATOM 3366 C C . HIS A 1 419 ? 36.862 16.360 -2.813 1.00 76.44 419 HIS A C 1
ATOM 3368 O O . HIS A 1 419 ? 35.816 16.061 -3.393 1.00 76.44 419 HIS A O 1
ATOM 3374 N N . VAL A 1 420 ? 36.896 16.640 -1.507 1.00 74.31 420 VAL A N 1
ATOM 3375 C CA . VAL A 1 420 ? 35.704 16.637 -0.641 1.00 74.31 420 VAL A CA 1
ATOM 3376 C C . VAL A 1 420 ? 34.720 17.733 -1.054 1.00 74.31 420 VAL A C 1
ATOM 3378 O O . VAL A 1 420 ? 33.523 17.477 -1.157 1.00 74.31 420 VAL A O 1
ATOM 3381 N N . LEU A 1 421 ? 35.206 18.935 -1.372 1.00 70.94 421 LEU A N 1
ATOM 3382 C CA . LEU A 1 421 ? 34.348 20.010 -1.877 1.00 70.94 421 LEU A CA 1
ATOM 3383 C C . LEU A 1 421 ? 33.712 19.650 -3.224 1.00 70.94 421 LEU A C 1
ATOM 3385 O O . LEU A 1 421 ? 32.517 19.868 -3.390 1.00 70.94 421 LEU A O 1
ATOM 3389 N N . THR A 1 422 ? 34.473 19.045 -4.140 1.00 71.75 422 THR A N 1
ATOM 3390 C CA . THR A 1 422 ? 33.973 18.680 -5.479 1.00 71.75 422 THR A CA 1
ATOM 3391 C C . THR A 1 422 ? 32.885 17.597 -5.396 1.00 71.75 422 THR A C 1
ATOM 3393 O O . THR A 1 422 ? 31.810 17.744 -5.972 1.00 71.75 422 THR A O 1
ATOM 3396 N N . SER A 1 423 ? 33.101 16.559 -4.580 1.00 71.06 423 SER A N 1
ATOM 3397 C CA . SER A 1 423 ? 32.096 15.503 -4.352 1.00 71.06 423 SER A CA 1
ATOM 3398 C C . SER A 1 423 ? 30.844 16.010 -3.621 1.00 71.06 423 SER A C 1
ATOM 3400 O O . SER A 1 423 ? 29.726 15.596 -3.929 1.00 71.06 423 SER A O 1
ATOM 3402 N N . SER A 1 424 ? 30.997 16.959 -2.693 1.00 64.31 424 SER A N 1
ATOM 3403 C CA . SER A 1 424 ? 29.864 17.610 -2.026 1.00 64.31 424 SER A CA 1
ATOM 3404 C C . SER A 1 424 ? 29.071 18.511 -2.984 1.00 64.31 424 SER A C 1
ATOM 3406 O O . SER A 1 424 ? 27.839 18.535 -2.940 1.00 64.31 424 SER A O 1
ATOM 3408 N N . THR A 1 425 ? 29.744 19.201 -3.915 1.00 71.00 425 THR A N 1
ATOM 3409 C CA . THR A 1 425 ? 29.067 19.987 -4.959 1.00 71.00 425 THR A CA 1
ATOM 3410 C C . THR A 1 425 ? 28.309 19.118 -5.957 1.00 71.00 425 THR A C 1
ATOM 3412 O O . THR A 1 425 ? 27.177 19.463 -6.286 1.00 71.00 425 THR A O 1
ATOM 3415 N N . GLU A 1 426 ? 28.869 17.976 -6.365 1.00 70.06 426 GLU A N 1
ATOM 3416 C CA . GLU A 1 426 ? 28.203 17.008 -7.251 1.00 70.06 426 GLU A CA 1
ATOM 3417 C C . GLU A 1 426 ? 26.965 16.390 -6.578 1.00 70.06 426 GLU A C 1
ATOM 3419 O O . GLU A 1 426 ? 25.898 16.297 -7.184 1.00 70.06 426 GLU A O 1
ATOM 3424 N N . SER A 1 427 ? 27.062 16.052 -5.286 1.00 71.44 427 SER A N 1
ATOM 3425 C CA . SER A 1 427 ? 25.924 15.567 -4.489 1.00 71.44 427 SER A CA 1
ATOM 3426 C C . SER A 1 427 ? 24.803 16.612 -4.381 1.00 71.44 427 SER A C 1
ATOM 3428 O O . SER A 1 427 ? 23.623 16.300 -4.566 1.00 71.44 427 SER A O 1
ATOM 3430 N N . ARG A 1 428 ? 25.158 17.886 -4.158 1.00 78.31 428 ARG A N 1
ATOM 3431 C CA . ARG A 1 428 ? 24.204 19.007 -4.118 1.00 78.31 428 ARG A CA 1
ATOM 3432 C C . ARG A 1 428 ? 23.507 19.225 -5.462 1.00 78.31 428 ARG A C 1
ATOM 3434 O O . ARG A 1 428 ? 22.314 19.516 -5.480 1.00 78.31 428 ARG A O 1
ATOM 3441 N N . GLU A 1 429 ? 24.235 19.106 -6.568 1.00 78.12 429 GLU A N 1
ATOM 3442 C CA . GLU A 1 429 ? 23.684 19.249 -7.918 1.00 78.12 429 GLU A CA 1
ATOM 3443 C C . GLU A 1 429 ? 22.723 18.101 -8.258 1.00 78.12 429 GLU A C 1
ATOM 3445 O O . GLU A 1 429 ? 21.620 18.356 -8.744 1.00 78.12 429 GLU A O 1
ATOM 3450 N N . GLY A 1 430 ? 23.057 16.863 -7.875 1.00 78.75 430 GLY A N 1
ATOM 3451 C CA . GLY A 1 430 ? 22.157 15.712 -8.002 1.00 78.75 430 GLY A CA 1
ATOM 3452 C C . GLY A 1 430 ? 20.855 15.870 -7.207 1.00 78.75 430 GLY A C 1
ATOM 3453 O O . GLY A 1 430 ? 19.767 15.649 -7.742 1.00 78.75 430 GLY A O 1
ATOM 3454 N N . LEU A 1 431 ? 20.939 16.335 -5.955 1.00 74.94 431 LEU A N 1
ATOM 3455 C CA . LEU A 1 431 ? 19.768 16.655 -5.125 1.00 74.94 431 LEU A CA 1
ATOM 3456 C C . LEU A 1 431 ? 18.919 17.782 -5.731 1.00 74.94 431 LEU A C 1
ATOM 3458 O O . LEU A 1 431 ? 17.693 17.686 -5.760 1.00 74.94 431 LEU A O 1
ATOM 3462 N N . MET A 1 432 ? 19.553 18.833 -6.258 1.00 82.12 432 MET A N 1
ATOM 3463 C CA . MET A 1 432 ? 18.856 19.941 -6.918 1.00 82.12 432 MET A CA 1
ATOM 3464 C C . MET A 1 432 ? 18.126 19.478 -8.183 1.00 82.12 432 MET A C 1
ATOM 3466 O O . MET A 1 432 ? 16.981 19.867 -8.409 1.00 82.12 432 MET A O 1
ATOM 3470 N N . GLN A 1 433 ? 18.746 18.598 -8.972 1.00 85.19 433 GLN A N 1
ATOM 3471 C CA . GLN A 1 433 ? 18.129 18.019 -10.161 1.00 85.19 433 GLN A CA 1
ATOM 3472 C C . GLN A 1 433 ? 16.953 17.101 -9.800 1.00 85.19 433 GLN A C 1
ATOM 3474 O O . GLN A 1 433 ? 15.918 17.145 -10.464 1.00 85.19 433 GLN A O 1
ATOM 3479 N N . GLN A 1 434 ? 17.063 16.325 -8.719 1.00 78.12 434 GLN A N 1
ATOM 3480 C CA . GLN A 1 434 ? 15.970 15.487 -8.224 1.00 78.12 434 GLN A CA 1
ATOM 3481 C C . GLN A 1 434 ? 14.776 16.323 -7.733 1.00 78.12 434 GLN A C 1
ATOM 3483 O O . GLN A 1 434 ? 13.629 15.971 -8.012 1.00 78.12 434 GLN A O 1
ATOM 3488 N N . VAL A 1 435 ? 15.030 17.448 -7.055 1.00 81.69 435 VAL A N 1
ATOM 3489 C CA . VAL A 1 435 ? 13.988 18.406 -6.645 1.00 81.69 435 VAL A CA 1
ATOM 3490 C C . VAL A 1 435 ? 13.353 19.094 -7.858 1.00 81.69 435 VAL A C 1
ATOM 3492 O O . VAL A 1 435 ? 12.137 19.250 -7.908 1.00 81.69 435 VAL A O 1
ATOM 3495 N N . ALA A 1 436 ? 14.136 19.459 -8.875 1.00 86.12 436 ALA A N 1
ATOM 3496 C CA . ALA A 1 436 ? 13.596 20.039 -10.105 1.00 86.12 436 ALA A CA 1
ATOM 3497 C C . ALA A 1 436 ? 12.700 19.043 -10.866 1.00 86.12 436 ALA A C 1
ATOM 3499 O O . ALA A 1 436 ? 11.604 19.398 -11.297 1.00 86.12 436 ALA A O 1
ATOM 3500 N N . GLN A 1 437 ? 13.123 17.779 -10.972 1.00 86.31 437 GLN A N 1
ATOM 3501 C CA . GLN A 1 437 ? 12.335 16.714 -11.599 1.00 86.31 437 GLN A CA 1
ATOM 3502 C C . GLN A 1 437 ? 11.049 16.405 -10.824 1.00 86.31 437 GLN A C 1
ATOM 3504 O O . GLN A 1 437 ? 10.003 16.170 -11.432 1.00 86.31 437 GLN A O 1
ATOM 3509 N N . SER A 1 438 ? 11.100 16.399 -9.487 1.00 70.12 438 SER A N 1
ATOM 3510 C CA . SER A 1 438 ? 9.900 16.191 -8.675 1.00 70.12 438 SER A CA 1
ATOM 3511 C C . SER A 1 438 ? 8.929 17.365 -8.806 1.00 70.12 438 SER A C 1
ATOM 3513 O O . SER A 1 438 ? 7.730 17.131 -8.951 1.00 70.12 438 SER A O 1
ATOM 3515 N N . GLN A 1 439 ? 9.432 18.601 -8.863 1.00 84.44 439 GLN A N 1
ATOM 3516 C CA . GLN A 1 439 ? 8.615 19.792 -9.083 1.00 84.44 439 GLN A CA 1
ATOM 3517 C C . GLN A 1 439 ? 7.951 19.789 -10.467 1.00 84.44 439 GLN A C 1
ATOM 3519 O O . GLN A 1 439 ? 6.758 20.061 -10.573 1.00 84.44 439 GLN A O 1
ATOM 3524 N N . GLU A 1 440 ? 8.679 19.416 -11.522 1.00 90.44 440 GLU A N 1
ATOM 3525 C CA . GLU A 1 440 ? 8.112 19.293 -12.869 1.00 90.44 440 GLU A CA 1
ATOM 3526 C C . GLU A 1 440 ? 7.024 18.210 -12.924 1.00 90.44 440 GLU A C 1
ATOM 3528 O O . GLU A 1 440 ? 5.963 18.408 -13.519 1.00 90.44 440 GLU A O 1
ATOM 3533 N N . LYS A 1 441 ? 7.249 17.074 -12.252 1.00 88.44 441 LYS A N 1
ATOM 3534 C CA . LYS A 1 441 ? 6.247 16.010 -12.134 1.00 88.44 441 LYS A CA 1
ATOM 3535 C C . LYS A 1 441 ? 4.985 16.499 -11.422 1.00 88.44 441 LYS A C 1
ATOM 3537 O O . LYS A 1 441 ? 3.890 16.166 -11.867 1.00 88.44 441 LYS A O 1
ATOM 3542 N N . ILE A 1 442 ? 5.126 17.293 -10.360 1.00 84.50 442 ILE A N 1
ATOM 3543 C CA . ILE A 1 442 ? 3.991 17.918 -9.665 1.00 84.50 442 ILE A CA 1
ATOM 3544 C C . ILE A 1 442 ? 3.234 18.843 -10.622 1.00 84.50 442 ILE A C 1
ATOM 3546 O O . ILE A 1 442 ? 2.024 18.694 -10.758 1.00 84.50 442 ILE A O 1
ATOM 3550 N N . SER A 1 443 ? 3.927 19.710 -11.366 1.00 86.25 443 SER A N 1
ATOM 3551 C CA . SER A 1 443 ? 3.276 20.609 -12.327 1.00 86.25 443 SER A CA 1
ATOM 3552 C C . SER A 1 443 ? 2.536 19.870 -13.449 1.00 86.25 443 SER A C 1
ATOM 3554 O O . SER A 1 443 ? 1.460 20.303 -13.854 1.00 86.25 443 SER A O 1
ATOM 3556 N N . ARG A 1 444 ? 3.052 18.732 -13.937 1.00 89.56 444 ARG A N 1
ATOM 3557 C CA . ARG A 1 444 ? 2.326 17.893 -14.913 1.00 89.56 444 ARG A CA 1
ATOM 3558 C C . ARG A 1 444 ? 1.069 17.267 -14.308 1.00 89.56 444 ARG A C 1
ATOM 3560 O O . ARG A 1 444 ? 0.015 17.307 -14.931 1.00 89.56 444 ARG A O 1
ATOM 3567 N N . LEU A 1 445 ? 1.159 16.748 -13.082 1.00 82.25 445 LEU A N 1
ATOM 3568 C CA . LEU A 1 445 ? 0.000 16.195 -12.373 1.00 82.25 445 LEU A CA 1
ATOM 3569 C C . LEU A 1 445 ? -1.063 17.266 -12.085 1.00 82.25 445 LEU A C 1
ATOM 3571 O O . LEU A 1 445 ? -2.257 16.984 -12.146 1.00 82.25 445 LEU A O 1
ATOM 3575 N N . GLU A 1 446 ? -0.651 18.503 -11.808 1.00 86.56 446 GLU A N 1
ATOM 3576 C CA . GLU A 1 446 ? -1.563 19.642 -11.670 1.00 86.56 446 GLU A CA 1
ATOM 3577 C C . GLU A 1 446 ? -2.271 19.968 -12.994 1.00 86.56 446 GLU A C 1
ATOM 3579 O O . GLU A 1 446 ? -3.484 20.169 -12.996 1.00 86.56 446 GLU A O 1
ATOM 3584 N N . GLN A 1 447 ? -1.559 19.945 -14.127 1.00 91.12 447 GLN A N 1
ATOM 3585 C CA . GLN A 1 447 ? -2.163 20.126 -15.455 1.00 91.12 447 GLN A CA 1
ATOM 3586 C C . GLN A 1 447 ? -3.151 19.004 -15.804 1.00 91.12 447 GLN A C 1
ATOM 3588 O O . GLN A 1 447 ? -4.240 19.283 -16.302 1.00 91.12 447 GLN A O 1
ATOM 3593 N N . GLU A 1 448 ? -2.810 17.747 -15.513 1.00 86.31 448 GLU A N 1
ATOM 3594 C CA . GLU A 1 448 ? -3.706 16.602 -15.720 1.00 86.31 448 GLU A CA 1
ATOM 3595 C C . GLU A 1 448 ? -4.958 16.702 -14.842 1.00 86.31 448 GLU A C 1
ATOM 3597 O O . GLU A 1 448 ? -6.068 16.469 -15.316 1.00 86.31 448 GLU A O 1
ATOM 3602 N N . LYS A 1 449 ? -4.810 17.109 -13.576 1.00 91.12 449 LYS A N 1
ATOM 3603 C CA . LYS A 1 449 ? -5.944 17.367 -12.680 1.00 91.12 449 LYS A CA 1
ATOM 3604 C C . LYS A 1 449 ? -6.882 18.431 -13.259 1.00 91.12 449 LYS A C 1
ATOM 3606 O O . LYS A 1 449 ? -8.095 18.229 -13.244 1.00 91.12 449 LYS A O 1
ATOM 3611 N N . GLU A 1 450 ? -6.345 19.545 -13.757 1.00 90.88 450 GLU A N 1
ATOM 3612 C CA . GLU A 1 450 ? -7.141 20.600 -14.402 1.00 90.88 450 GLU A CA 1
ATOM 3613 C C . GLU A 1 450 ? -7.817 20.093 -15.687 1.00 90.88 450 GLU A C 1
ATOM 3615 O O . GLU A 1 450 ? -9.002 20.349 -15.898 1.00 90.88 450 GLU A O 1
ATOM 3620 N N . HIS A 1 451 ? -7.113 19.309 -16.511 1.00 91.69 451 HIS A N 1
ATOM 3621 C CA . HIS A 1 451 ? -7.677 18.676 -17.707 1.00 91.69 451 HIS A CA 1
ATOM 3622 C C . HIS A 1 451 ? -8.887 17.794 -17.368 1.00 91.69 451 HIS A C 1
ATOM 3624 O O . HIS A 1 451 ? -9.974 17.992 -17.912 1.00 91.69 451 HIS A O 1
ATOM 3630 N N . TRP A 1 452 ? -8.731 16.862 -16.422 1.00 88.25 452 TRP A N 1
ATOM 3631 C CA . TRP A 1 452 ? -9.815 15.967 -16.011 1.00 88.25 452 TRP A CA 1
ATOM 3632 C C . TRP A 1 452 ? -10.971 16.713 -15.337 1.00 88.25 452 TRP A C 1
ATOM 3634 O O . TRP A 1 452 ? -12.132 16.344 -15.518 1.00 88.25 452 TRP A O 1
ATOM 3644 N N . LEU A 1 453 ? -10.689 17.793 -14.601 1.00 91.94 453 LEU A N 1
ATOM 3645 C CA . LEU A 1 453 ? -11.724 18.655 -14.029 1.00 91.94 453 LEU A CA 1
ATOM 3646 C C . LEU A 1 453 ? -12.561 19.334 -15.124 1.00 91.94 453 LEU A C 1
ATOM 3648 O O . LEU A 1 453 ? -13.789 19.365 -15.023 1.00 91.94 453 LEU A O 1
ATOM 3652 N N . LEU A 1 454 ? -11.917 19.853 -16.172 1.00 94.06 454 LEU A N 1
ATOM 3653 C CA . LEU A 1 454 ? -12.602 20.450 -17.321 1.00 94.06 454 LEU A CA 1
ATOM 3654 C C . LEU A 1 454 ? -13.428 19.413 -18.088 1.00 94.06 454 LEU A C 1
ATOM 3656 O O . LEU A 1 454 ? -14.561 19.695 -18.481 1.00 94.06 454 LEU A O 1
ATOM 3660 N N . GLU A 1 455 ? -12.900 18.204 -18.264 1.00 90.00 455 GLU A N 1
ATOM 3661 C CA . GLU A 1 455 ? -13.604 17.117 -18.943 1.00 90.00 455 GLU A CA 1
ATOM 3662 C C . GLU A 1 455 ? -14.847 16.662 -18.162 1.00 90.00 455 GLU A C 1
ATOM 3664 O O . GLU A 1 455 ? -15.925 16.504 -18.743 1.00 90.00 455 GLU A O 1
ATOM 3669 N N . ALA A 1 456 ? -14.748 16.568 -16.832 1.00 88.00 456 ALA A N 1
ATOM 3670 C CA . ALA A 1 456 ? -15.885 16.284 -15.960 1.00 88.00 456 ALA A CA 1
ATOM 3671 C C . ALA A 1 456 ? -16.960 17.386 -16.028 1.00 88.00 456 ALA A C 1
ATOM 3673 O O . ALA A 1 456 ? -18.152 17.085 -16.134 1.00 88.00 456 ALA A O 1
ATOM 3674 N N . GLN A 1 457 ? -16.557 18.662 -16.029 1.00 90.75 457 GLN A N 1
ATOM 3675 C CA . GLN A 1 457 ? -17.483 19.790 -16.189 1.00 90.75 457 GLN A CA 1
ATOM 3676 C C . GLN A 1 457 ? -18.178 19.768 -17.557 1.00 90.75 457 GLN A C 1
ATOM 3678 O O . GLN A 1 457 ? -19.392 19.964 -17.641 1.00 90.75 457 GLN A O 1
ATOM 3683 N N . LEU A 1 458 ? -17.441 19.478 -18.633 1.00 89.75 458 LEU A N 1
ATOM 3684 C CA . LEU A 1 458 ? -18.010 19.342 -19.973 1.00 89.75 458 LEU A CA 1
ATOM 3685 C C . LEU A 1 458 ? -19.008 18.176 -20.041 1.00 89.75 458 LEU A C 1
ATOM 3687 O O . LEU A 1 458 ? -20.077 18.315 -20.643 1.00 89.75 458 LEU A O 1
ATOM 3691 N N . GLY A 1 459 ? -18.695 17.054 -19.389 1.00 88.25 459 GLY A N 1
ATOM 3692 C CA . GLY A 1 459 ? -19.601 15.917 -19.228 1.00 88.25 459 GLY A CA 1
ATOM 3693 C C . GLY A 1 459 ? -20.897 16.298 -18.509 1.00 88.25 459 GLY A C 1
ATOM 3694 O O . GLY A 1 459 ? -21.983 15.968 -18.984 1.00 88.25 459 GLY A O 1
ATOM 3695 N N . GLN A 1 460 ? -20.806 17.073 -17.426 1.00 86.00 460 GLN A N 1
ATOM 3696 C CA . GLN A 1 460 ? -21.972 17.556 -16.683 1.00 86.00 460 GLN A CA 1
ATOM 3697 C C . GLN A 1 460 ? -22.861 18.479 -17.532 1.00 86.00 460 GLN A C 1
ATOM 3699 O O . GLN A 1 460 ? -24.084 18.341 -17.514 1.00 86.00 460 GLN A O 1
ATOM 3704 N N . VAL A 1 461 ? -22.264 19.374 -18.326 1.00 90.69 461 VAL A N 1
ATOM 3705 C CA . VAL A 1 461 ? -23.006 20.247 -19.253 1.00 90.69 461 VAL A CA 1
ATOM 3706 C C . VAL A 1 461 ? -23.701 19.436 -20.350 1.00 90.69 461 VAL A C 1
ATOM 3708 O O . VAL A 1 461 ? -24.854 19.716 -20.681 1.00 90.69 461 VAL A O 1
ATOM 3711 N N . ARG A 1 462 ? -23.035 18.418 -20.913 1.00 91.75 462 ARG A N 1
ATOM 3712 C CA . ARG A 1 462 ? -23.648 17.515 -21.904 1.00 91.75 462 ARG A CA 1
ATOM 3713 C C . ARG A 1 462 ? -24.832 16.760 -21.307 1.00 91.75 462 ARG A C 1
ATOM 3715 O O . ARG A 1 462 ? -25.889 16.725 -21.927 1.00 91.75 462 ARG A O 1
ATOM 3722 N N . LEU A 1 463 ? -24.682 16.237 -20.091 1.00 88.62 463 LEU A N 1
ATOM 3723 C CA . LEU A 1 463 ? -25.759 15.545 -19.388 1.00 88.62 463 LEU A CA 1
ATOM 3724 C C . LEU A 1 463 ? -26.950 16.475 -19.113 1.00 88.62 463 LEU A C 1
ATOM 3726 O O . LEU A 1 463 ? -28.085 16.092 -19.365 1.00 88.62 463 LEU A O 1
ATOM 3730 N N . GLN A 1 464 ? -26.712 17.710 -18.660 1.00 90.81 464 GLN A N 1
ATOM 3731 C CA . GLN A 1 464 ? -27.784 18.693 -18.457 1.00 90.81 464 GLN A CA 1
ATOM 3732 C C . GLN A 1 464 ? -28.529 19.029 -19.753 1.00 90.81 464 GLN A C 1
ATOM 3734 O O . GLN A 1 464 ? -29.754 19.138 -19.735 1.00 90.81 464 GLN A O 1
ATOM 3739 N N . LYS A 1 465 ? -27.813 19.162 -20.878 1.00 90.88 465 LYS A N 1
ATOM 3740 C CA . LYS A 1 465 ? -28.437 19.361 -22.195 1.00 90.88 465 LYS A CA 1
ATOM 3741 C C . LYS A 1 465 ? -29.295 18.168 -22.604 1.00 90.88 465 LYS A C 1
ATOM 3743 O O . LYS A 1 465 ? -30.394 18.372 -23.108 1.00 90.88 465 LYS A O 1
ATOM 3748 N N . GLU A 1 466 ? -28.828 16.946 -22.361 1.00 83.12 466 GLU A N 1
ATOM 3749 C CA . GLU A 1 466 ? -29.593 15.744 -22.697 1.00 83.12 466 GLU A CA 1
ATOM 3750 C C . GLU A 1 466 ? -30.828 15.591 -21.800 1.00 83.12 466 GLU A C 1
ATOM 3752 O O . GLU A 1 466 ? -31.905 15.289 -22.297 1.00 83.12 466 GLU A O 1
ATOM 3757 N N . ILE A 1 467 ? -30.724 15.919 -20.507 1.00 89.38 467 ILE A N 1
ATOM 3758 C CA . ILE A 1 467 ? -31.875 15.975 -19.590 1.00 89.38 467 ILE A CA 1
ATOM 3759 C C . ILE A 1 467 ? -32.907 17.003 -20.072 1.00 89.38 467 ILE A C 1
ATOM 3761 O O . ILE A 1 467 ? -34.100 16.713 -20.092 1.00 89.38 467 ILE A O 1
ATOM 3765 N N . GLN A 1 468 ? -32.471 18.192 -20.502 1.00 88.69 468 GLN A N 1
ATOM 3766 C CA . GLN A 1 468 ? -33.372 19.198 -21.076 1.00 88.69 468 GLN A CA 1
ATOM 3767 C C . GLN A 1 468 ? -34.022 18.712 -22.376 1.00 88.69 468 GLN A C 1
ATOM 3769 O O . GLN A 1 468 ? -35.199 18.979 -22.603 1.00 88.69 468 GLN A O 1
ATOM 3774 N N . ARG A 1 469 ? -33.281 17.984 -23.217 1.00 88.56 469 ARG A N 1
ATOM 3775 C CA . ARG A 1 469 ? -33.795 17.396 -24.459 1.00 88.56 469 ARG A CA 1
ATOM 3776 C C . ARG A 1 469 ? -34.837 16.314 -24.188 1.00 88.56 469 ARG A C 1
ATOM 3778 O O . ARG A 1 469 ? -35.878 16.313 -24.834 1.00 88.56 469 ARG A O 1
ATOM 3785 N N . ILE A 1 470 ? -34.583 15.442 -23.213 1.00 85.69 470 ILE A N 1
ATOM 3786 C CA . ILE A 1 470 ? -35.536 14.423 -22.756 1.00 85.69 470 ILE A CA 1
ATOM 3787 C C . ILE A 1 470 ? -36.795 15.103 -22.217 1.00 85.69 470 ILE A C 1
ATOM 3789 O O . ILE A 1 470 ? -37.883 14.779 -22.673 1.00 85.69 470 ILE A O 1
ATOM 3793 N N . ALA A 1 471 ? -36.662 16.127 -21.369 1.00 85.31 471 ALA A N 1
ATOM 3794 C CA . ALA A 1 471 ? -37.807 16.878 -20.853 1.00 85.31 471 ALA A CA 1
ATOM 3795 C C . ALA A 1 471 ? -38.622 17.575 -21.965 1.00 85.31 471 ALA A C 1
ATOM 3797 O O . ALA A 1 471 ? -39.848 17.642 -21.892 1.00 85.31 471 ALA A O 1
ATOM 3798 N N . GLN A 1 472 ? -37.966 18.078 -23.019 1.00 82.94 472 GLN A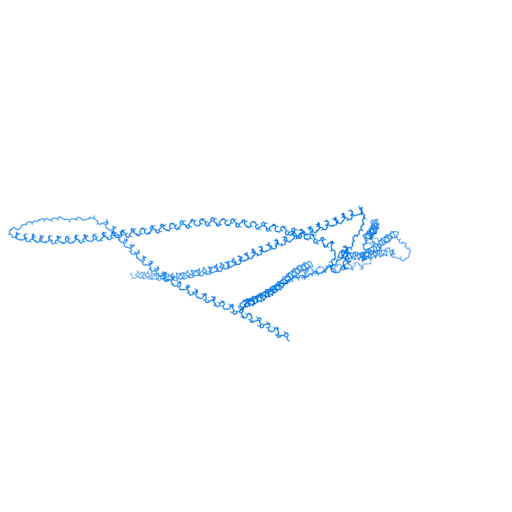 N 1
ATOM 3799 C CA . GLN A 1 472 ? -38.641 18.648 -24.194 1.00 82.94 472 GLN A CA 1
ATOM 3800 C C . GLN A 1 472 ? -39.388 17.584 -25.009 1.00 82.94 472 GLN A C 1
ATOM 3802 O O . GLN A 1 472 ? -40.508 17.838 -25.449 1.00 82.94 472 GLN A O 1
ATOM 3807 N N . LEU A 1 473 ? -38.793 16.403 -25.197 1.00 80.38 473 LEU A N 1
ATOM 3808 C CA . LEU A 1 473 ? -39.431 15.276 -25.883 1.00 80.38 473 LEU A CA 1
ATOM 3809 C C . LEU A 1 473 ? -40.608 14.717 -25.068 1.00 80.38 473 LEU A C 1
ATOM 3811 O O . LEU A 1 473 ? -41.668 14.456 -25.628 1.00 80.38 473 LEU A O 1
ATOM 3815 N N . GLU A 1 474 ? -40.473 14.612 -23.747 1.00 80.62 474 GLU A N 1
ATOM 3816 C CA . GLU A 1 474 ? -41.553 14.208 -22.840 1.00 80.62 474 GLU A CA 1
ATOM 3817 C C . GLU A 1 474 ? -42.721 15.205 -22.872 1.00 80.62 474 GLU A C 1
ATOM 3819 O O . GLU A 1 474 ? -43.874 14.780 -22.960 1.00 80.62 474 GLU A O 1
ATOM 3824 N N . ALA A 1 475 ? -42.442 16.516 -22.903 1.00 77.06 475 ALA A N 1
ATOM 3825 C CA . ALA A 1 475 ? -43.451 17.573 -23.037 1.00 77.06 475 ALA A CA 1
ATOM 3826 C C . ALA A 1 475 ? -44.180 17.550 -24.398 1.00 77.06 475 ALA A C 1
ATOM 3828 O O . ALA A 1 475 ? -45.378 17.838 -24.476 1.00 77.06 475 ALA A O 1
ATOM 3829 N N . GLN A 1 476 ? -43.481 17.171 -25.474 1.00 71.44 476 GLN A N 1
ATOM 3830 C CA . GLN A 1 476 ? -44.084 16.958 -26.796 1.00 71.44 476 GLN A CA 1
ATOM 3831 C C . GLN A 1 476 ? -44.976 15.709 -26.817 1.00 71.44 476 GLN A C 1
ATOM 3833 O O . GLN A 1 476 ? -46.037 15.727 -27.434 1.00 71.44 476 GLN A O 1
ATOM 3838 N N . ILE A 1 477 ? -44.613 14.657 -26.076 1.00 65.31 477 ILE A N 1
ATOM 3839 C CA . ILE A 1 477 ? -45.442 13.452 -25.917 1.00 65.31 477 ILE A CA 1
ATOM 3840 C C . ILE A 1 477 ? -46.701 13.742 -25.071 1.00 65.31 477 ILE A C 1
ATOM 3842 O O . ILE A 1 477 ? -47.733 13.105 -25.271 1.00 65.31 477 ILE A O 1
ATOM 3846 N N . THR A 1 478 ? -46.670 14.735 -24.169 1.00 62.62 478 THR A N 1
ATOM 3847 C CA . THR A 1 478 ? -47.818 15.089 -23.307 1.00 62.62 478 THR A CA 1
ATOM 3848 C C . THR A 1 478 ? -48.831 16.068 -23.927 1.00 62.62 478 THR A C 1
ATOM 3850 O O . THR A 1 478 ? -49.916 16.215 -23.367 1.00 62.62 478 THR A O 1
ATOM 3853 N N . THR A 1 479 ? -48.535 16.731 -25.058 1.00 50.66 479 THR A N 1
ATOM 3854 C CA . THR A 1 479 ? -49.361 17.841 -25.604 1.00 50.66 479 THR A CA 1
ATOM 3855 C C . THR A 1 479 ? -50.225 17.546 -26.847 1.00 50.66 479 THR A C 1
ATOM 3857 O O . THR A 1 479 ? -50.963 18.434 -27.266 1.00 50.66 479 THR A O 1
ATOM 3860 N N . GLY A 1 480 ? -50.300 16.303 -27.344 1.00 41.38 480 GLY A N 1
ATOM 3861 C CA . GLY A 1 480 ? -51.535 15.796 -27.979 1.00 41.38 480 GLY A CA 1
ATOM 3862 C C . GLY A 1 480 ? -51.488 15.171 -29.390 1.00 41.38 480 GLY A C 1
ATOM 3863 O O . GLY A 1 480 ? -50.888 15.705 -30.311 1.00 41.38 480 GLY A O 1
ATOM 3864 N N . HIS A 1 481 ? -52.280 14.089 -29.494 1.00 34.09 481 HIS A N 1
ATOM 3865 C CA . HIS A 1 481 ? -53.070 13.510 -30.608 1.00 34.09 481 HIS A CA 1
ATOM 3866 C C . HIS A 1 481 ? -52.423 12.829 -31.856 1.00 34.09 481 HIS A C 1
ATOM 3868 O O . HIS A 1 481 ? -51.509 13.381 -32.461 1.00 34.09 481 HIS A O 1
ATOM 3874 N N . PRO A 1 482 ? -52.954 11.650 -32.286 1.00 60.94 482 PRO A N 1
ATOM 3875 C CA . PRO A 1 482 ? -52.687 10.975 -33.578 1.00 60.94 482 PRO A CA 1
ATOM 3876 C C . PRO A 1 482 ? -53.615 11.547 -34.687 1.00 60.94 482 PRO A C 1
ATOM 3878 O O . PRO A 1 482 ? -54.654 12.100 -34.308 1.00 60.94 482 PRO A O 1
ATOM 3881 N N . PRO A 1 483 ? -53.325 11.461 -36.017 1.00 44.09 483 PRO A N 1
ATOM 3882 C CA . PRO A 1 483 ? -53.522 10.207 -36.781 1.00 44.09 483 PRO A CA 1
ATOM 3883 C C . PRO A 1 483 ? -52.737 10.028 -38.128 1.00 44.09 483 PRO A C 1
ATOM 3885 O O . PRO A 1 483 ? -52.116 10.943 -38.653 1.00 44.09 483 PRO A O 1
ATOM 3888 N N . GLU A 1 484 ? -52.839 8.802 -38.670 1.00 30.39 484 GLU A N 1
ATOM 3889 C CA . GLU A 1 484 ? -53.112 8.425 -40.084 1.00 30.39 484 GLU A CA 1
ATOM 3890 C C . GLU A 1 484 ? -52.082 8.503 -41.253 1.00 30.39 484 GLU A C 1
ATOM 3892 O O . GLU A 1 484 ? -51.708 9.560 -41.742 1.00 30.39 484 GLU A O 1
ATOM 3897 N N . THR A 1 485 ? -51.754 7.287 -41.746 1.00 37.00 485 THR A N 1
ATOM 3898 C CA . THR A 1 485 ? -51.752 6.743 -43.139 1.00 37.00 485 THR A CA 1
ATOM 3899 C C . THR A 1 485 ? -51.113 7.474 -44.329 1.00 37.00 485 THR A C 1
ATOM 3901 O O . THR A 1 485 ? -51.394 8.633 -44.562 1.00 37.00 485 THR A O 1
ATOM 3904 N N . HIS A 1 486 ? -50.367 6.712 -45.158 1.00 32.66 486 HIS A N 1
ATOM 3905 C CA . HIS A 1 486 ? -50.488 6.485 -46.631 1.00 32.66 486 HIS A CA 1
ATOM 3906 C C . HIS A 1 486 ? -49.216 5.713 -47.095 1.00 32.66 486 HIS A C 1
ATOM 3908 O O . HIS A 1 486 ? -48.113 6.195 -46.880 1.00 32.66 486 HIS A O 1
ATOM 3914 N N . SER A 1 487 ? -49.237 4.407 -47.407 1.00 31.00 487 SER A N 1
ATOM 3915 C CA . SER A 1 487 ? -49.638 3.682 -48.641 1.00 31.00 487 SER A CA 1
ATOM 3916 C C . SER A 1 487 ? -48.826 3.936 -49.929 1.00 31.00 487 SER A C 1
ATOM 3918 O O . SER A 1 487 ? -48.646 5.085 -50.312 1.00 31.00 487 SER A O 1
ATOM 3920 N N . ALA A 1 488 ? -48.534 2.815 -50.624 1.00 28.72 488 ALA A N 1
ATOM 3921 C CA . ALA A 1 488 ? -48.201 2.620 -52.055 1.00 28.72 488 ALA A CA 1
ATOM 3922 C C . ALA A 1 488 ? -46.780 3.001 -52.539 1.00 28.72 488 ALA A C 1
ATOM 3924 O O . ALA A 1 488 ? -46.159 3.885 -51.970 1.00 28.72 488 ALA A O 1
ATOM 3925 N N . ALA A 1 489 ? -46.199 2.468 -53.621 1.00 28.44 489 ALA A N 1
ATOM 3926 C CA . ALA A 1 489 ? -46.306 1.263 -54.465 1.00 28.44 489 ALA A CA 1
ATOM 3927 C C . ALA A 1 489 ? -45.285 1.459 -55.627 1.00 28.44 489 ALA A C 1
ATOM 3929 O O . ALA A 1 489 ? -44.933 2.595 -55.925 1.00 28.44 489 ALA A O 1
ATOM 3930 N N . ASP A 1 490 ? -44.877 0.360 -56.274 1.00 25.55 490 ASP A N 1
ATOM 3931 C CA . ASP A 1 490 ? -44.456 0.211 -57.689 1.00 25.55 490 ASP A CA 1
ATOM 3932 C C . ASP A 1 490 ? -43.258 0.965 -58.332 1.00 25.55 490 ASP A C 1
ATOM 3934 O O . ASP A 1 490 ? -43.343 2.144 -58.655 1.00 25.55 490 ASP A O 1
ATOM 3938 N N . GLY A 1 491 ? -42.226 0.160 -58.676 1.00 27.70 491 GLY A N 1
ATOM 3939 C CA . GLY A 1 491 ? -41.627 -0.067 -60.025 1.00 27.70 491 GLY A CA 1
ATOM 3940 C C . GLY A 1 491 ? -40.816 1.039 -60.743 1.00 27.70 491 GLY A C 1
ATOM 3941 O O . GLY A 1 491 ? -40.863 2.193 -60.334 1.00 27.70 491 GLY A O 1
ATOM 3942 N N . PRO A 1 492 ? -40.195 0.774 -61.925 1.00 43.53 492 PRO A N 1
ATOM 3943 C CA . PRO A 1 492 ? -39.448 -0.401 -62.434 1.00 43.53 492 PRO A CA 1
ATOM 3944 C C . PRO A 1 492 ? -38.095 -0.024 -63.149 1.00 43.53 492 PRO A C 1
ATOM 3946 O O . PRO A 1 492 ? -37.673 1.127 -63.112 1.00 43.53 492 PRO A O 1
ATOM 3949 N N . ASP A 1 493 ? -37.430 -1.013 -63.781 1.00 34.84 493 ASP A N 1
ATOM 3950 C CA . ASP A 1 493 ? -36.142 -1.019 -64.542 1.00 34.84 493 ASP A CA 1
ATOM 3951 C C . ASP A 1 493 ? -35.910 0.087 -65.618 1.00 34.84 493 ASP A C 1
ATOM 3953 O O . ASP A 1 493 ? -36.834 0.823 -65.973 1.00 34.84 493 ASP A O 1
ATOM 3957 N N . PRO A 1 494 ? -34.702 0.160 -66.243 1.00 43.25 494 PRO A N 1
ATOM 3958 C CA . PRO A 1 494 ? -34.576 -0.471 -67.572 1.00 43.25 494 PRO A CA 1
ATOM 3959 C C . PRO A 1 494 ? -33.229 -1.153 -67.931 1.00 43.25 494 PRO A C 1
ATOM 3961 O O . PRO A 1 494 ? -32.142 -0.808 -67.473 1.00 43.25 494 PRO A O 1
ATOM 3964 N N . MET A 1 495 ? -33.396 -2.100 -68.861 1.00 32.56 495 MET A N 1
ATOM 3965 C CA . MET A 1 495 ? -32.482 -2.912 -69.680 1.00 32.56 495 MET A CA 1
ATOM 3966 C C . MET A 1 495 ? -31.346 -2.201 -70.448 1.00 32.56 495 MET A C 1
ATOM 3968 O O . MET A 1 495 ? -31.473 -1.039 -70.823 1.00 32.56 495 MET A O 1
ATOM 3972 N N . CYS A 1 496 ? -30.353 -3.003 -70.875 1.00 29.28 496 CYS A N 1
ATOM 3973 C CA . CYS A 1 496 ? -29.908 -3.187 -72.283 1.00 29.28 496 CYS A CA 1
ATOM 3974 C C . CYS A 1 496 ? -29.071 -4.495 -72.371 1.00 29.28 496 CYS A C 1
ATOM 3976 O O . CYS A 1 496 ? -28.159 -4.663 -71.570 1.00 29.28 496 CYS A O 1
ATOM 3978 N N . ALA A 1 497 ? -29.499 -5.542 -73.101 1.00 31.16 497 ALA A N 1
ATOM 3979 C CA . ALA A 1 497 ? -29.312 -5.809 -74.548 1.00 31.16 497 ALA A CA 1
ATOM 3980 C C . ALA A 1 497 ? -27.866 -6.240 -74.889 1.00 31.16 497 ALA A C 1
ATOM 3982 O O . ALA A 1 497 ? -26.937 -5.607 -74.411 1.00 31.16 497 ALA A O 1
ATOM 3983 N N . ASP A 1 498 ? -27.531 -7.210 -75.740 1.00 26.06 498 ASP A N 1
ATOM 3984 C CA . ASP A 1 498 ? -28.136 -8.370 -76.424 1.00 26.06 498 ASP A CA 1
ATOM 3985 C C . ASP A 1 498 ? -26.931 -9.050 -77.145 1.00 26.06 498 ASP A C 1
ATOM 3987 O O . ASP A 1 498 ? -26.065 -8.303 -77.589 1.00 26.06 498 ASP A O 1
ATOM 3991 N N . ALA A 1 499 ? -26.872 -10.397 -77.171 1.00 37.38 499 ALA A N 1
ATOM 3992 C CA . ALA A 1 499 ? -26.137 -11.409 -77.997 1.00 37.38 499 ALA A CA 1
ATOM 3993 C C . ALA A 1 499 ? -24.881 -11.042 -78.877 1.00 37.38 499 ALA A C 1
ATOM 3995 O O . ALA A 1 499 ? -24.567 -9.871 -79.036 1.00 37.38 499 ALA A O 1
ATOM 3996 N N . PRO A 1 500 ? -24.146 -11.973 -79.558 1.00 41.03 500 PRO A N 1
ATOM 3997 C CA . PRO A 1 500 ? -24.314 -13.431 -79.717 1.00 41.03 500 PRO A CA 1
ATOM 3998 C C . PRO A 1 500 ? -23.010 -14.297 -79.642 1.00 41.03 500 PRO A C 1
ATOM 4000 O O . PRO A 1 500 ? -21.888 -13.816 -79.769 1.00 41.03 500 PRO A O 1
ATOM 4003 N N . GLU A 1 501 ? -23.176 -15.618 -79.497 1.00 36.81 501 GLU A N 1
ATOM 4004 C CA . GLU A 1 501 ? -22.203 -16.683 -79.866 1.00 36.81 501 GLU A CA 1
ATOM 4005 C C . GLU A 1 501 ? -22.015 -16.753 -81.411 1.00 36.81 501 GLU A C 1
ATOM 4007 O O . GLU A 1 501 ? -22.915 -16.241 -82.088 1.00 36.81 501 GLU A O 1
ATOM 4012 N N . PRO A 1 502 ? -20.979 -17.395 -82.040 1.00 53.62 502 PRO A N 1
ATOM 4013 C CA . PRO A 1 502 ? -20.502 -18.767 -81.734 1.00 53.62 502 PRO A CA 1
ATOM 4014 C C . PRO A 1 502 ? -19.031 -19.149 -82.124 1.00 53.62 502 PRO A C 1
ATOM 4016 O O . PRO A 1 502 ? -18.284 -18.366 -82.699 1.00 53.62 502 PRO A O 1
ATOM 4019 N N . LEU A 1 503 ? -18.703 -20.440 -81.903 1.00 33.62 503 LEU A N 1
ATOM 4020 C CA . LEU A 1 503 ? -17.723 -21.328 -82.589 1.00 33.62 503 LEU A CA 1
ATOM 4021 C C . LEU A 1 503 ? -16.378 -21.681 -81.902 1.00 33.62 503 LEU A C 1
ATOM 4023 O O . LEU A 1 503 ? -15.439 -20.900 -81.854 1.00 33.62 503 LEU A O 1
ATOM 4027 N N . GLN A 1 504 ? -16.323 -22.960 -81.493 1.00 39.47 504 GLN A N 1
ATOM 4028 C CA . GLN A 1 504 ? -15.249 -23.964 -81.651 1.00 39.47 504 GLN A CA 1
ATOM 4029 C C . GLN A 1 504 ? -13.777 -23.567 -81.406 1.00 39.47 504 GLN A C 1
ATOM 4031 O O . GLN A 1 504 ? -13.121 -23.051 -82.299 1.00 39.47 504 GLN A O 1
ATOM 4036 N N . ASP A 1 505 ? -13.220 -24.025 -80.271 1.00 32.47 505 ASP A N 1
ATOM 4037 C CA . ASP A 1 505 ? -11.931 -24.747 -80.251 1.00 32.47 505 ASP A CA 1
ATOM 4038 C C . ASP A 1 505 ? -11.733 -25.539 -78.937 1.00 32.47 505 ASP A C 1
ATOM 4040 O O . ASP A 1 505 ? -11.358 -25.026 -77.881 1.00 32.47 505 ASP A O 1
ATOM 4044 N N . THR A 1 506 ? -12.015 -26.842 -78.981 1.00 43.25 506 THR A N 1
ATOM 4045 C CA . THR A 1 506 ? -12.207 -27.728 -77.814 1.00 43.25 506 THR A CA 1
ATOM 4046 C C . THR A 1 506 ? -10.906 -28.246 -77.174 1.00 43.25 506 THR A C 1
ATOM 4048 O O . THR A 1 506 ? -10.933 -29.215 -76.421 1.00 43.25 506 THR A O 1
ATOM 4051 N N . SER A 1 507 ? -9.754 -27.616 -77.429 1.00 47.16 507 SER A N 1
ATOM 4052 C CA . SER A 1 507 ? -8.468 -28.033 -76.834 1.00 47.16 507 SER A CA 1
ATOM 4053 C C . SER A 1 507 ? -7.780 -26.962 -75.980 1.00 47.16 507 SER A C 1
ATOM 4055 O O . SER A 1 507 ? -6.883 -27.305 -75.213 1.00 47.16 507 SER A O 1
ATOM 4057 N N . VAL A 1 508 ? -8.184 -25.690 -76.073 1.00 47.34 508 VAL A N 1
ATOM 4058 C CA . VAL A 1 508 ? -7.602 -24.589 -75.274 1.00 47.34 508 VAL A CA 1
ATOM 4059 C C . VAL A 1 508 ? -8.542 -24.166 -74.137 1.00 47.34 508 VAL A C 1
ATOM 4061 O O . VAL A 1 508 ? -8.082 -23.746 -73.075 1.00 47.34 508 VAL A O 1
ATOM 4064 N N . VAL A 1 509 ? -9.852 -24.381 -74.304 1.00 48.88 509 VAL A N 1
ATOM 4065 C CA . VAL A 1 509 ? -10.893 -24.031 -73.322 1.00 48.88 509 VAL A CA 1
ATOM 4066 C C . VAL A 1 509 ? -10.734 -24.796 -72.001 1.00 48.88 509 VAL A C 1
ATOM 4068 O O . VAL A 1 509 ? -10.888 -24.199 -70.944 1.00 48.88 509 VAL A O 1
ATOM 4071 N N . SER A 1 510 ? -10.292 -26.062 -72.011 1.00 49.28 510 SER A N 1
ATOM 4072 C CA . SER A 1 510 ? -10.111 -26.827 -70.762 1.00 49.28 510 SER A CA 1
ATOM 4073 C C . SER A 1 510 ? -8.986 -26.284 -69.868 1.00 49.28 510 SER A C 1
ATOM 4075 O O . SER A 1 510 ? -9.068 -26.396 -68.645 1.00 49.28 510 SER A O 1
ATOM 4077 N N . VAL A 1 511 ? -7.950 -25.664 -70.447 1.00 52.84 511 VAL A N 1
ATOM 4078 C CA . VAL A 1 511 ? -6.815 -25.090 -69.702 1.00 52.84 511 VAL A CA 1
ATOM 4079 C C . VAL A 1 511 ? -7.148 -23.692 -69.181 1.00 52.84 511 VAL A C 1
ATOM 4081 O O . VAL A 1 511 ? -6.754 -23.351 -68.064 1.00 52.84 511 VAL A O 1
ATOM 4084 N N . VAL A 1 512 ? -7.897 -22.898 -69.952 1.00 53.34 512 VAL A N 1
ATOM 4085 C CA . VAL A 1 512 ? -8.369 -21.567 -69.533 1.00 53.34 512 VAL A CA 1
ATOM 4086 C C . VAL A 1 512 ? -9.426 -21.695 -68.437 1.00 53.34 512 VAL A C 1
ATOM 4088 O O . VAL A 1 512 ? -9.264 -21.062 -67.394 1.00 53.34 512 VAL A O 1
ATOM 4091 N N . ASP A 1 513 ? -10.394 -22.607 -68.584 1.00 57.25 513 ASP A N 1
ATOM 4092 C CA . ASP A 1 513 ? -11.343 -22.931 -67.517 1.00 57.25 513 ASP A CA 1
ATOM 4093 C C . ASP A 1 513 ? -10.601 -23.443 -66.282 1.00 57.25 513 ASP A C 1
ATOM 4095 O O . ASP A 1 513 ? -10.808 -22.928 -65.187 1.00 57.25 513 ASP A O 1
ATOM 4099 N N . SER A 1 514 ? -9.660 -24.382 -66.424 1.00 68.50 514 SER A N 1
ATOM 4100 C CA . SER A 1 514 ? -8.890 -24.882 -65.273 1.00 68.50 514 SER A CA 1
ATOM 4101 C C . SER A 1 514 ? -8.101 -23.776 -64.563 1.00 68.50 514 SER A C 1
ATOM 4103 O O . SER A 1 514 ? -8.036 -23.762 -63.333 1.00 68.50 514 SER A O 1
ATOM 4105 N N . ARG A 1 515 ? -7.533 -22.816 -65.305 1.00 79.94 515 ARG A N 1
ATOM 4106 C CA . ARG A 1 515 ? -6.816 -21.662 -64.743 1.00 79.94 515 ARG A CA 1
ATOM 4107 C C . ARG A 1 515 ? -7.760 -20.714 -64.008 1.00 79.94 515 ARG A C 1
ATOM 4109 O O . ARG A 1 515 ? -7.435 -20.286 -62.902 1.00 79.94 515 ARG A O 1
ATOM 4116 N N . GLU A 1 516 ? -8.912 -20.393 -64.583 1.00 81.56 516 GLU A N 1
ATOM 4117 C CA . GLU A 1 516 ? -9.909 -19.526 -63.946 1.00 81.56 516 GLU A CA 1
ATOM 4118 C C . GLU A 1 516 ? -10.524 -20.171 -62.702 1.00 81.56 516 GLU A C 1
ATOM 4120 O O . GLU A 1 516 ? -10.665 -19.507 -61.673 1.00 81.56 516 GLU A O 1
ATOM 4125 N N . HIS A 1 517 ? -10.785 -21.479 -62.736 1.00 81.25 517 HIS A N 1
ATOM 4126 C CA . HIS A 1 517 ? -11.233 -22.238 -61.570 1.00 81.25 517 HIS A CA 1
ATOM 4127 C C . HIS A 1 517 ? -10.180 -22.226 -60.454 1.00 81.25 517 HIS A C 1
ATOM 4129 O O . HIS A 1 517 ? -10.534 -22.037 -59.289 1.00 81.25 517 HIS A O 1
ATOM 4135 N N . LEU A 1 518 ? -8.889 -22.347 -60.784 1.00 87.69 518 LEU A N 1
ATOM 4136 C CA . LEU A 1 518 ? -7.806 -22.288 -59.797 1.00 87.69 518 LEU A CA 1
ATOM 4137 C C . LEU A 1 518 ? -7.651 -20.888 -59.185 1.00 87.69 518 LEU A C 1
ATOM 4139 O O . LEU A 1 518 ? -7.474 -20.759 -57.974 1.00 87.69 518 LEU A O 1
ATOM 4143 N N . ILE A 1 519 ? -7.766 -19.839 -60.005 1.00 87.44 519 ILE A N 1
ATOM 4144 C CA . ILE A 1 519 ? -7.729 -18.440 -59.557 1.00 87.44 519 ILE A CA 1
ATOM 4145 C C . ILE A 1 519 ? -8.922 -18.147 -58.641 1.00 87.44 519 ILE A C 1
ATOM 4147 O O . ILE A 1 519 ? -8.750 -17.607 -57.546 1.00 87.44 519 ILE A O 1
ATOM 4151 N N . LYS A 1 520 ? -10.128 -18.553 -59.047 1.00 90.81 520 LYS A N 1
ATOM 4152 C CA . LYS A 1 520 ? -11.347 -18.401 -58.250 1.00 90.81 520 LYS A CA 1
ATOM 4153 C C . LYS A 1 520 ? -11.249 -19.170 -56.937 1.00 90.81 520 LYS A C 1
ATOM 4155 O O . LYS A 1 520 ? -11.557 -18.605 -55.893 1.00 90.81 520 LYS A O 1
ATOM 4160 N N . HIS A 1 521 ? -10.759 -20.408 -56.962 1.00 89.00 521 HIS A N 1
ATOM 4161 C CA . HIS A 1 521 ? -10.531 -21.201 -55.756 1.00 89.00 521 HIS A CA 1
ATOM 4162 C C . HIS A 1 521 ? -9.526 -20.524 -54.817 1.00 89.00 521 HIS A C 1
ATOM 4164 O O . HIS A 1 521 ? -9.794 -20.401 -53.627 1.00 89.00 521 HIS A O 1
ATOM 4170 N N . HIS A 1 522 ? -8.400 -20.026 -55.337 1.00 90.75 522 HIS A N 1
ATOM 4171 C CA . HIS A 1 522 ? -7.403 -19.312 -54.540 1.00 90.75 522 HIS A CA 1
ATOM 4172 C C . HIS A 1 522 ? -7.995 -18.067 -53.865 1.00 90.75 522 HIS A C 1
ATOM 4174 O O . HIS A 1 522 ? -7.849 -17.896 -52.654 1.00 90.75 522 HIS A O 1
ATOM 4180 N N . TYR A 1 523 ? -8.709 -17.218 -54.612 1.00 93.44 523 TYR A N 1
ATOM 4181 C CA . TYR A 1 523 ? -9.324 -16.020 -54.038 1.00 93.44 523 TYR A CA 1
ATOM 4182 C C . TYR A 1 523 ? -10.476 -16.346 -53.086 1.00 93.44 523 TYR A C 1
ATOM 4184 O O . TYR A 1 523 ? -10.560 -15.726 -52.031 1.00 93.44 523 TYR A O 1
ATOM 4192 N N . MET A 1 524 ? -11.313 -17.344 -53.378 1.00 91.69 524 MET A N 1
ATOM 4193 C CA . MET A 1 524 ? -12.355 -17.801 -52.451 1.00 91.69 524 MET A CA 1
ATOM 4194 C C . MET A 1 524 ? -11.756 -18.363 -51.159 1.00 91.69 524 MET A C 1
ATOM 4196 O O . MET A 1 524 ? -12.220 -18.024 -50.072 1.00 91.69 524 MET A O 1
ATOM 4200 N N . SER A 1 525 ? -10.689 -19.159 -51.259 1.00 91.62 525 SER A N 1
ATOM 4201 C CA . SER A 1 525 ? -9.976 -19.690 -50.097 1.00 91.62 525 SER A CA 1
ATOM 4202 C C . SER A 1 525 ? -9.348 -18.557 -49.284 1.00 91.62 525 SER A C 1
ATOM 4204 O O . SER A 1 525 ? -9.483 -18.535 -48.062 1.00 91.62 525 SER A O 1
ATOM 4206 N N . ARG A 1 526 ? -8.752 -17.555 -49.944 1.00 93.69 526 ARG A N 1
ATOM 4207 C CA . ARG A 1 526 ? -8.179 -16.383 -49.273 1.00 93.69 526 ARG A CA 1
ATOM 4208 C C . ARG A 1 526 ? -9.237 -15.512 -48.597 1.00 93.69 526 ARG A C 1
ATOM 4210 O O . ARG A 1 526 ? -9.016 -15.057 -47.480 1.00 93.69 526 ARG A O 1
ATOM 4217 N N . VAL A 1 527 ? -10.386 -15.304 -49.240 1.00 93.19 527 VAL A N 1
ATOM 4218 C CA . VAL A 1 527 ? -11.532 -14.609 -48.638 1.00 93.19 527 VAL A CA 1
ATOM 4219 C C . VAL A 1 527 ? -12.006 -15.371 -47.404 1.00 93.19 527 VAL A C 1
ATOM 4221 O O . VAL A 1 527 ? -12.132 -14.765 -46.347 1.00 93.19 527 VAL A O 1
ATOM 4224 N N . SER A 1 528 ? -12.169 -16.696 -47.493 1.00 91.12 528 SER A N 1
ATOM 4225 C CA . SER A 1 528 ? -12.592 -17.516 -46.350 1.00 91.12 528 SER A CA 1
ATOM 4226 C C . SER A 1 528 ? -11.608 -17.450 -45.175 1.00 91.12 528 SER A C 1
ATOM 4228 O O . SER A 1 528 ? -12.027 -17.336 -44.024 1.00 91.12 528 SER A O 1
ATOM 4230 N N . GLU A 1 529 ? -10.303 -17.434 -45.459 1.00 93.19 529 GLU A N 1
ATOM 4231 C CA . GLU A 1 529 ? -9.251 -17.329 -44.449 1.00 93.19 529 GLU A CA 1
ATOM 4232 C C . GLU A 1 529 ? -9.280 -15.961 -43.752 1.00 93.19 529 GLU A C 1
ATOM 4234 O O . GLU A 1 529 ? -9.254 -15.891 -42.523 1.00 93.19 529 GLU A O 1
ATOM 4239 N N . ILE A 1 530 ? -9.392 -14.871 -44.519 1.00 92.94 530 ILE A N 1
ATOM 4240 C CA . ILE A 1 530 ? -9.483 -13.510 -43.972 1.00 92.94 530 ILE A CA 1
ATOM 4241 C C . ILE A 1 530 ? -10.774 -13.340 -43.162 1.00 92.94 530 ILE A C 1
ATOM 4243 O O . ILE A 1 530 ? -10.740 -12.753 -42.082 1.00 92.94 530 ILE A O 1
ATOM 4247 N N . THR A 1 531 ? -11.902 -13.883 -43.627 1.00 90.25 531 THR A N 1
ATOM 4248 C CA . THR A 1 531 ? -13.168 -13.854 -42.883 1.00 90.25 531 THR A CA 1
ATOM 4249 C C . THR A 1 531 ? -13.054 -14.597 -41.552 1.00 90.25 531 THR A C 1
ATOM 4251 O O . THR A 1 531 ? -13.501 -14.076 -40.531 1.00 90.25 531 THR A O 1
ATOM 4254 N N . ALA A 1 532 ? -12.409 -15.767 -41.526 1.00 90.31 532 ALA A N 1
ATOM 4255 C CA . ALA A 1 532 ? -12.175 -16.506 -40.287 1.00 90.31 532 ALA A CA 1
ATOM 4256 C C . ALA A 1 532 ? -11.252 -15.735 -39.327 1.00 90.31 532 ALA A C 1
ATOM 4258 O O . ALA A 1 532 ? -11.529 -15.653 -38.130 1.00 90.31 532 ALA A O 1
ATOM 4259 N N . GLN A 1 533 ? -10.182 -15.119 -39.840 1.00 90.75 533 GLN A N 1
ATOM 4260 C CA . GLN A 1 533 ? -9.293 -14.279 -39.033 1.00 90.75 533 GLN A CA 1
ATOM 4261 C C . GLN A 1 533 ? -10.026 -13.062 -38.454 1.00 90.75 533 GLN A C 1
ATOM 4263 O O . GLN A 1 533 ? -9.857 -12.768 -37.271 1.00 90.75 533 GLN A O 1
ATOM 4268 N N . LEU A 1 534 ? -10.881 -12.399 -39.240 1.00 89.94 534 LEU A N 1
ATOM 4269 C CA . LEU A 1 534 ? -11.694 -11.273 -38.779 1.00 89.94 534 LEU A CA 1
ATOM 4270 C C . LEU A 1 534 ? -12.658 -11.699 -37.664 1.00 89.94 534 LEU A C 1
ATOM 4272 O O . LEU A 1 534 ? -12.663 -11.079 -36.606 1.00 89.94 534 LEU A O 1
ATOM 4276 N N . GLN A 1 535 ? -13.385 -12.807 -37.842 1.00 90.25 535 GLN A N 1
ATOM 4277 C CA . GLN A 1 535 ? -14.287 -13.344 -36.814 1.00 90.25 535 GLN A CA 1
ATOM 4278 C C . GLN A 1 535 ? -13.551 -13.693 -35.513 1.00 90.25 535 GLN A C 1
ATOM 4280 O O . GLN A 1 535 ? -14.038 -13.410 -34.417 1.00 90.25 535 GLN A O 1
ATOM 4285 N N . MET A 1 536 ? -12.353 -14.273 -35.616 1.00 88.44 536 MET A N 1
ATOM 4286 C CA . MET A 1 536 ? -11.518 -14.579 -34.452 1.00 88.44 536 MET A CA 1
ATOM 4287 C C . MET A 1 536 ? -11.027 -13.309 -33.747 1.00 88.44 536 MET A C 1
ATOM 4289 O O . MET A 1 536 ? -10.991 -13.266 -32.515 1.00 88.44 536 MET A O 1
ATOM 4293 N N . CYS A 1 537 ? -10.656 -12.272 -34.500 1.00 85.75 537 CYS A N 1
ATOM 4294 C CA . CYS A 1 537 ? -10.274 -10.973 -33.952 1.00 85.75 537 CYS A CA 1
ATOM 4295 C C . CYS A 1 537 ? -11.455 -10.276 -33.265 1.00 85.75 537 CYS A C 1
ATOM 4297 O O . CYS A 1 537 ? -11.302 -9.821 -32.131 1.00 85.75 537 CYS A O 1
ATOM 4299 N N . ASP A 1 538 ? -12.635 -10.273 -33.884 1.00 86.94 538 ASP A N 1
ATOM 4300 C CA . ASP A 1 538 ? -13.855 -9.694 -33.314 1.00 86.94 538 ASP A CA 1
ATOM 4301 C C . ASP A 1 538 ? -14.265 -10.418 -32.028 1.00 86.94 538 ASP A C 1
ATOM 4303 O O . ASP A 1 538 ? -14.534 -9.781 -31.007 1.00 86.94 538 ASP A O 1
ATOM 4307 N N . SER A 1 539 ? -14.217 -11.756 -32.015 1.00 86.62 539 SER A N 1
ATOM 4308 C CA . SER A 1 539 ? -14.492 -12.541 -30.807 1.00 86.62 539 SER A CA 1
ATOM 4309 C C . SER A 1 539 ? -13.522 -12.206 -29.670 1.00 86.62 539 SER A C 1
ATOM 4311 O O . SER A 1 539 ? -13.944 -12.107 -28.515 1.00 86.62 539 SER A O 1
ATOM 4313 N N . LYS A 1 540 ? -12.229 -12.014 -29.967 1.00 92.62 540 LYS A N 1
ATOM 4314 C CA . LYS A 1 540 ? -11.229 -11.604 -28.967 1.00 92.62 540 LYS A CA 1
ATOM 4315 C C . LYS A 1 540 ? -11.477 -10.182 -28.468 1.00 92.62 540 LYS A C 1
ATOM 4317 O O . LYS A 1 540 ? -11.390 -9.946 -27.266 1.00 92.62 540 LYS A O 1
ATOM 4322 N N . ALA A 1 541 ? -11.823 -9.251 -29.355 1.00 84.19 541 ALA A N 1
ATOM 4323 C CA . ALA A 1 541 ? -12.142 -7.876 -28.982 1.00 84.19 541 ALA A CA 1
ATOM 4324 C C . ALA A 1 541 ? -13.360 -7.813 -28.045 1.00 84.19 541 ALA A C 1
ATOM 4326 O O . ALA A 1 541 ? -13.314 -7.144 -27.010 1.00 84.19 541 ALA A O 1
ATOM 4327 N N . VAL A 1 542 ? -14.420 -8.571 -28.349 1.00 90.00 542 VAL A N 1
ATOM 4328 C CA . VAL A 1 542 ? -15.606 -8.689 -27.486 1.00 90.00 542 VAL A CA 1
ATOM 4329 C C . VAL A 1 542 ? -15.248 -9.303 -26.132 1.00 90.00 542 VAL A C 1
ATOM 4331 O O . VAL A 1 542 ? -15.701 -8.805 -25.097 1.00 90.00 542 VAL A O 1
ATOM 4334 N N . HIS A 1 543 ? -14.413 -10.345 -26.119 1.00 83.88 543 HIS A N 1
ATOM 4335 C CA . HIS A 1 543 ? -13.953 -10.984 -24.889 1.00 83.88 543 HIS A CA 1
ATOM 4336 C C . HIS A 1 543 ? -13.165 -10.012 -24.000 1.00 83.88 543 HIS A C 1
ATOM 4338 O O . HIS A 1 543 ? -13.558 -9.794 -22.854 1.00 83.88 543 HIS A O 1
ATOM 4344 N N . PHE A 1 544 ? -12.145 -9.336 -24.537 1.00 84.00 544 PHE A N 1
ATOM 4345 C CA . PHE A 1 544 ? -11.376 -8.346 -23.778 1.00 84.00 544 PHE A CA 1
ATOM 4346 C C . PHE A 1 544 ? -12.244 -7.188 -23.290 1.00 84.00 544 PHE A C 1
ATOM 4348 O O . PHE A 1 544 ? -12.105 -6.743 -22.153 1.00 84.00 544 PHE A O 1
ATOM 4355 N N . HIS A 1 545 ? -13.205 -6.732 -24.094 1.00 88.12 545 HIS A N 1
ATOM 4356 C CA . HIS A 1 545 ? -14.133 -5.696 -23.657 1.00 88.12 545 HIS A CA 1
ATOM 4357 C C . HIS A 1 545 ? -15.025 -6.167 -22.491 1.00 88.12 545 HIS A C 1
ATOM 4359 O O . HIS A 1 545 ? -15.294 -5.407 -21.555 1.00 88.12 545 HIS A O 1
ATOM 4365 N N . ALA A 1 546 ? -15.464 -7.430 -22.495 1.00 78.88 546 ALA A N 1
ATOM 4366 C CA . ALA A 1 546 ? -16.180 -8.020 -21.367 1.00 78.88 546 ALA A CA 1
ATOM 4367 C C . ALA A 1 546 ? -15.297 -8.134 -20.112 1.00 78.88 546 ALA A C 1
ATOM 4369 O O . ALA A 1 546 ? -15.756 -7.772 -19.025 1.00 78.88 546 ALA A O 1
ATOM 4370 N N . GLU A 1 547 ? -14.038 -8.551 -20.258 1.00 88.12 547 GLU A N 1
ATOM 4371 C CA . GLU A 1 547 ? -13.072 -8.619 -19.157 1.00 88.12 547 GLU A CA 1
ATOM 4372 C C . GLU A 1 547 ? -12.780 -7.240 -18.558 1.00 88.12 547 GLU A C 1
ATOM 4374 O O . GLU A 1 547 ? -12.879 -7.074 -17.341 1.00 88.12 547 GLU A O 1
ATOM 4379 N N . CYS A 1 548 ? -12.526 -6.220 -19.384 1.00 88.31 548 CYS A N 1
ATOM 4380 C CA . CYS A 1 548 ? -12.321 -4.846 -18.923 1.00 88.31 548 CYS A CA 1
ATOM 4381 C C . CYS A 1 548 ? -13.517 -4.339 -18.107 1.00 88.31 548 CYS A C 1
ATOM 4383 O O . CYS A 1 548 ? -13.335 -3.750 -17.042 1.00 88.31 548 CYS A O 1
ATOM 4385 N N . ARG A 1 549 ? -14.751 -4.614 -18.553 1.00 89.88 549 ARG A N 1
ATOM 4386 C CA . ARG A 1 549 ? -15.962 -4.247 -17.798 1.00 89.88 549 ARG A CA 1
ATOM 4387 C C . ARG A 1 549 ? -16.083 -5.007 -16.480 1.00 89.88 549 ARG A C 1
ATOM 4389 O O . ARG A 1 549 ? -16.482 -4.417 -15.478 1.00 89.88 549 ARG A O 1
ATOM 4396 N N . ALA A 1 550 ? -15.758 -6.299 -16.461 1.00 79.50 550 ALA A N 1
ATOM 4397 C CA . ALA A 1 550 ? -15.783 -7.096 -15.237 1.00 79.50 550 ALA A CA 1
ATOM 4398 C C . ALA A 1 550 ? -14.750 -6.589 -14.218 1.00 79.50 550 ALA A C 1
ATOM 4400 O O . ALA A 1 550 ? -15.071 -6.440 -13.038 1.00 79.50 550 ALA A O 1
ATOM 4401 N N . VAL A 1 551 ? -13.538 -6.262 -14.674 1.00 87.25 551 VAL A N 1
ATOM 4402 C CA . VAL A 1 551 ? -12.475 -5.691 -13.838 1.00 87.25 551 VAL A CA 1
ATOM 4403 C C . VAL A 1 551 ? -12.865 -4.309 -13.321 1.00 87.25 551 VAL A C 1
ATOM 4405 O O . VAL A 1 551 ? -12.746 -4.076 -12.123 1.00 87.25 551 VAL A O 1
ATOM 4408 N N . ALA A 1 552 ? -13.411 -3.431 -14.167 1.00 87.25 552 ALA A N 1
ATOM 4409 C CA . ALA A 1 552 ? -13.880 -2.110 -13.746 1.00 87.25 552 ALA A CA 1
ATOM 4410 C C . ALA A 1 552 ? -14.956 -2.198 -12.649 1.00 87.25 552 ALA A C 1
ATOM 4412 O O . ALA A 1 552 ? -14.892 -1.477 -11.656 1.00 87.25 552 ALA A O 1
ATOM 4413 N N . LYS A 1 553 ? -15.908 -3.137 -12.772 1.00 90.12 553 LYS A N 1
ATOM 4414 C CA . LYS A 1 553 ? -16.910 -3.385 -11.722 1.00 90.12 553 LYS A CA 1
ATOM 4415 C C . LYS A 1 553 ? -16.279 -3.879 -10.418 1.00 90.12 553 LYS A C 1
ATOM 4417 O O . LYS A 1 553 ? -16.640 -3.388 -9.353 1.00 90.12 553 LYS A O 1
ATOM 4422 N N . ARG A 1 554 ? -15.336 -4.828 -10.486 1.00 86.38 554 ARG A N 1
ATOM 4423 C CA . ARG A 1 554 ? -14.625 -5.324 -9.292 1.00 86.38 554 ARG A CA 1
ATOM 4424 C C . ARG A 1 554 ? -13.811 -4.220 -8.619 1.00 86.38 554 ARG A C 1
ATOM 4426 O O . ARG A 1 554 ? -13.824 -4.141 -7.396 1.00 86.38 554 ARG A O 1
ATOM 4433 N N . LEU A 1 555 ? -13.156 -3.364 -9.403 1.00 83.56 555 LEU A N 1
ATOM 4434 C CA . LEU A 1 555 ? -12.405 -2.218 -8.897 1.00 83.56 555 LEU A CA 1
ATOM 4435 C C . LEU A 1 555 ? -13.326 -1.239 -8.165 1.00 83.56 555 LEU A C 1
ATOM 4437 O O . LEU A 1 555 ? -13.049 -0.914 -7.019 1.00 83.56 555 LEU A O 1
ATOM 4441 N N . ALA A 1 556 ? -14.463 -0.871 -8.760 1.00 88.56 556 ALA A N 1
ATOM 4442 C CA . ALA A 1 556 ? -15.432 0.024 -8.125 1.00 88.56 556 ALA A CA 1
ATOM 4443 C C . ALA A 1 556 ? -15.985 -0.542 -6.800 1.00 88.56 556 ALA A C 1
ATOM 4445 O O . ALA A 1 556 ? -16.143 0.182 -5.819 1.00 88.56 556 ALA A O 1
ATOM 4446 N N . MET A 1 557 ? -16.252 -1.853 -6.737 1.00 86.44 557 MET A N 1
ATOM 4447 C CA . MET A 1 557 ? -16.664 -2.507 -5.487 1.00 86.44 557 MET A CA 1
ATOM 4448 C C . MET A 1 557 ? -15.547 -2.491 -4.435 1.00 86.44 557 MET A C 1
ATOM 4450 O O . MET A 1 557 ? -15.812 -2.217 -3.264 1.00 86.44 557 MET A O 1
ATOM 4454 N N . ALA A 1 558 ? -14.304 -2.754 -4.846 1.00 84.25 558 ALA A N 1
ATOM 4455 C CA . ALA A 1 558 ? -13.147 -2.707 -3.960 1.00 84.25 558 ALA A CA 1
ATOM 4456 C C . ALA A 1 558 ? -12.891 -1.282 -3.438 1.00 84.25 558 ALA A C 1
ATOM 4458 O O . ALA A 1 558 ? -12.652 -1.105 -2.245 1.00 84.25 558 ALA A O 1
ATOM 4459 N N . GLU A 1 559 ? -13.009 -0.260 -4.287 1.00 88.69 559 GLU A N 1
ATOM 4460 C CA . GLU A 1 559 ? -12.888 1.150 -3.903 1.00 88.69 559 GLU A CA 1
ATOM 4461 C C . GLU A 1 559 ? -13.942 1.548 -2.875 1.00 88.69 559 GLU A C 1
ATOM 4463 O O . GLU A 1 559 ? -13.582 2.095 -1.834 1.00 88.69 559 GLU A O 1
ATOM 4468 N N . LYS A 1 560 ? -15.206 1.169 -3.095 1.00 93.75 560 LYS A N 1
ATOM 4469 C CA . LYS A 1 560 ? -16.277 1.398 -2.121 1.00 93.75 560 LYS A CA 1
ATOM 4470 C C . LYS A 1 560 ? -15.982 0.723 -0.779 1.00 93.75 560 LYS A C 1
ATOM 4472 O O . LYS A 1 560 ? -16.149 1.343 0.264 1.00 93.75 560 LYS A O 1
ATOM 4477 N N . SER A 1 561 ? -15.499 -0.523 -0.789 1.00 89.38 561 SER A N 1
ATOM 4478 C CA . SER A 1 561 ? -15.127 -1.225 0.451 1.00 89.38 561 SER A CA 1
ATOM 4479 C C . SER A 1 561 ? -13.932 -0.583 1.168 1.00 89.38 561 SER A C 1
ATOM 4481 O O . SER A 1 561 ? -13.868 -0.553 2.395 1.00 89.38 561 SER A O 1
ATOM 4483 N N . ARG A 1 562 ? -12.978 -0.028 0.410 1.00 91.69 562 ARG A N 1
ATOM 4484 C CA . ARG A 1 562 ? -11.841 0.713 0.961 1.00 91.69 562 ARG A CA 1
ATOM 4485 C C . ARG A 1 562 ? -12.321 2.000 1.624 1.00 91.69 562 ARG A C 1
ATOM 4487 O O . ARG A 1 562 ? -11.849 2.319 2.707 1.00 91.69 562 ARG A O 1
ATOM 4494 N N . GLU A 1 563 ? -13.242 2.724 0.995 1.00 92.88 563 GLU A N 1
ATOM 4495 C CA . GLU A 1 563 ? -13.834 3.942 1.556 1.00 92.88 563 GLU A CA 1
ATOM 4496 C C . GLU A 1 563 ? -14.545 3.660 2.881 1.00 92.88 563 GLU A C 1
ATOM 4498 O O . GLU A 1 563 ? -14.201 4.290 3.882 1.00 92.88 563 GLU A O 1
ATOM 4503 N N . THR A 1 564 ? -15.413 2.646 2.938 1.00 91.75 564 THR A N 1
ATOM 4504 C CA . THR A 1 564 ? -16.110 2.279 4.182 1.00 91.75 564 THR A CA 1
ATOM 4505 C C . THR A 1 564 ? -15.132 1.902 5.295 1.00 91.75 564 THR A C 1
ATOM 4507 O O . THR A 1 564 ? -15.234 2.418 6.404 1.00 91.75 564 THR A O 1
ATOM 4510 N N . LEU A 1 565 ? -14.110 1.092 4.994 1.00 88.94 565 LEU A N 1
ATOM 4511 C CA . LEU A 1 565 ? -13.082 0.734 5.979 1.00 88.94 565 LEU A CA 1
ATOM 4512 C C . LEU A 1 565 ? -12.274 1.951 6.452 1.00 88.94 565 LEU A C 1
ATOM 4514 O O . LEU A 1 565 ? -11.890 2.027 7.617 1.00 88.94 565 LEU A O 1
ATOM 4518 N N . THR A 1 566 ? -12.007 2.925 5.576 1.00 91.88 566 THR A N 1
ATOM 4519 C CA . THR A 1 566 ? -11.317 4.157 5.991 1.00 91.88 566 THR A CA 1
ATOM 4520 C C . THR A 1 566 ? -12.177 5.043 6.886 1.00 91.88 566 THR A C 1
ATOM 4522 O O . THR A 1 566 ? -11.633 5.715 7.762 1.00 91.88 566 THR A O 1
ATOM 4525 N N . GLU A 1 567 ? -13.496 5.056 6.695 1.00 94.88 567 GLU A N 1
ATOM 4526 C CA . GLU A 1 567 ? -14.430 5.768 7.572 1.00 94.88 567 GLU A CA 1
ATOM 4527 C C . GLU A 1 567 ? -14.529 5.092 8.943 1.00 94.88 567 GLU A C 1
ATOM 4529 O O . GLU A 1 567 ? -14.383 5.764 9.964 1.00 94.88 567 GLU A O 1
ATOM 4534 N N . GLU A 1 568 ? -14.657 3.764 8.976 1.00 93.56 568 GLU A N 1
ATOM 4535 C CA . GLU A 1 568 ? -14.642 2.977 10.214 1.00 93.56 568 GLU A CA 1
ATOM 4536 C C . GLU A 1 568 ? -13.338 3.167 10.999 1.00 93.56 568 GLU A C 1
ATOM 4538 O O . GLU A 1 568 ? -13.364 3.365 12.214 1.00 93.56 568 GLU A O 1
ATOM 4543 N N . LEU A 1 569 ? -12.190 3.191 10.313 1.00 89.94 569 LEU A N 1
ATOM 4544 C CA . LEU A 1 569 ? -10.891 3.427 10.945 1.00 89.94 569 LEU A CA 1
ATOM 4545 C C . LEU A 1 569 ? -10.804 4.834 11.551 1.00 89.94 569 LEU A C 1
ATOM 4547 O O . LEU A 1 569 ? -10.302 4.991 12.665 1.00 89.94 569 LEU A O 1
ATOM 4551 N N . LYS A 1 570 ? -11.321 5.859 10.858 1.00 94.81 570 LYS A N 1
ATOM 4552 C CA . LYS A 1 570 ? -11.386 7.228 11.397 1.00 94.81 570 LYS A CA 1
ATOM 4553 C C . LYS A 1 570 ? -12.261 7.298 12.647 1.00 94.81 570 LYS A C 1
ATOM 4555 O O . LYS A 1 570 ? -11.842 7.908 13.628 1.00 94.81 570 LYS A O 1
ATOM 4560 N N . LEU A 1 571 ? -13.429 6.656 12.631 1.00 96.31 571 LEU A N 1
ATOM 4561 C CA . LEU A 1 571 ? -14.329 6.592 13.787 1.00 96.31 571 LEU A CA 1
ATOM 4562 C C . LEU A 1 571 ? -13.678 5.861 14.968 1.00 96.31 571 LEU A C 1
ATOM 4564 O O . LEU A 1 571 ? -13.697 6.358 16.093 1.00 96.31 571 LEU A O 1
ATOM 4568 N N . ALA A 1 572 ? -13.036 4.719 14.719 1.00 90.88 572 ALA A N 1
ATOM 4569 C CA . ALA A 1 572 ? -12.305 3.983 15.746 1.00 90.88 572 ALA A CA 1
ATOM 4570 C C . ALA A 1 572 ? -11.169 4.824 16.351 1.00 90.88 572 ALA A C 1
ATOM 4572 O O . ALA A 1 572 ? -10.991 4.834 17.567 1.00 90.88 572 ALA A O 1
ATOM 4573 N N . HIS A 1 573 ? -10.436 5.575 15.525 1.00 94.56 573 HIS A N 1
ATOM 4574 C CA . HIS A 1 573 ? -9.382 6.469 16.000 1.00 94.56 573 HIS A CA 1
ATOM 4575 C C . HIS A 1 573 ? -9.935 7.589 16.889 1.00 94.56 573 HIS A C 1
ATOM 4577 O O . HIS A 1 573 ? -9.404 7.819 17.971 1.00 94.56 573 HIS A O 1
ATOM 4583 N N . GLN A 1 574 ? -11.040 8.224 16.486 1.00 96.38 574 GLN A N 1
ATOM 4584 C CA . GLN A 1 574 ? -11.722 9.236 17.302 1.00 96.38 574 GLN A CA 1
ATOM 4585 C C . GLN A 1 574 ? -12.177 8.670 18.654 1.00 96.38 574 GLN A C 1
ATOM 4587 O O . GLN A 1 574 ? -11.977 9.313 19.683 1.00 96.38 574 GLN A O 1
ATOM 4592 N N . ASN A 1 575 ? -12.722 7.450 18.672 1.00 95.88 575 ASN A N 1
ATOM 4593 C CA . ASN A 1 575 ? -13.113 6.774 19.910 1.00 95.88 575 ASN A CA 1
ATOM 4594 C C . ASN A 1 575 ? -11.911 6.491 20.819 1.00 95.88 575 ASN A C 1
ATOM 4596 O O . ASN A 1 575 ? -12.001 6.701 22.025 1.00 95.88 575 ASN A O 1
ATOM 4600 N N . ILE A 1 576 ? -10.779 6.053 20.257 1.00 94.50 576 ILE A N 1
ATOM 4601 C CA . ILE A 1 576 ? -9.542 5.841 21.022 1.00 94.50 576 ILE A CA 1
ATOM 4602 C C . ILE A 1 576 ? -9.072 7.153 21.652 1.00 94.50 576 ILE A C 1
ATOM 4604 O O . ILE A 1 576 ? -8.783 7.166 22.845 1.00 94.50 576 ILE A O 1
ATOM 4608 N N . THR A 1 577 ? -9.027 8.250 20.891 1.00 93.75 577 THR A N 1
ATOM 4609 C CA . THR A 1 577 ? -8.628 9.562 21.425 1.00 93.75 577 THR A CA 1
ATOM 4610 C C . THR A 1 577 ? -9.571 10.016 22.536 1.00 93.75 577 THR A C 1
ATOM 4612 O O . THR A 1 577 ? -9.113 10.404 23.606 1.00 93.75 577 THR A O 1
ATOM 4615 N N . ARG A 1 578 ? -10.888 9.871 22.342 1.00 96.31 578 ARG A N 1
ATOM 4616 C CA . ARG A 1 578 ? -11.883 10.220 23.363 1.00 96.31 578 ARG A CA 1
ATOM 4617 C C . ARG A 1 578 ? -11.689 9.420 24.654 1.00 96.31 578 ARG A C 1
ATOM 4619 O O . ARG A 1 578 ? -11.681 9.995 25.738 1.00 96.31 578 ARG A O 1
ATOM 4626 N N . LEU A 1 579 ? -11.491 8.106 24.542 1.00 94.50 579 LEU A N 1
ATOM 4627 C CA . LEU A 1 579 ? -11.237 7.235 25.694 1.00 94.50 579 LEU A CA 1
ATOM 4628 C C . LEU A 1 579 ? -9.903 7.561 26.381 1.00 94.50 579 LEU A C 1
ATOM 4630 O O . LEU A 1 579 ? -9.808 7.463 27.602 1.00 94.50 579 LEU A O 1
ATOM 4634 N N . GLN A 1 580 ? -8.877 7.965 25.629 1.00 95.94 580 GLN A N 1
ATOM 4635 C CA . GLN A 1 580 ? -7.607 8.429 26.197 1.00 95.94 580 GLN A CA 1
ATOM 4636 C C . GLN A 1 580 ? -7.781 9.724 26.997 1.00 95.94 580 GLN A C 1
ATOM 4638 O O . GLN A 1 580 ? -7.233 9.833 28.096 1.00 95.94 580 GLN A O 1
ATOM 4643 N N . ASP A 1 581 ? -8.576 10.670 26.498 1.00 96.62 581 ASP A N 1
ATOM 4644 C CA . ASP A 1 581 ? -8.870 11.919 27.201 1.00 96.62 581 ASP A CA 1
ATOM 4645 C C . ASP A 1 581 ? -9.681 11.659 28.484 1.00 96.62 581 ASP A C 1
ATOM 4647 O O . ASP A 1 581 ? -9.324 12.153 29.558 1.00 96.62 581 ASP A O 1
ATOM 4651 N N . GLU A 1 582 ? -10.712 10.809 28.421 1.00 96.19 582 GLU A N 1
ATOM 4652 C CA . GLU A 1 582 ? -11.490 10.364 29.591 1.00 96.19 582 GLU A CA 1
ATOM 4653 C C . GLU A 1 582 ? -10.602 9.650 30.632 1.00 96.19 582 GLU A C 1
ATOM 4655 O O . GLU A 1 582 ? -10.675 9.925 31.833 1.00 96.19 582 GLU A O 1
ATOM 4660 N N . LEU A 1 583 ? -9.689 8.781 30.189 1.00 94.81 583 LEU A N 1
ATOM 4661 C CA . LEU A 1 583 ? -8.731 8.118 31.076 1.00 94.81 583 LEU A CA 1
ATOM 4662 C C . LEU A 1 583 ? -7.753 9.116 31.716 1.00 94.81 583 LEU A C 1
ATOM 4664 O O . LEU A 1 583 ? -7.422 9.007 32.895 1.00 94.81 583 LEU A O 1
ATOM 4668 N N . SER A 1 584 ? -7.279 10.103 30.955 1.00 94.06 584 SER A N 1
ATOM 4669 C CA . SER A 1 584 ? -6.344 11.111 31.463 1.00 94.06 584 SER A CA 1
ATOM 4670 C C . SER A 1 584 ? -6.993 12.025 32.508 1.00 94.06 584 SER A C 1
ATOM 4672 O O . SER A 1 584 ? -6.379 12.335 33.531 1.00 94.06 584 SER A O 1
ATOM 4674 N N . THR A 1 585 ? -8.251 12.412 32.287 1.00 95.81 585 THR A N 1
ATOM 4675 C CA . THR A 1 585 ? -9.009 13.285 33.190 1.00 95.81 585 THR A CA 1
ATOM 4676 C C . THR A 1 585 ? -9.392 12.560 34.476 1.00 95.81 585 THR A C 1
ATOM 4678 O O . THR A 1 585 ? -9.214 13.116 35.559 1.00 95.81 585 THR A O 1
ATOM 4681 N N . THR A 1 586 ? -9.827 11.299 34.387 1.00 95.75 586 THR A N 1
ATOM 4682 C CA . THR A 1 586 ? -10.091 10.453 35.565 1.00 95.75 586 THR A CA 1
ATOM 4683 C C . THR A 1 586 ? -8.822 10.201 36.376 1.00 95.75 586 THR A C 1
ATOM 4685 O O . THR A 1 586 ? -8.830 10.399 37.590 1.00 95.75 586 THR A O 1
ATOM 4688 N N . LYS A 1 587 ? -7.702 9.859 35.722 1.00 96.94 587 LYS A N 1
ATOM 4689 C CA . LYS A 1 587 ? -6.403 9.699 36.390 1.00 96.94 587 LYS A CA 1
ATOM 4690 C C . LYS A 1 587 ? -5.992 10.969 37.137 1.00 96.94 587 LYS A C 1
ATOM 4692 O O . LYS A 1 587 ? -5.641 10.888 38.310 1.00 96.94 587 LYS A O 1
ATOM 4697 N N . ARG A 1 588 ? -6.088 12.131 36.483 1.00 96.62 588 ARG A N 1
ATOM 4698 C CA . ARG A 1 588 ? -5.762 13.419 37.104 1.00 96.62 588 ARG A CA 1
ATOM 4699 C C . ARG A 1 588 ? -6.656 13.716 38.307 1.00 96.62 588 ARG A C 1
ATOM 4701 O O . ARG A 1 588 ? -6.158 14.133 39.341 1.00 96.62 588 ARG A O 1
ATOM 4708 N N . SER A 1 589 ? -7.956 13.441 38.202 1.00 96.19 589 SER A N 1
ATOM 4709 C CA . SER A 1 589 ? -8.888 13.643 39.316 1.00 96.19 589 SER A CA 1
ATOM 4710 C C . SER A 1 589 ? -8.533 12.788 40.536 1.00 96.19 589 SER A C 1
ATOM 4712 O O . SER A 1 589 ? -8.563 13.292 41.658 1.00 96.19 589 SER A O 1
ATOM 4714 N N . TYR A 1 590 ? -8.154 11.521 40.338 1.00 96.38 590 TYR A N 1
ATOM 4715 C CA . TYR A 1 590 ? -7.705 10.666 41.439 1.00 96.38 590 TYR A CA 1
ATOM 4716 C C . TYR A 1 590 ? -6.364 11.117 42.027 1.00 96.38 590 TYR A C 1
ATOM 4718 O O . TYR A 1 590 ? -6.205 11.090 43.246 1.00 96.38 590 TYR A O 1
ATOM 4726 N N . GLU A 1 591 ? -5.420 11.565 41.197 1.00 97.06 591 GLU A N 1
ATOM 4727 C CA . GLU A 1 591 ? -4.162 12.161 41.667 1.00 97.06 591 GLU A CA 1
ATOM 4728 C C . GLU A 1 591 ? -4.421 13.409 42.528 1.00 97.06 591 GLU A C 1
ATOM 4730 O O . GLU A 1 591 ? -3.872 13.515 43.626 1.00 97.06 591 GLU A O 1
ATOM 4735 N N . ASP A 1 592 ? -5.317 14.299 42.095 1.00 96.62 592 ASP A N 1
ATOM 4736 C CA . ASP A 1 592 ? -5.690 15.506 42.841 1.00 96.62 592 ASP A CA 1
ATOM 4737 C C . ASP A 1 592 ? -6.376 15.156 44.178 1.00 96.62 592 ASP A C 1
ATOM 4739 O O . ASP A 1 592 ? -6.060 15.743 45.216 1.00 96.62 592 ASP A O 1
ATOM 4743 N N . GLN A 1 593 ? -7.277 14.164 44.192 1.00 96.56 593 GLN A N 1
ATOM 4744 C CA . GLN A 1 593 ? -7.912 13.672 45.425 1.00 96.56 593 GLN A CA 1
ATOM 4745 C C . GLN A 1 593 ? -6.891 13.079 46.406 1.00 96.56 593 GLN A C 1
ATOM 4747 O O . GLN A 1 593 ? -6.935 13.384 47.600 1.00 96.56 593 GLN A O 1
ATOM 4752 N N . LEU A 1 594 ? -5.946 12.270 45.916 1.00 96.50 594 LEU A N 1
ATOM 4753 C CA . LEU A 1 594 ? -4.869 11.701 46.730 1.00 96.50 594 LEU A CA 1
ATOM 4754 C C . LEU A 1 594 ? -3.927 12.783 47.270 1.00 96.50 594 LEU A C 1
ATOM 4756 O O . LEU A 1 594 ? -3.493 12.691 48.421 1.00 96.50 594 LEU A O 1
ATOM 4760 N N . SER A 1 595 ? -3.644 13.820 46.478 1.00 96.12 595 SER A N 1
ATOM 4761 C CA . SER A 1 595 ? -2.865 14.979 46.923 1.00 96.12 595 SER A CA 1
ATOM 4762 C C . SER A 1 595 ? -3.583 15.719 48.051 1.00 96.12 595 SER A C 1
ATOM 4764 O O . SER A 1 595 ? -2.994 15.929 49.107 1.00 96.12 595 SER A O 1
ATOM 4766 N N . MET A 1 596 ? -4.877 16.024 47.889 1.00 95.19 596 MET A N 1
ATOM 4767 C CA . MET A 1 596 ? -5.677 16.683 48.931 1.00 95.19 596 MET A CA 1
ATOM 4768 C C . MET A 1 596 ? -5.748 15.859 50.224 1.00 95.19 596 MET A C 1
ATOM 4770 O O . MET A 1 596 ? -5.628 16.412 51.318 1.00 95.19 596 MET A O 1
ATOM 4774 N N . MET A 1 597 ? -5.908 14.534 50.124 1.00 93.50 597 MET A N 1
ATOM 4775 C CA . MET A 1 597 ? -5.859 13.651 51.294 1.00 93.50 597 MET A CA 1
ATOM 4776 C C . MET A 1 597 ? -4.484 13.663 51.965 1.00 93.50 597 MET A C 1
ATOM 4778 O O . MET A 1 597 ? -4.408 13.684 53.192 1.00 93.50 597 MET A O 1
ATOM 4782 N N . SER A 1 598 ? -3.406 13.667 51.180 1.00 95.19 598 SER A N 1
ATOM 4783 C CA . SER A 1 598 ? -2.035 13.715 51.700 1.00 95.19 598 SER A CA 1
ATOM 4784 C C . SER A 1 598 ? -1.764 15.024 52.447 1.00 95.19 598 SER A C 1
ATOM 4786 O O . SER A 1 598 ? -1.233 14.991 53.558 1.00 95.19 598 SER A O 1
ATOM 4788 N N . ASP A 1 599 ? -2.209 16.157 51.901 1.00 95.44 599 ASP A N 1
ATOM 4789 C CA . ASP A 1 599 ? -2.100 17.470 52.548 1.00 95.44 599 ASP A CA 1
ATOM 4790 C C . ASP A 1 599 ? -2.919 17.534 53.843 1.00 95.44 599 ASP A C 1
ATOM 4792 O O . ASP A 1 599 ? -2.435 18.008 54.876 1.00 95.44 599 ASP A O 1
ATOM 4796 N N . HIS A 1 600 ? -4.142 16.995 53.828 1.00 96.00 600 HIS A N 1
ATOM 4797 C CA . HIS A 1 600 ? -4.980 16.917 55.023 1.00 96.00 600 HIS A CA 1
ATOM 4798 C C . HIS A 1 600 ? -4.348 16.036 56.111 1.00 96.00 600 HIS A C 1
ATOM 4800 O O . HIS A 1 600 ? -4.335 16.414 57.282 1.00 96.00 600 HIS A O 1
ATOM 4806 N N . LEU A 1 601 ? -3.784 14.878 55.747 1.00 94.75 601 LEU A N 1
ATOM 4807 C CA . LEU A 1 601 ? -3.061 14.010 56.682 1.00 94.75 601 LEU A CA 1
ATOM 4808 C C . LEU A 1 601 ? -1.819 14.699 57.259 1.00 94.75 601 LEU A C 1
ATOM 4810 O O . LEU A 1 601 ? -1.553 14.557 58.451 1.00 94.75 601 LEU A O 1
ATOM 4814 N N . CYS A 1 602 ? -1.088 15.466 56.447 1.00 92.50 602 CYS A N 1
ATOM 4815 C CA . CYS A 1 602 ? 0.051 16.262 56.899 1.00 92.50 602 CYS A CA 1
ATOM 4816 C C . CYS A 1 602 ? -0.386 17.312 57.932 1.00 92.50 602 CYS A C 1
ATOM 4818 O O . CYS A 1 602 ? 0.130 17.336 59.048 1.00 92.50 602 CYS A O 1
ATOM 4820 N N . SER A 1 603 ? -1.427 18.091 57.617 1.00 94.31 603 SER A N 1
ATOM 4821 C CA . SER A 1 603 ? -2.001 19.079 58.538 1.00 94.31 603 SER A CA 1
ATOM 4822 C C . SER A 1 603 ? -2.491 18.442 59.843 1.00 94.31 603 SER A C 1
ATOM 4824 O O . SER A 1 603 ? -2.214 18.945 60.934 1.00 94.31 603 SER A O 1
ATOM 4826 N N . MET A 1 604 ? -3.173 17.299 59.754 1.00 93.12 604 MET A N 1
ATOM 4827 C CA . MET A 1 604 ? -3.636 16.566 60.926 1.00 93.12 604 MET A CA 1
ATOM 4828 C C . MET A 1 604 ? -2.457 16.070 61.775 1.00 93.12 604 MET A C 1
ATOM 4830 O O . MET A 1 604 ? -2.468 16.259 62.991 1.00 93.12 604 MET A O 1
ATOM 4834 N N . ASN A 1 605 ? -1.410 15.515 61.162 1.00 94.56 605 ASN A N 1
ATOM 4835 C CA . ASN A 1 605 ? -0.194 15.114 61.871 1.00 94.56 605 ASN A CA 1
ATOM 4836 C C . ASN A 1 605 ? 0.494 16.299 62.556 1.00 94.56 605 ASN A C 1
ATOM 4838 O O . ASN A 1 605 ? 0.886 16.168 63.713 1.00 94.56 605 ASN A O 1
ATOM 4842 N N . ASP A 1 606 ? 0.568 17.465 61.912 1.00 94.81 606 ASP A N 1
ATOM 4843 C CA . ASP A 1 606 ? 1.104 18.681 62.531 1.00 94.81 606 ASP A CA 1
ATOM 4844 C C . ASP A 1 606 ? 0.293 19.091 63.765 1.00 94.81 606 ASP A C 1
ATOM 4846 O O . ASP A 1 606 ? 0.862 19.454 64.798 1.00 94.81 606 ASP A O 1
ATOM 4850 N N . THR A 1 607 ? -1.043 19.020 63.700 1.00 95.00 607 THR A N 1
ATOM 4851 C CA . THR A 1 607 ? -1.894 19.323 64.863 1.00 95.00 607 THR A CA 1
ATOM 4852 C C . THR A 1 607 ? -1.723 18.308 65.991 1.00 95.00 607 THR A C 1
ATOM 4854 O O . THR A 1 607 ? -1.592 18.713 67.147 1.00 95.00 607 THR A O 1
ATOM 4857 N N . LEU A 1 608 ? -1.645 17.010 65.675 1.00 93.50 608 LEU A N 1
ATOM 4858 C CA . LEU A 1 608 ? -1.375 15.955 66.654 1.00 93.50 608 LEU A CA 1
ATOM 4859 C C . LEU A 1 608 ? 0.006 16.130 67.294 1.00 93.50 608 LEU A C 1
ATOM 4861 O O . LEU A 1 608 ? 0.153 15.940 68.501 1.00 93.50 608 LEU A O 1
ATOM 4865 N N . SER A 1 609 ? 1.006 16.542 66.513 1.00 93.81 609 SER A N 1
ATOM 4866 C CA . SER A 1 609 ? 2.354 16.816 67.009 1.00 93.81 609 SER A CA 1
ATOM 4867 C C . SER A 1 609 ? 2.375 18.037 67.937 1.00 93.81 609 SER A C 1
ATOM 4869 O O . SER A 1 609 ? 2.949 17.966 69.019 1.00 93.81 609 SER A O 1
ATOM 4871 N N . LYS A 1 610 ? 1.660 19.122 67.600 1.00 93.69 610 LYS A N 1
ATOM 4872 C CA . LYS A 1 610 ? 1.494 20.285 68.497 1.00 93.69 610 LYS A CA 1
ATOM 4873 C C . LYS A 1 610 ? 0.805 19.908 69.810 1.00 93.69 610 LYS A C 1
ATOM 4875 O O . LYS A 1 610 ? 1.273 20.282 70.882 1.00 93.69 610 LYS A O 1
ATOM 4880 N N . GLN A 1 611 ? -0.275 19.126 69.744 1.00 93.38 611 GLN A N 1
ATOM 4881 C CA . GLN A 1 611 ? -0.967 18.630 70.939 1.00 93.38 611 GLN A CA 1
ATOM 4882 C C . GLN A 1 611 ? -0.056 17.743 71.800 1.00 93.38 611 GLN A C 1
ATOM 4884 O O . GLN A 1 611 ? -0.077 17.838 73.028 1.00 93.38 611 GLN A O 1
ATOM 4889 N N . ARG A 1 612 ? 0.776 16.899 71.175 1.00 94.50 612 ARG A N 1
ATOM 4890 C CA . ARG A 1 612 ? 1.791 16.088 71.863 1.00 94.50 612 ARG A CA 1
ATOM 4891 C C . ARG A 1 612 ? 2.780 16.971 72.628 1.00 94.50 612 ARG A C 1
ATOM 4893 O O . ARG A 1 612 ? 3.009 16.724 73.812 1.00 94.50 612 ARG A O 1
ATOM 4900 N N . ASP A 1 613 ? 3.311 18.007 71.982 1.00 92.88 613 ASP A N 1
ATOM 4901 C CA . ASP A 1 613 ? 4.264 18.940 72.591 1.00 92.88 613 ASP A CA 1
ATOM 4902 C C . ASP A 1 613 ? 3.646 19.711 73.771 1.00 92.88 613 ASP A C 1
ATOM 4904 O O . ASP A 1 613 ? 4.285 19.872 74.817 1.00 92.88 613 ASP A O 1
ATOM 4908 N N . GLU A 1 614 ? 2.382 20.135 73.657 1.00 93.19 614 GLU A N 1
ATOM 4909 C CA . GLU A 1 614 ? 1.632 20.763 74.754 1.00 93.19 614 GLU A CA 1
ATOM 4910 C C . GLU A 1 614 ? 1.463 19.816 75.953 1.00 93.19 614 GLU A C 1
ATOM 4912 O O . GLU A 1 614 ? 1.730 20.201 77.098 1.00 93.19 614 GLU A O 1
ATOM 4917 N N . ILE A 1 615 ? 1.079 18.557 75.708 1.00 91.75 615 ILE A N 1
ATOM 4918 C CA . ILE A 1 615 ? 0.947 17.526 76.751 1.00 91.75 615 ILE A CA 1
ATOM 4919 C C . ILE A 1 615 ? 2.289 17.287 77.451 1.00 91.75 615 ILE A C 1
ATOM 4921 O O . ILE A 1 615 ? 2.339 17.191 78.687 1.00 91.75 615 ILE A O 1
ATOM 4925 N N . ASP A 1 616 ? 3.380 17.207 76.692 1.00 91.00 616 ASP A N 1
ATOM 4926 C CA . ASP A 1 616 ? 4.723 17.009 77.233 1.00 91.00 616 ASP A CA 1
ATOM 4927 C C . ASP A 1 616 ? 5.190 18.225 78.045 1.00 91.00 616 ASP A C 1
ATOM 4929 O O . ASP A 1 616 ? 5.791 18.060 79.114 1.00 91.00 616 ASP A O 1
ATOM 4933 N N . SER A 1 617 ? 4.858 19.443 77.606 1.00 89.56 617 SER A N 1
ATOM 4934 C CA . SER A 1 617 ? 5.122 20.681 78.346 1.00 89.56 617 SER A CA 1
ATOM 4935 C C . SER A 1 617 ? 4.375 20.712 79.686 1.00 89.56 617 SER A C 1
ATOM 4937 O O . SER A 1 617 ? 4.996 20.859 80.744 1.00 89.56 617 SER A O 1
ATOM 4939 N N . ILE A 1 618 ? 3.066 20.433 79.685 1.00 89.69 618 ILE A N 1
ATOM 4940 C CA . ILE A 1 618 ? 2.245 20.347 80.907 1.00 89.69 618 ILE A CA 1
ATOM 4941 C C . ILE A 1 618 ? 2.766 19.244 81.840 1.00 89.69 618 ILE A C 1
ATOM 4943 O O . ILE A 1 618 ? 2.812 19.410 83.063 1.00 89.69 618 ILE A O 1
ATOM 4947 N N . SER A 1 619 ? 3.186 18.106 81.287 1.00 83.88 619 SER A N 1
ATOM 4948 C CA . SER A 1 619 ? 3.754 16.996 82.058 1.00 83.88 619 SER A CA 1
ATOM 4949 C C . SER A 1 619 ? 5.087 17.371 82.713 1.00 83.88 619 SER A C 1
ATOM 4951 O O . SER A 1 619 ? 5.312 17.042 83.885 1.00 83.88 619 SER A O 1
ATOM 4953 N N . LYS A 1 620 ? 5.959 18.103 82.004 1.00 86.94 620 LYS A N 1
ATOM 4954 C CA . LYS A 1 620 ? 7.201 18.669 82.556 1.00 86.94 620 LYS A CA 1
ATOM 4955 C C . LYS A 1 620 ? 6.904 19.696 83.648 1.00 86.94 620 LYS A C 1
ATOM 4957 O O . LYS A 1 620 ? 7.486 19.599 84.727 1.00 86.94 620 LYS A O 1
ATOM 4962 N N . GLU A 1 621 ? 5.955 20.607 83.441 1.00 84.06 621 GLU A N 1
ATOM 4963 C CA . GLU A 1 621 ? 5.537 21.567 84.469 1.00 84.06 621 GLU A CA 1
ATOM 4964 C C . GLU A 1 621 ? 4.998 20.884 85.729 1.00 84.06 621 GLU A C 1
ATOM 4966 O O . GLU A 1 621 ? 5.371 21.256 86.843 1.00 84.06 621 GLU A O 1
ATOM 4971 N N . LYS A 1 622 ? 4.147 19.860 85.581 1.00 82.25 622 LYS A N 1
ATOM 4972 C CA . LYS A 1 622 ? 3.640 19.065 86.711 1.00 82.25 622 LYS A CA 1
ATOM 4973 C C . LYS A 1 622 ? 4.782 18.381 87.463 1.00 82.25 622 LYS A C 1
ATOM 4975 O O . LYS A 1 622 ? 4.786 18.404 88.695 1.00 82.25 622 LYS A O 1
ATOM 4980 N N . LYS A 1 623 ? 5.775 17.823 86.756 1.00 80.88 623 LYS A N 1
ATOM 4981 C CA . LYS A 1 623 ? 6.990 17.264 87.376 1.00 80.88 623 LYS A CA 1
ATOM 4982 C C . LYS A 1 623 ? 7.779 18.335 88.135 1.00 80.88 623 LYS A C 1
ATOM 4984 O O . LYS A 1 623 ? 8.111 18.105 89.294 1.00 80.88 623 LYS A O 1
ATOM 4989 N N . ILE A 1 624 ? 8.011 19.511 87.549 1.00 79.75 624 ILE A N 1
ATOM 4990 C CA . ILE A 1 624 ? 8.716 20.629 88.203 1.00 79.75 624 ILE A CA 1
ATOM 4991 C C . ILE A 1 624 ? 7.958 21.105 89.451 1.00 79.75 624 ILE A C 1
ATOM 4993 O O . ILE A 1 624 ? 8.570 21.292 90.500 1.00 79.75 624 ILE A O 1
ATOM 4997 N N . LYS A 1 625 ? 6.628 21.255 89.383 1.00 77.19 625 LYS A N 1
ATOM 4998 C CA . LYS A 1 625 ? 5.784 21.619 90.537 1.00 77.19 625 LYS A CA 1
ATOM 4999 C C . LYS A 1 625 ? 5.856 20.561 91.643 1.00 77.19 625 LYS A C 1
ATOM 5001 O O . LYS A 1 625 ? 6.001 20.911 92.810 1.00 77.19 625 LYS A O 1
ATOM 5006 N N . LYS A 1 626 ? 5.837 19.271 91.289 1.00 76.00 626 LYS A N 1
ATOM 5007 C CA . LYS A 1 626 ? 5.985 18.161 92.246 1.00 76.00 626 LYS A CA 1
ATOM 5008 C C . LYS A 1 626 ? 7.368 18.152 92.909 1.00 76.00 626 LYS A C 1
ATOM 5010 O O . LYS A 1 626 ? 7.456 17.916 94.108 1.00 76.00 626 LYS A O 1
ATOM 5015 N N . ILE A 1 627 ? 8.425 18.460 92.155 1.00 74.44 627 ILE A N 1
ATOM 5016 C CA . ILE A 1 627 ? 9.789 18.615 92.678 1.00 74.44 627 ILE A CA 1
ATOM 5017 C C . ILE A 1 627 ? 9.866 19.818 93.629 1.00 74.44 627 ILE A C 1
ATOM 5019 O O . ILE A 1 627 ? 10.316 19.661 94.759 1.00 74.44 627 ILE A O 1
ATOM 5023 N N . LYS A 1 628 ? 9.358 20.993 93.232 1.00 71.44 628 LYS A N 1
ATOM 5024 C CA . LYS A 1 628 ? 9.318 22.190 94.093 1.00 71.44 628 LYS A CA 1
ATOM 5025 C C . LYS A 1 628 ? 8.544 21.952 95.392 1.00 71.44 628 LYS A C 1
ATOM 5027 O O . LYS A 1 628 ? 9.003 22.384 96.440 1.00 71.44 628 LYS A O 1
ATOM 5032 N N . ASN A 1 629 ? 7.423 21.230 95.344 1.00 68.25 629 ASN A N 1
ATOM 5033 C CA . ASN A 1 629 ? 6.670 20.867 96.548 1.00 68.25 629 ASN A CA 1
ATOM 5034 C C . ASN A 1 629 ? 7.427 19.877 97.446 1.00 68.25 629 ASN A C 1
ATOM 5036 O O . ASN A 1 629 ? 7.273 19.936 98.657 1.00 68.25 629 ASN A O 1
ATOM 5040 N N . LYS A 1 630 ? 8.272 19.005 96.881 1.00 67.75 630 LYS A N 1
ATOM 5041 C CA . LYS A 1 630 ? 9.086 18.052 97.652 1.00 67.75 630 LYS A CA 1
ATOM 5042 C C . LYS A 1 630 ? 10.259 18.715 98.391 1.00 67.75 630 LYS A C 1
ATOM 5044 O O . LYS A 1 630 ? 10.664 18.205 99.423 1.00 67.75 630 LYS A O 1
ATOM 5049 N N . TYR A 1 631 ? 10.777 19.839 97.889 1.00 58.84 631 TYR A N 1
ATOM 5050 C CA . TYR A 1 631 ? 11.838 20.633 98.537 1.00 58.84 631 TYR A CA 1
ATOM 5051 C C . TYR A 1 631 ? 11.313 21.723 99.489 1.00 58.84 631 TYR A C 1
ATOM 5053 O O . TYR A 1 631 ? 12.101 22.497 100.024 1.00 58.84 631 TYR A O 1
ATOM 5061 N N . ARG A 1 632 ? 9.991 21.823 99.674 1.00 54.62 632 ARG A N 1
ATOM 5062 C CA . ARG A 1 632 ? 9.340 22.823 100.539 1.00 54.62 632 ARG A CA 1
ATOM 5063 C C . ARG A 1 632 ? 8.747 22.215 101.821 1.00 54.62 632 ARG A C 1
ATOM 5065 O O . ARG A 1 632 ? 8.006 22.909 102.513 1.00 54.62 632 ARG A O 1
ATOM 5072 N N . CYS A 1 633 ? 9.057 20.948 102.099 1.00 44.69 633 CYS A N 1
ATOM 5073 C CA . CYS A 1 633 ? 8.737 20.237 103.336 1.00 44.69 633 CYS A CA 1
ATOM 5074 C C . CYS A 1 633 ? 9.996 20.033 104.167 1.00 44.69 633 CYS A C 1
ATOM 5076 O O . CYS A 1 633 ? 11.031 19.676 103.557 1.00 44.69 633 CYS A O 1
#

Sequence (633 aa):
MANVTDLQSKYSKLAQEYSKLRAQNQVLKKAVVDEQTASCSLKDELKQKEQSLRKVEQEMDSLSFRNQQLTKRVELLQEELLLSESKSKKSKNKGDSPSQVSLQTQNVFDEDLQKKIQENERLHIQFHEADEQFRRQEAQLRVRLDQLEKESEQHQAVVDALNRKYTDAIEKLQNDKALLEVNAQTLEREAKDCRIRTEECQQQLRKYQSEVSSQLKHSSSVIQEKVPFNDTQLSDYNSLNVPLHNRRHQLKARDVAAQALGFVQSLVSALLNLHSYTEQRVHIYPLDSSIEAISPVNLKFSQYLHENASYLRPLEEDLLQLHHSITEDSITALKLCTTNECLLSSLASLTNSCGKMATFFSNNLDFLASCPGYGPRGGFLNPQQADSVMENKRRAATYMSTIRKSESVPYREALANRHVLTSSTESREGLMQQVAQSQEKISRLEQEKEHWLLEAQLGQVRLQKEIQRIAQLEAQITTGHPPETHSAADGPDPMCADAPEPLQDTSVVSVVDSREHLIKHHYMSRVSEITAQLQMCDSKAVHFHAECRAVAKRLAMAEKSRETLTEELKLAHQNITRLQDELSTTKRSYEDQLSMMSDHLCSMNDTLSKQRDEIDSISKEKKIKKIKNKYRC

pLDDT: mean 78.34, std 18.18, range [25.55, 97.06]

Organism: NCBI:txid630221

Secondary structure (DSSP, 8-state):
-HHHHHHHHHHHHHHHHHHHHHHHHHHHHHHHHHHHHHHHHHHHHHHHHHHHHHHHHHHHHHHHHHHHHHHHHHHHHHHHHHHHTT----------------SSHHHHHHHHHHHHHHHHHHHHHHHHHHHHHHHHHHHHHHHHHHHHHHHHHHHHHHHHHHHHHHHHHHHHHHHHHHHHHHHHHHHHHHHHHHHHHHHHHHHHHHHHHHHHHHHHHHHHHHHHHH-----SS-GGGGGG------HHHHHHHHHHHHHHHHHHHHHHHHHHHHHHHHHHHHHH-S-SSS--PPPHHHHHHHHHHHHHHHHHHHHHHHHHHHHHHHHSS---HHHHHHHHHHHHHHHHHHHHHHHHHHHHHHHTHHHHHS-S-SSSSS----THHHHHHHHHHHHHHHHHHHHTTS----HHHHHHHHHHHHHHHHHHHHHHHHHHHHHHHHHHHHHHHHHHHHHHHHHHHHHHHHHHHHHHHHHHHHS--------------------------TTTHHHHHHHHHHHHHHHHHHHHHHHHHHHHHHHHHHHHHHHHHHHHHHHHHHHHHHHHHHHHHHHHHHHHHHHHHHHHHHHHHHHHHHHHHHHHHHHHHHHHHHHHHHHHHHHHHHHHHHHHHHT--

InterPro domains:
  IPR019343 Protein phosphatase 1 regulatory subunit 21, N-terminal [PF10205] (12-112)
  IPR019343 Protein phosphatase 1 regulatory subunit 21, N-terminal [SM01254] (12-113)
  IPR019348 Protein phosphatase 1 regulatory subunit 21, six-helix bundle [PF10212] (256-334)
  IPR019348 Protein phosphatase 1 regulatory subunit 21, six-helix bundle [PF10212] (335-379)
  IPR040024 Protein phosphatase 1 regulatory subunit 21 [PTHR21448] (5-334)
  IPR049372 Protein phosphatase 1 regulatory subunit 21, C-terminal [PF21636] (508-619)

Radius of gyration: 65.53 Å; chains: 1; bounding box: 164×72×201 Å